Protein AF-A0A538PQH8-F1 (afdb_monomer_lite)

Radius of gyration: 30.49 Å; chains: 1; bounding box: 83×91×81 Å

Structure (mmCIF, N/CA/C/O backbone):
data_AF-A0A538PQH8-F1
#
_entry.id   AF-A0A538PQH8-F1
#
loop_
_atom_site.group_PDB
_atom_site.id
_atom_site.type_symbol
_atom_site.label_atom_id
_atom_site.label_alt_id
_atom_site.label_comp_id
_atom_site.label_asym_id
_atom_site.label_entity_id
_atom_site.label_seq_id
_atom_site.pdbx_PDB_ins_code
_atom_site.Cartn_x
_atom_site.Cartn_y
_atom_site.Cartn_z
_atom_site.occupancy
_atom_site.B_iso_or_equiv
_atom_site.auth_seq_id
_atom_site.auth_comp_id
_atom_site.auth_asym_id
_atom_site.auth_atom_id
_atom_site.pdbx_PDB_model_num
ATOM 1 N N . MET A 1 1 ? -16.228 -16.189 18.249 1.00 48.28 1 MET A N 1
ATOM 2 C CA . MET A 1 1 ? -16.963 -15.076 18.901 1.00 48.28 1 MET A CA 1
ATOM 3 C C . MET A 1 1 ? -16.960 -13.867 17.975 1.00 48.28 1 MET A C 1
ATOM 5 O O . MET A 1 1 ? -15.898 -13.532 17.469 1.00 48.28 1 MET A O 1
ATOM 9 N N . LYS A 1 2 ? -18.110 -13.221 17.728 1.00 71.19 2 LYS A N 1
ATOM 10 C CA . LYS A 1 2 ? -18.143 -11.939 16.998 1.00 71.19 2 LYS A CA 1
ATOM 11 C C . LYS A 1 2 ? -17.457 -10.875 17.861 1.00 71.19 2 LYS A C 1
ATOM 13 O O . LYS A 1 2 ? -17.883 -10.653 18.994 1.00 71.19 2 LYS A O 1
ATOM 18 N N . PHE A 1 3 ? -16.389 -10.264 17.352 1.00 84.50 3 PHE A N 1
ATOM 19 C CA . PHE A 1 3 ? -15.707 -9.162 18.029 1.00 84.50 3 PHE A CA 1
ATOM 20 C C . PHE A 1 3 ? -16.696 -8.011 18.253 1.00 84.50 3 PHE A C 1
ATOM 22 O O . PHE A 1 3 ? -17.433 -7.630 17.345 1.00 84.50 3 PHE A O 1
ATOM 29 N N . ARG A 1 4 ? -16.747 -7.476 19.475 1.00 84.31 4 ARG A N 1
ATOM 30 C CA . ARG A 1 4 ? -17.539 -6.284 19.793 1.00 84.31 4 ARG A CA 1
ATOM 31 C C . ARG A 1 4 ? -16.582 -5.120 19.970 1.00 84.31 4 ARG A C 1
ATOM 33 O O . ARG A 1 4 ? -15.728 -5.162 20.847 1.00 84.31 4 ARG A O 1
ATOM 40 N N . THR A 1 5 ? -16.754 -4.081 19.158 1.00 85.69 5 THR A N 1
ATOM 41 C CA . THR A 1 5 ? -15.957 -2.856 19.252 1.00 85.69 5 THR A CA 1
ATOM 42 C C . THR A 1 5 ? -16.050 -2.269 20.667 1.00 85.69 5 THR A C 1
ATOM 44 O O . THR A 1 5 ? -17.163 -1.944 21.100 1.00 85.69 5 THR A O 1
ATOM 47 N N . PRO A 1 6 ? -14.927 -2.095 21.387 1.00 87.56 6 PRO A N 1
ATOM 48 C CA . PRO A 1 6 ? -14.943 -1.461 22.698 1.00 87.56 6 PRO A CA 1
ATOM 49 C C . PRO A 1 6 ? -15.352 0.011 22.555 1.00 87.56 6 PRO A C 1
ATOM 51 O O . PRO A 1 6 ? -14.796 0.752 21.740 1.00 87.56 6 PRO A O 1
ATOM 54 N N . ARG A 1 7 ? -16.362 0.419 23.333 1.00 85.06 7 ARG A N 1
ATOM 55 C CA . ARG A 1 7 ? -16.927 1.782 23.322 1.00 85.06 7 ARG A CA 1
ATOM 56 C C . ARG A 1 7 ? -16.433 2.656 24.470 1.00 85.06 7 ARG A C 1
ATOM 58 O O . ARG A 1 7 ? -16.467 3.872 24.349 1.00 85.06 7 ARG A O 1
ATOM 65 N N . THR A 1 8 ? -15.987 2.048 25.565 1.00 89.25 8 THR A N 1
ATOM 66 C CA . THR A 1 8 ? -15.481 2.758 26.743 1.00 89.25 8 THR A CA 1
ATOM 67 C C . THR A 1 8 ? -13.954 2.737 26.768 1.00 89.25 8 THR A C 1
ATOM 69 O O . THR A 1 8 ? -13.319 1.853 26.177 1.00 89.25 8 THR A O 1
ATOM 72 N N . LEU A 1 9 ? -13.355 3.704 27.469 1.00 87.69 9 LEU A N 1
ATOM 73 C CA . LEU A 1 9 ? -11.907 3.749 27.680 1.00 87.69 9 LEU A CA 1
ATOM 74 C C . LEU A 1 9 ? -11.427 2.481 28.392 1.00 87.69 9 LEU A C 1
ATOM 76 O O . LEU A 1 9 ? -10.510 1.823 27.915 1.00 87.69 9 LEU A O 1
ATOM 80 N N . ARG A 1 10 ? -12.124 2.074 29.459 1.00 91.06 10 ARG A N 1
ATOM 81 C CA . ARG A 1 10 ? -11.834 0.838 30.195 1.00 91.06 10 ARG A CA 1
ATOM 82 C C . ARG A 1 10 ? -11.839 -0.394 29.287 1.00 91.06 10 ARG A C 1
ATOM 84 O O . ARG A 1 10 ? -10.864 -1.133 29.276 1.00 91.06 10 ARG A O 1
ATOM 91 N N . ALA A 1 11 ? -12.872 -0.571 28.460 1.00 90.81 11 ALA A N 1
ATOM 92 C CA . ALA A 1 11 ? -12.924 -1.693 27.520 1.00 90.81 11 ALA A CA 1
ATOM 93 C C . ALA A 1 11 ? -11.804 -1.626 26.467 1.00 90.81 11 ALA A C 1
ATOM 95 O O . ALA A 1 11 ? -11.310 -2.656 26.020 1.00 90.81 11 ALA A O 1
ATOM 96 N N . THR A 1 12 ? -11.387 -0.419 26.071 1.00 89.50 12 THR A N 1
ATOM 97 C CA . THR A 1 12 ? -10.248 -0.232 25.161 1.00 89.50 12 THR A CA 1
ATOM 98 C C . THR A 1 12 ? -8.932 -0.635 25.830 1.00 89.50 12 THR A C 1
ATOM 100 O O . THR A 1 12 ? -8.135 -1.327 25.204 1.00 89.50 12 THR A O 1
ATOM 103 N N . LEU A 1 13 ? -8.713 -0.248 27.090 1.00 91.31 13 LEU A N 1
ATOM 104 C CA . LEU A 1 13 ? -7.524 -0.616 27.864 1.00 91.31 13 LEU A CA 1
ATOM 105 C C . LEU A 1 13 ? -7.467 -2.124 28.134 1.00 91.31 13 LEU A C 1
ATOM 107 O O . LEU A 1 13 ? -6.416 -2.740 27.985 1.00 91.31 13 LEU A O 1
ATOM 111 N N . GLU A 1 14 ? -8.603 -2.737 28.464 1.00 92.75 14 GLU A N 1
ATOM 112 C CA . GLU A 1 14 ? -8.709 -4.188 28.623 1.00 92.75 14 GLU A CA 1
ATOM 113 C C . GLU A 1 14 ? -8.396 -4.923 27.314 1.00 92.75 14 GLU A C 1
ATOM 115 O O . GLU A 1 14 ? -7.678 -5.923 27.325 1.00 92.75 14 GLU A O 1
ATOM 120 N N . GLU A 1 15 ? -8.889 -4.430 26.175 1.00 92.69 15 GLU A N 1
ATOM 121 C CA . GLU A 1 15 ? -8.568 -5.012 24.869 1.00 92.69 15 GLU A CA 1
ATOM 122 C C . GLU A 1 15 ? -7.086 -4.823 24.515 1.00 92.69 15 GLU A C 1
ATOM 124 O O . GLU A 1 15 ? -6.455 -5.758 24.028 1.00 92.69 15 GLU A O 1
ATOM 129 N N . ALA A 1 16 ? -6.493 -3.667 24.829 1.00 91.19 16 ALA A N 1
ATOM 130 C CA . ALA A 1 16 ? -5.061 -3.426 24.655 1.00 91.19 16 ALA A CA 1
ATOM 131 C C . ALA A 1 16 ? -4.212 -4.386 25.508 1.00 91.19 16 ALA A C 1
ATOM 133 O O . ALA A 1 16 ? -3.233 -4.952 25.020 1.00 91.19 16 ALA A O 1
ATOM 134 N N . ALA A 1 17 ? -4.619 -4.649 26.753 1.00 92.38 17 ALA A N 1
ATOM 135 C CA . ALA A 1 17 ? -3.963 -5.633 27.610 1.00 92.38 17 ALA A CA 1
ATOM 136 C C . ALA A 1 17 ? -4.064 -7.060 27.039 1.00 92.38 17 ALA A C 1
ATOM 138 O O . ALA A 1 17 ? -3.103 -7.824 27.131 1.00 92.38 17 ALA A O 1
ATOM 139 N N . ARG A 1 18 ? -5.194 -7.422 26.411 1.00 92.94 18 ARG A N 1
ATOM 140 C CA . ARG A 1 18 ? -5.339 -8.706 25.699 1.00 92.94 18 ARG A CA 1
ATOM 141 C C . ARG A 1 18 ? -4.442 -8.775 24.467 1.00 92.94 18 ARG A C 1
ATOM 143 O O . ARG A 1 18 ? -3.783 -9.789 24.279 1.00 92.94 18 ARG A O 1
ATOM 150 N N . ILE A 1 19 ? -4.384 -7.707 23.670 1.00 93.50 19 ILE A N 1
ATOM 151 C CA . ILE A 1 19 ? -3.510 -7.607 22.491 1.00 93.50 19 ILE A CA 1
ATOM 152 C C . ILE A 1 19 ? -2.048 -7.783 22.889 1.00 93.50 19 ILE A C 1
ATOM 154 O O . ILE A 1 19 ? -1.343 -8.552 22.251 1.00 93.50 19 ILE A O 1
ATOM 158 N N . ARG A 1 20 ? -1.606 -7.151 23.983 1.00 93.00 20 ARG A N 1
ATOM 159 C CA . ARG A 1 20 ? -0.231 -7.287 24.484 1.00 93.00 20 ARG A CA 1
ATOM 160 C C . ARG A 1 20 ? 0.132 -8.730 24.853 1.00 93.00 20 ARG A C 1
ATOM 162 O O . ARG A 1 20 ? 1.295 -9.103 24.766 1.00 93.00 20 ARG A O 1
ATOM 169 N N . ARG A 1 21 ? -0.842 -9.529 25.299 1.00 95.25 21 ARG A N 1
ATOM 170 C CA . ARG A 1 21 ? -0.638 -10.944 25.656 1.00 95.25 21 ARG A CA 1
ATOM 171 C C . ARG A 1 21 ? -0.633 -11.872 24.442 1.00 95.25 21 ARG A C 1
ATOM 173 O O . ARG A 1 21 ? -0.178 -13.003 24.567 1.00 95.25 21 ARG A O 1
ATOM 180 N N . ASP A 1 22 ? -1.142 -11.421 23.298 1.00 95.56 22 ASP A N 1
ATOM 181 C CA . ASP A 1 22 ? -1.115 -12.184 22.057 1.00 95.56 22 ASP A CA 1
ATOM 182 C C . ASP A 1 22 ? 0.101 -11.761 21.215 1.00 95.56 22 ASP A C 1
ATOM 184 O O . ASP A 1 22 ? 0.114 -10.652 20.671 1.00 95.56 22 ASP A O 1
ATOM 188 N N . PRO A 1 23 ? 1.124 -12.622 21.067 1.00 95.44 23 PRO A N 1
ATOM 189 C CA . PRO A 1 23 ? 2.367 -12.239 20.409 1.00 95.44 23 PRO A CA 1
ATOM 190 C C . PRO A 1 23 ? 2.169 -11.863 18.933 1.00 95.44 23 PRO A C 1
ATOM 192 O O . PRO A 1 23 ? 2.902 -11.022 18.423 1.00 95.44 23 PRO A O 1
ATOM 195 N N . GLN A 1 24 ? 1.165 -12.421 18.247 1.00 96.19 24 GLN A N 1
ATOM 196 C CA . GLN A 1 24 ? 0.916 -12.130 16.831 1.00 96.19 24 GLN A CA 1
ATOM 197 C C . GLN A 1 24 ? 0.284 -10.747 16.654 1.00 96.19 24 GLN A C 1
ATOM 199 O O . GLN A 1 24 ? 0.689 -9.984 15.778 1.00 96.19 24 GLN A O 1
ATOM 204 N N . LEU A 1 25 ? -0.682 -10.390 17.509 1.00 96.75 25 LEU A N 1
ATOM 205 C CA . LEU A 1 25 ? -1.290 -9.055 17.495 1.00 96.75 25 LEU A CA 1
ATOM 206 C C . LEU A 1 25 ? -0.325 -7.980 18.005 1.00 96.75 25 LEU A C 1
ATOM 208 O O . LEU A 1 25 ? -0.330 -6.867 17.479 1.00 96.75 25 LEU A O 1
ATOM 212 N N . ALA A 1 26 ? 0.507 -8.300 18.998 1.00 96.12 26 ALA A N 1
ATOM 213 C CA . ALA A 1 26 ? 1.556 -7.406 19.474 1.00 96.12 26 ALA A CA 1
ATOM 214 C C . ALA A 1 26 ? 2.585 -7.124 18.367 1.00 96.12 26 ALA A C 1
ATOM 216 O O . ALA A 1 26 ? 2.872 -5.961 18.087 1.00 96.12 26 ALA A O 1
ATOM 217 N N . LEU A 1 27 ? 3.064 -8.164 17.676 1.00 96.50 27 LEU A N 1
ATOM 218 C CA . LEU A 1 27 ? 4.003 -8.015 16.565 1.00 96.50 27 LEU A CA 1
ATOM 219 C C . LEU A 1 27 ? 3.381 -7.244 15.393 1.00 96.50 27 LEU A C 1
ATOM 221 O O . LEU A 1 27 ? 3.994 -6.307 14.894 1.00 96.50 27 LEU A O 1
ATOM 225 N N . TRP A 1 28 ? 2.133 -7.544 15.015 1.00 97.56 28 TRP A N 1
ATOM 226 C CA . TRP A 1 28 ? 1.400 -6.748 14.021 1.00 97.56 28 TRP A CA 1
ATOM 227 C C . TRP A 1 28 ? 1.272 -5.276 14.428 1.00 97.56 28 TRP A C 1
ATOM 229 O O . TRP A 1 28 ? 1.368 -4.384 13.587 1.00 97.56 28 TRP A O 1
ATOM 239 N N . SER A 1 29 ? 1.087 -5.008 15.723 1.00 97.50 29 SER A N 1
ATOM 240 C CA . SER A 1 29 ? 1.011 -3.633 16.213 1.00 97.50 29 SER A CA 1
ATOM 241 C C . SER A 1 29 ? 2.322 -2.885 15.994 1.00 97.50 29 SER A C 1
ATOM 243 O O . SER A 1 29 ? 2.301 -1.742 15.542 1.00 97.50 29 SER A O 1
ATOM 245 N N . LEU A 1 30 ? 3.452 -3.546 16.261 1.00 96.81 30 LEU A N 1
ATOM 246 C CA . LEU A 1 30 ? 4.779 -3.002 15.983 1.00 96.81 30 LEU A CA 1
ATOM 247 C C . LEU A 1 30 ? 4.991 -2.781 14.487 1.00 96.81 30 LEU A C 1
ATOM 249 O O . LEU A 1 30 ? 5.448 -1.708 14.120 1.00 96.81 30 LEU A O 1
ATOM 253 N N . VAL A 1 31 ? 4.599 -3.735 13.633 1.00 96.62 31 VAL A N 1
ATOM 254 C CA . VAL A 1 31 ? 4.674 -3.585 12.170 1.00 96.62 31 VAL A CA 1
ATOM 255 C C . VAL A 1 31 ? 3.988 -2.291 11.740 1.00 96.62 31 VAL A C 1
ATOM 257 O O . VAL A 1 31 ? 4.642 -1.430 11.166 1.00 96.62 31 VAL A O 1
ATOM 260 N N . VAL A 1 32 ? 2.706 -2.105 12.081 1.00 96.81 32 VAL A N 1
ATOM 261 C CA . VAL A 1 32 ? 1.924 -0.926 11.659 1.00 96.81 32 VAL A CA 1
ATOM 262 C C . VAL A 1 32 ? 2.511 0.383 12.195 1.00 96.81 32 VAL A C 1
ATOM 264 O O . VAL A 1 32 ? 2.537 1.381 11.476 1.00 96.81 32 VAL A O 1
ATOM 267 N N . LEU A 1 33 ? 2.981 0.397 13.446 1.00 95.88 33 LEU A N 1
ATOM 268 C CA . LEU A 1 33 ? 3.579 1.591 14.047 1.00 95.88 33 LEU A CA 1
ATOM 269 C C . LEU A 1 33 ? 4.954 1.922 13.464 1.00 95.88 33 LEU A C 1
ATOM 271 O O . LEU A 1 33 ? 5.296 3.097 13.407 1.00 95.88 33 LEU A O 1
ATOM 275 N N . LEU A 1 34 ? 5.716 0.917 13.025 1.00 95.38 34 LEU A N 1
ATOM 276 C CA . LEU A 1 34 ? 7.062 1.085 12.482 1.00 95.38 34 LEU A CA 1
ATOM 277 C C . LEU A 1 34 ? 7.093 1.331 10.969 1.00 95.38 34 LEU A C 1
ATOM 279 O O . LEU A 1 34 ? 8.130 1.762 10.480 1.00 95.38 34 LEU A O 1
ATOM 283 N N . VAL A 1 35 ? 5.992 1.117 10.231 1.00 94.38 35 VAL A N 1
ATOM 284 C CA . VAL A 1 35 ? 5.911 1.414 8.778 1.00 94.38 35 VAL A CA 1
ATOM 285 C C . VAL A 1 35 ? 6.498 2.786 8.402 1.00 94.38 35 VAL A C 1
ATOM 287 O O . VAL A 1 35 ? 7.192 2.864 7.390 1.00 94.38 35 VAL A O 1
ATOM 290 N N . PRO A 1 36 ? 6.254 3.872 9.159 1.00 92.25 36 PRO A N 1
ATOM 291 C CA . PRO A 1 36 ? 6.769 5.189 8.796 1.00 92.25 36 PRO A CA 1
ATOM 292 C C . PRO A 1 36 ? 8.255 5.397 9.076 1.00 92.25 36 PRO A C 1
ATOM 294 O O . PRO A 1 36 ? 8.798 6.395 8.623 1.00 92.25 36 PRO A O 1
ATOM 297 N N . PHE A 1 37 ? 8.894 4.522 9.853 1.00 90.69 37 PHE A N 1
ATOM 298 C CA . PHE A 1 37 ? 10.256 4.711 10.343 1.00 90.69 37 PHE A CA 1
ATOM 299 C C . PHE A 1 37 ? 11.246 4.038 9.400 1.00 90.69 37 PHE A C 1
ATOM 301 O O . PHE A 1 37 ? 11.550 2.850 9.534 1.00 90.69 37 PHE A O 1
ATOM 308 N N . TYR A 1 38 ? 11.742 4.812 8.438 1.00 90.25 38 TYR A N 1
ATOM 309 C CA . TYR A 1 38 ? 12.761 4.340 7.513 1.00 90.25 38 TYR A CA 1
ATOM 310 C C . TYR A 1 38 ? 14.131 4.460 8.168 1.00 90.25 38 TYR A C 1
ATOM 312 O O . TYR A 1 38 ? 14.533 5.526 8.630 1.00 90.25 38 TYR A O 1
ATOM 320 N N . VAL A 1 39 ? 14.836 3.335 8.216 1.00 91.62 39 VAL A N 1
ATOM 321 C CA 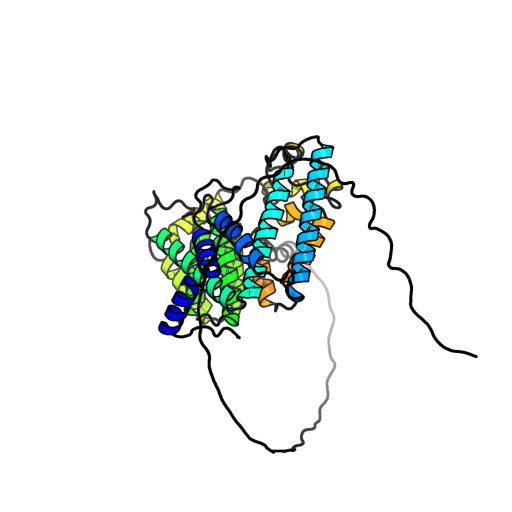. VAL A 1 39 ? 16.198 3.242 8.763 1.00 91.62 39 VAL A CA 1
ATOM 322 C C . VAL A 1 39 ? 17.188 2.938 7.647 1.00 91.62 39 VAL A C 1
ATOM 324 O O . VAL A 1 39 ? 18.309 3.439 7.653 1.00 91.62 39 VAL A O 1
ATOM 327 N N . PHE A 1 40 ? 16.765 2.144 6.664 1.00 92.56 40 PHE A N 1
ATOM 328 C CA . PHE A 1 40 ? 17.577 1.775 5.512 1.00 92.56 40 PHE A CA 1
ATOM 329 C C . PHE A 1 40 ? 17.185 2.597 4.282 1.00 92.56 40 PHE A C 1
ATOM 331 O O . PHE A 1 40 ? 16.083 3.154 4.255 1.00 92.56 40 PHE A O 1
ATOM 338 N N . PRO A 1 41 ? 18.030 2.653 3.235 1.00 90.19 41 PRO A N 1
ATOM 339 C CA . PRO A 1 41 ? 17.689 3.297 1.970 1.00 90.19 41 PRO A CA 1
ATOM 340 C C . PRO A 1 41 ? 16.365 2.804 1.369 1.00 90.19 41 PRO A C 1
ATOM 342 O O . PRO A 1 41 ? 15.858 1.728 1.679 1.00 90.19 41 PRO A O 1
ATOM 345 N N . SER A 1 42 ? 15.776 3.609 0.489 1.00 86.38 42 SER A N 1
ATOM 346 C CA . SER A 1 42 ? 14.558 3.214 -0.223 1.00 86.38 42 SER A CA 1
ATOM 347 C C . SER A 1 42 ? 14.831 2.026 -1.149 1.00 86.38 42 SER A C 1
ATOM 349 O O . SER A 1 42 ? 15.878 1.981 -1.785 1.00 86.38 42 SER A O 1
ATOM 351 N N . GLY A 1 43 ? 13.874 1.102 -1.257 1.00 82.69 43 GLY A N 1
ATOM 352 C CA . GLY A 1 43 ? 13.986 -0.083 -2.119 1.00 82.69 43 GLY A CA 1
ATOM 353 C C . GLY A 1 43 ? 14.489 -1.342 -1.407 1.00 82.69 43 GLY A C 1
ATOM 354 O O . GLY A 1 43 ? 14.399 -2.426 -1.964 1.00 82.69 43 GLY A O 1
ATOM 355 N N . VAL A 1 44 ? 14.940 -1.245 -0.154 1.00 88.81 44 VAL A N 1
ATOM 356 C CA . VAL A 1 44 ? 15.276 -2.424 0.662 1.00 88.81 44 VAL A CA 1
ATOM 357 C C . VAL A 1 44 ? 14.278 -2.622 1.810 1.00 88.81 44 VAL A C 1
ATOM 359 O O . VAL A 1 44 ? 13.622 -1.650 2.209 1.00 88.81 44 VAL A O 1
ATOM 362 N N . PRO A 1 45 ? 14.149 -3.853 2.350 1.00 91.56 45 PRO A N 1
ATOM 363 C CA . PRO A 1 45 ? 13.257 -4.133 3.474 1.00 91.56 45 PRO A CA 1
ATOM 364 C C . PRO A 1 45 ? 13.547 -3.240 4.684 1.00 91.56 45 PRO A C 1
ATOM 366 O O . PRO A 1 45 ? 14.678 -3.181 5.162 1.00 91.56 45 PRO A O 1
ATOM 369 N N . GLN A 1 46 ? 12.519 -2.567 5.196 1.00 94.12 46 GLN A N 1
ATOM 370 C CA . GLN A 1 46 ? 12.579 -1.727 6.393 1.00 94.12 46 GLN A CA 1
ATOM 371 C C . GLN A 1 46 ? 12.318 -2.551 7.667 1.00 94.12 46 GLN A C 1
ATOM 373 O O . GLN A 1 46 ? 11.835 -3.684 7.589 1.00 94.12 46 GLN A O 1
ATOM 378 N N . PRO A 1 47 ? 12.571 -2.014 8.878 1.00 95.38 47 PRO A N 1
ATOM 379 C CA . PRO A 1 47 ? 12.317 -2.750 10.121 1.00 95.38 47 PRO A CA 1
ATOM 380 C C . PRO A 1 47 ? 10.888 -3.307 10.237 1.00 95.38 47 PRO A C 1
ATOM 382 O O . PRO A 1 47 ? 10.701 -4.445 10.668 1.00 95.38 47 PRO A O 1
ATOM 385 N N . ALA A 1 48 ? 9.877 -2.548 9.800 1.00 95.50 48 ALA A N 1
ATOM 386 C CA . ALA A 1 48 ? 8.489 -3.011 9.773 1.00 95.50 48 ALA A CA 1
ATOM 387 C C . ALA A 1 48 ? 8.284 -4.227 8.852 1.00 95.50 48 ALA A C 1
ATOM 389 O O . ALA A 1 48 ? 7.557 -5.154 9.213 1.00 95.50 48 ALA A O 1
ATOM 390 N N . ASP A 1 49 ? 8.957 -4.246 7.702 1.00 94.56 49 ASP A N 1
ATOM 391 C CA . ASP A 1 49 ? 8.888 -5.328 6.718 1.00 94.56 49 ASP A CA 1
ATOM 392 C C . ASP A 1 49 ? 9.493 -6.617 7.273 1.00 94.56 49 ASP A C 1
ATOM 394 O O . ASP A 1 49 ? 8.893 -7.688 7.166 1.00 94.56 49 ASP A O 1
ATOM 398 N N . LEU A 1 50 ? 10.645 -6.509 7.941 1.00 94.56 50 LEU A N 1
ATOM 399 C CA . LEU A 1 50 ? 11.320 -7.640 8.580 1.00 94.56 50 LEU A CA 1
ATOM 400 C C . LEU A 1 50 ? 10.456 -8.261 9.686 1.00 94.56 50 LEU A C 1
ATOM 402 O O . LEU A 1 50 ? 10.326 -9.484 9.764 1.00 94.56 50 LEU A O 1
ATOM 406 N N . LEU A 1 51 ? 9.807 -7.432 10.510 1.00 95.50 51 LEU A N 1
ATOM 407 C CA . LEU A 1 51 ? 8.863 -7.904 11.529 1.00 95.50 51 LEU A CA 1
ATOM 408 C C . LEU A 1 51 ? 7.610 -8.533 10.904 1.00 95.50 51 LEU A C 1
ATOM 410 O O . LEU A 1 51 ? 7.119 -9.553 11.392 1.00 95.50 51 LEU A O 1
ATOM 414 N N . GLY A 1 52 ? 7.107 -7.960 9.807 1.00 93.94 52 GLY A N 1
ATOM 415 C CA . GLY A 1 52 ? 5.997 -8.523 9.039 1.00 93.94 52 GLY A CA 1
ATOM 416 C C . GLY A 1 52 ? 6.341 -9.893 8.454 1.00 93.94 52 GLY A C 1
ATOM 417 O O . GLY A 1 52 ? 5.514 -10.804 8.480 1.00 93.94 52 GLY A O 1
ATOM 418 N N . PHE A 1 53 ? 7.581 -10.074 8.002 1.00 92.25 53 PHE A N 1
ATOM 419 C CA . PHE A 1 53 ? 8.075 -11.355 7.515 1.00 92.25 53 PHE A CA 1
ATOM 420 C C . PHE A 1 53 ? 8.247 -12.376 8.646 1.00 92.25 53 PHE A C 1
ATOM 422 O O . PHE A 1 53 ? 7.840 -13.527 8.500 1.00 92.25 53 PHE A O 1
ATOM 429 N N . ALA A 1 54 ? 8.748 -11.955 9.812 1.00 93.25 54 ALA A N 1
ATOM 430 C CA . ALA A 1 54 ? 8.850 -12.805 11.002 1.00 93.25 54 ALA A CA 1
ATOM 431 C C . ALA A 1 54 ? 7.480 -13.294 11.516 1.00 93.25 54 ALA A C 1
ATOM 433 O O . ALA A 1 54 ? 7.382 -14.362 12.125 1.00 93.25 54 ALA A O 1
ATOM 434 N N . LEU A 1 55 ? 6.402 -12.556 11.232 1.00 94.88 55 LEU A N 1
ATOM 435 C CA . LEU A 1 55 ? 5.036 -12.947 11.581 1.00 94.88 55 LEU A CA 1
ATOM 436 C C . LEU A 1 55 ? 4.543 -14.163 10.771 1.00 94.88 55 LEU A C 1
ATOM 438 O O . LEU A 1 55 ? 3.749 -14.960 11.276 1.00 94.88 55 LEU A O 1
ATOM 442 N N . LEU A 1 56 ? 5.027 -14.348 9.539 1.00 94.06 56 LEU A N 1
ATOM 443 C CA . LEU A 1 56 ? 4.601 -15.432 8.650 1.00 94.06 56 LEU A CA 1
ATOM 444 C C . LEU A 1 56 ? 4.846 -16.843 9.231 1.00 94.06 56 LEU A C 1
ATOM 446 O O . LEU A 1 56 ? 3.875 -17.600 9.327 1.00 94.06 56 LEU A O 1
ATOM 450 N N . PRO A 1 57 ? 6.059 -17.234 9.683 1.00 93.81 57 PRO A N 1
ATOM 451 C CA . PRO A 1 57 ? 6.280 -18.558 10.274 1.00 93.81 57 PRO A CA 1
ATOM 452 C C . PRO A 1 57 ? 5.478 -18.775 11.569 1.00 93.81 57 PRO A C 1
ATOM 454 O O . PRO A 1 57 ? 5.017 -19.888 11.834 1.00 93.81 57 PRO A O 1
ATOM 457 N N . MET A 1 58 ? 5.240 -17.715 12.354 1.00 93.81 58 MET A N 1
ATOM 458 C CA . MET A 1 58 ? 4.405 -17.793 13.561 1.00 93.81 58 MET A CA 1
ATOM 459 C C . MET A 1 58 ? 2.947 -18.131 13.234 1.00 93.81 58 MET A C 1
ATOM 461 O O . MET A 1 58 ? 2.289 -18.848 13.992 1.00 93.81 58 MET A O 1
ATOM 465 N N . LEU A 1 59 ? 2.433 -17.609 12.120 1.00 93.56 59 LEU A N 1
ATOM 466 C CA . LEU A 1 59 ? 1.088 -17.910 11.633 1.00 93.56 59 LEU A CA 1
ATOM 467 C C . LEU A 1 59 ? 1.024 -19.290 10.985 1.00 93.56 59 LEU A C 1
ATOM 469 O O . LEU A 1 59 ? 0.062 -20.023 11.217 1.00 93.56 59 LEU A O 1
ATOM 473 N N . TRP A 1 60 ? 2.068 -19.667 10.245 1.00 91.19 60 TRP A N 1
ATOM 474 C CA . TRP A 1 60 ? 2.155 -20.954 9.561 1.00 91.19 60 TRP A CA 1
ATOM 475 C C . TRP A 1 60 ? 2.050 -22.134 10.529 1.00 91.19 60 TRP A C 1
ATOM 477 O O . TRP A 1 60 ? 1.306 -23.076 10.268 1.00 91.19 60 TRP A O 1
ATOM 487 N N . ARG A 1 61 ? 2.725 -22.070 11.688 1.00 89.81 61 ARG A N 1
ATOM 488 C CA . ARG A 1 61 ? 2.761 -23.166 12.680 1.00 89.81 61 ARG A CA 1
ATOM 489 C C . ARG A 1 61 ? 1.375 -23.620 13.169 1.00 89.81 61 ARG A C 1
ATOM 491 O O . ARG A 1 61 ? 1.240 -24.748 13.629 1.00 89.81 61 ARG A O 1
ATOM 498 N N . GLY A 1 62 ? 0.359 -22.760 13.094 1.00 82.56 62 GLY A N 1
ATOM 499 C CA . GLY A 1 62 ? -1.014 -23.072 13.509 1.00 82.56 62 GLY A CA 1
ATOM 500 C C . GLY A 1 62 ? -2.037 -23.047 12.375 1.00 82.56 62 GLY A C 1
ATOM 501 O O . GLY A 1 62 ? -3.237 -23.085 12.649 1.00 82.56 62 GLY A O 1
ATOM 502 N N . TRP A 1 63 ? -1.600 -22.918 11.122 1.00 91.75 63 TRP A N 1
ATOM 503 C CA . TRP A 1 63 ? -2.501 -22.803 9.984 1.00 91.75 63 TRP A CA 1
ATOM 504 C C . TRP A 1 63 ? -2.877 -24.180 9.430 1.00 91.75 63 TRP A C 1
ATOM 506 O O . TRP A 1 63 ? -2.035 -25.045 9.225 1.00 91.75 63 TRP A O 1
ATOM 516 N N . ASN A 1 64 ? -4.163 -24.378 9.146 1.00 89.62 64 ASN A N 1
ATOM 517 C CA . ASN A 1 64 ? -4.713 -25.641 8.644 1.00 89.62 64 ASN A CA 1
ATOM 518 C C . ASN A 1 64 ? -4.652 -25.780 7.109 1.00 89.62 64 ASN A C 1
ATOM 520 O O . ASN A 1 64 ? -5.347 -26.624 6.541 1.00 89.62 64 ASN A O 1
ATOM 524 N N . GLY A 1 65 ? -3.906 -24.908 6.426 1.00 89.50 65 GLY A N 1
ATOM 525 C CA . GLY A 1 65 ? -3.780 -24.902 4.966 1.00 89.50 65 GLY A CA 1
ATOM 526 C C . GLY A 1 65 ? -5.026 -24.430 4.208 1.00 89.50 65 GLY A C 1
ATOM 527 O O . GLY A 1 65 ? -5.063 -24.516 2.983 1.00 89.50 65 GLY A O 1
ATOM 528 N N . ARG A 1 66 ? -6.074 -23.952 4.894 1.00 90.69 66 ARG A N 1
ATOM 529 C CA . ARG A 1 66 ? -7.337 -23.551 4.259 1.00 90.69 66 ARG A CA 1
ATOM 530 C C . ARG A 1 66 ? -7.650 -22.092 4.546 1.00 90.69 66 ARG A C 1
ATOM 532 O O . ARG A 1 66 ? -7.700 -21.679 5.701 1.00 90.69 66 ARG A O 1
ATOM 539 N N . LEU A 1 67 ? -7.930 -21.333 3.489 1.00 91.38 67 LEU A N 1
ATOM 540 C CA . LEU A 1 67 ? -8.510 -19.993 3.561 1.00 91.38 67 LEU A CA 1
ATOM 541 C C . LEU A 1 67 ? -10.012 -20.051 3.225 1.00 91.38 67 LEU A C 1
ATOM 543 O O . LEU A 1 67 ? -10.428 -20.886 2.417 1.00 91.38 67 LEU A O 1
ATOM 547 N N . PRO A 1 68 ? -10.843 -19.162 3.799 1.00 86.69 68 PRO A N 1
ATOM 548 C CA . PRO A 1 68 ? -12.238 -19.016 3.397 1.00 86.69 68 PRO A CA 1
ATOM 549 C C . PRO A 1 68 ? -12.372 -18.739 1.887 1.00 86.69 68 PRO A C 1
ATOM 551 O O . PRO A 1 68 ? -11.601 -17.929 1.362 1.00 86.69 68 PRO A O 1
ATOM 554 N N . PRO A 1 69 ? -13.375 -19.307 1.186 1.00 86.25 69 PRO A N 1
ATOM 555 C CA . PRO A 1 69 ? -13.532 -19.142 -0.264 1.00 86.25 69 PRO A CA 1
ATOM 556 C C . PRO A 1 69 ? -13.490 -17.689 -0.781 1.00 86.25 69 PRO A C 1
ATOM 558 O O . PRO A 1 69 ? -12.878 -17.468 -1.830 1.00 86.25 69 PRO A O 1
ATOM 561 N N . PRO A 1 70 ? -14.053 -16.681 -0.073 1.00 86.75 70 PRO A N 1
ATOM 562 C CA . PRO A 1 70 ? -13.945 -15.283 -0.495 1.00 86.75 70 PRO A CA 1
ATOM 563 C C . PRO A 1 70 ? -12.507 -14.744 -0.543 1.00 86.75 70 PRO A C 1
ATOM 565 O O . PRO A 1 70 ? -12.227 -13.851 -1.332 1.00 86.75 70 PRO A O 1
ATOM 568 N N . LEU A 1 71 ? -11.593 -15.285 0.272 1.00 89.44 71 LEU A N 1
ATOM 569 C CA . LEU A 1 71 ? -10.187 -14.862 0.331 1.00 89.44 71 LEU A CA 1
ATOM 570 C C . LEU A 1 71 ? -9.295 -15.652 -0.639 1.00 89.44 71 LEU A C 1
ATOM 572 O O . LEU A 1 71 ? -8.251 -15.159 -1.058 1.00 89.44 71 LEU A O 1
ATOM 576 N N . VAL A 1 72 ? -9.713 -16.862 -1.025 1.00 92.19 72 VAL A N 1
ATOM 577 C CA . VAL A 1 72 ? -8.951 -17.735 -1.934 1.00 92.19 72 VAL A CA 1
ATOM 578 C C . VAL A 1 72 ? -8.919 -17.177 -3.354 1.00 92.19 72 VAL A C 1
ATOM 580 O O . VAL A 1 72 ? -7.870 -17.205 -3.990 1.00 92.19 72 VAL A O 1
ATOM 583 N N . LYS A 1 73 ? -10.049 -16.671 -3.871 1.00 91.50 73 LYS A N 1
ATOM 584 C CA . LYS A 1 73 ? -10.118 -16.195 -5.265 1.00 91.50 73 LYS A CA 1
ATOM 585 C C . LYS A 1 73 ? -9.136 -15.045 -5.548 1.00 91.50 73 LYS A C 1
ATOM 587 O O . LYS A 1 73 ? -8.371 -15.185 -6.500 1.00 91.50 73 LYS A O 1
ATOM 592 N N . PRO A 1 74 ? -9.088 -13.958 -4.749 1.00 93.25 74 PRO A N 1
ATOM 593 C CA . PRO A 1 74 ? -8.118 -12.886 -4.972 1.00 93.25 74 PRO A CA 1
ATOM 594 C C . PRO A 1 74 ? -6.678 -13.382 -4.839 1.00 93.25 74 PRO A C 1
ATOM 596 O O . PRO A 1 74 ? -5.853 -13.088 -5.697 1.00 93.25 74 PRO A O 1
ATOM 599 N N . LEU A 1 75 ? -6.389 -14.203 -3.822 1.00 95.25 75 LEU A N 1
ATOM 600 C CA . LEU A 1 75 ? -5.057 -14.774 -3.629 1.00 95.25 75 LEU A CA 1
ATOM 601 C C . LEU A 1 75 ? -4.613 -15.618 -4.832 1.00 95.25 75 LEU A C 1
ATOM 603 O O . LEU A 1 75 ? -3.470 -15.509 -5.260 1.00 95.25 75 LEU A O 1
ATOM 607 N N . LYS A 1 76 ? -5.513 -16.415 -5.421 1.00 95.50 76 LYS A N 1
ATOM 608 C CA . LYS A 1 76 ? -5.220 -17.199 -6.628 1.00 95.50 76 LYS A CA 1
ATOM 609 C C . LYS A 1 76 ? -4.817 -16.299 -7.797 1.00 95.50 76 LYS A C 1
ATOM 611 O O . LYS A 1 76 ? -3.811 -16.579 -8.437 1.00 95.50 76 LYS A O 1
ATOM 616 N N . TYR A 1 77 ? -5.577 -15.237 -8.075 1.00 95.75 77 TYR A N 1
ATOM 617 C CA . TYR A 1 77 ? -5.232 -14.307 -9.156 1.00 95.75 77 TYR A CA 1
ATOM 618 C C . TYR A 1 77 ? -3.902 -13.600 -8.898 1.00 95.75 77 TYR A C 1
ATOM 620 O O . TYR A 1 77 ? -3.106 -13.472 -9.822 1.00 95.75 77 TYR A O 1
ATOM 628 N N . LEU A 1 78 ? -3.628 -13.223 -7.646 1.00 97.06 78 LEU A N 1
ATOM 629 C CA . LEU A 1 78 ? -2.345 -12.640 -7.265 1.00 97.06 78 LEU A CA 1
ATOM 630 C C . LEU A 1 78 ? -1.184 -13.620 -7.485 1.00 97.06 78 LEU A C 1
ATOM 632 O O . LEU A 1 78 ? -0.172 -13.231 -8.050 1.00 97.06 78 LEU A O 1
ATOM 636 N N . ILE A 1 79 ? -1.332 -14.890 -7.097 1.00 97.94 79 ILE A N 1
ATOM 637 C CA . ILE A 1 79 ? -0.302 -15.920 -7.309 1.00 97.94 79 ILE A CA 1
ATOM 638 C C . ILE A 1 79 ? -0.049 -16.139 -8.802 1.00 97.94 79 ILE A C 1
ATOM 640 O O . ILE A 1 79 ? 1.102 -16.164 -9.222 1.00 97.94 79 ILE A O 1
ATOM 644 N N . VAL A 1 80 ? -1.105 -16.268 -9.613 1.00 98.25 80 VAL A N 1
ATOM 645 C CA . VAL A 1 80 ? -0.963 -16.438 -11.070 1.00 98.25 80 VAL A CA 1
ATOM 646 C C . VAL A 1 80 ? -0.283 -15.218 -11.696 1.00 98.25 80 VAL A C 1
ATOM 648 O O . VAL A 1 80 ? 0.591 -15.379 -12.541 1.00 98.25 80 VAL A O 1
ATOM 651 N N . PHE A 1 81 ? -0.630 -14.010 -11.248 1.00 98.06 81 PHE A N 1
ATOM 652 C CA . PHE A 1 81 ? 0.039 -12.781 -11.666 1.00 98.06 81 PHE A CA 1
ATOM 653 C C . PHE A 1 81 ? 1.526 -12.767 -11.283 1.00 98.06 81 PHE A C 1
ATOM 655 O O . PHE A 1 81 ? 2.358 -12.479 -12.133 1.00 98.06 81 PHE A O 1
ATOM 662 N N . ILE A 1 82 ? 1.880 -13.130 -10.046 1.00 98.44 82 ILE A N 1
ATOM 663 C CA . ILE A 1 82 ? 3.281 -13.197 -9.601 1.00 98.44 82 ILE A CA 1
ATOM 664 C C . ILE A 1 82 ? 4.063 -14.213 -10.439 1.00 98.44 82 ILE A C 1
ATOM 666 O O . ILE A 1 82 ? 5.147 -13.893 -10.910 1.00 98.44 82 ILE A O 1
ATOM 670 N N . ILE A 1 83 ? 3.500 -15.402 -10.684 1.00 98.50 83 ILE A N 1
ATOM 671 C CA . ILE A 1 83 ? 4.120 -16.417 -11.549 1.00 98.50 83 ILE A CA 1
ATOM 672 C C . ILE A 1 83 ? 4.358 -15.850 -12.950 1.00 98.50 83 ILE A C 1
ATOM 674 O O . ILE A 1 83 ? 5.448 -16.007 -13.491 1.00 98.50 83 ILE A O 1
ATOM 678 N N . TYR A 1 84 ? 3.369 -15.161 -13.522 1.00 98.38 84 TYR A N 1
ATOM 679 C CA . TYR A 1 84 ? 3.501 -14.520 -14.828 1.00 98.38 84 TYR A CA 1
ATOM 680 C C . TYR A 1 84 ? 4.625 -13.475 -14.844 1.00 98.38 84 TYR A C 1
ATOM 682 O O . TYR A 1 84 ? 5.500 -13.534 -15.703 1.00 98.38 84 TYR A O 1
ATOM 690 N N . VAL A 1 85 ? 4.655 -12.572 -13.860 1.00 97.94 85 VAL A N 1
ATOM 691 C CA . VAL A 1 85 ? 5.716 -11.567 -13.692 1.00 97.94 85 VAL A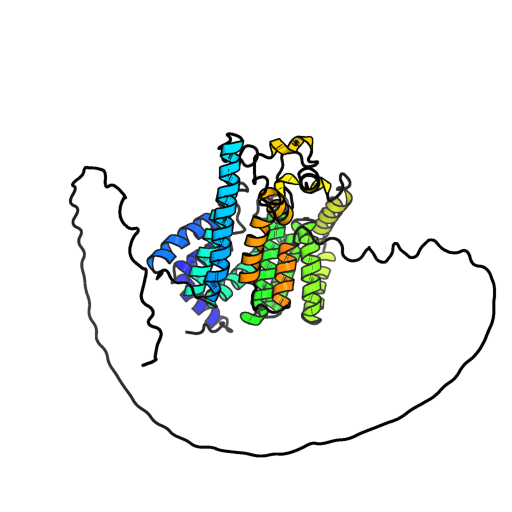 CA 1
ATOM 692 C C . VAL A 1 85 ? 7.094 -12.221 -13.594 1.00 97.94 85 VAL A C 1
ATOM 694 O O . VAL A 1 85 ? 8.047 -11.753 -14.217 1.00 97.94 85 VAL A O 1
ATOM 697 N N . THR A 1 86 ? 7.214 -13.307 -12.827 1.00 98.12 86 THR A N 1
ATOM 698 C CA . THR A 1 86 ? 8.463 -14.063 -12.713 1.00 98.12 86 THR A CA 1
ATOM 699 C C . THR A 1 86 ? 8.862 -14.668 -14.053 1.00 98.12 86 THR A C 1
ATOM 701 O O . THR A 1 86 ? 10.009 -14.513 -14.450 1.00 98.12 86 THR A O 1
ATOM 704 N N . ILE A 1 87 ? 7.934 -15.303 -14.775 1.00 98.19 87 ILE A N 1
ATOM 705 C CA . ILE A 1 87 ? 8.213 -15.902 -16.086 1.00 98.19 87 ILE A CA 1
ATOM 706 C C . ILE A 1 87 ? 8.681 -14.835 -17.076 1.00 98.19 87 ILE A C 1
ATOM 708 O O . ILE A 1 87 ? 9.726 -15.021 -17.687 1.00 98.19 87 ILE A O 1
ATOM 712 N N . VAL A 1 88 ? 7.960 -13.717 -17.208 1.00 97.88 88 VAL A N 1
ATOM 713 C CA . VAL A 1 88 ? 8.315 -12.642 -18.149 1.00 97.88 88 VAL A CA 1
ATOM 714 C C . VAL A 1 88 ? 9.721 -12.112 -17.864 1.00 97.88 88 VAL A C 1
ATOM 716 O O . VAL A 1 88 ? 10.545 -12.055 -18.771 1.00 97.88 88 VAL A O 1
ATOM 719 N N . ASN A 1 89 ? 10.029 -11.786 -16.607 1.00 97.31 89 ASN A N 1
ATOM 720 C CA . ASN A 1 89 ? 11.348 -11.261 -16.242 1.00 97.31 89 ASN A CA 1
ATOM 721 C C . ASN A 1 89 ? 12.466 -12.298 -16.398 1.00 97.31 89 ASN A C 1
ATOM 723 O O . ASN A 1 89 ? 13.549 -11.953 -16.854 1.00 97.31 89 ASN A O 1
ATOM 727 N N . VAL A 1 90 ? 12.217 -13.569 -16.068 1.00 96.81 90 VAL A N 1
ATOM 728 C CA . VAL A 1 90 ? 13.204 -14.641 -16.267 1.00 96.81 90 VAL A CA 1
ATOM 729 C C . VAL A 1 90 ? 13.467 -14.862 -17.756 1.00 96.81 90 VAL A C 1
ATOM 731 O O . VAL A 1 90 ? 14.624 -14.940 -18.156 1.00 96.81 90 VAL A O 1
ATOM 734 N N . VAL A 1 91 ? 12.422 -14.914 -18.587 1.00 97.25 91 VAL A N 1
ATOM 735 C CA . VAL A 1 91 ? 12.559 -15.046 -20.045 1.00 97.25 91 VAL A CA 1
ATOM 736 C C . VAL A 1 91 ? 13.375 -13.888 -20.616 1.00 97.25 91 VAL A C 1
ATOM 738 O O . VAL A 1 91 ? 14.297 -14.136 -21.385 1.00 97.25 91 VAL A O 1
ATOM 741 N N . TRP A 1 92 ? 13.108 -12.649 -20.197 1.00 96.12 92 TRP A N 1
ATOM 742 C CA . TRP A 1 92 ? 13.889 -11.485 -20.627 1.00 96.12 92 TRP A CA 1
ATOM 743 C C . TRP A 1 92 ? 15.336 -11.505 -20.126 1.00 96.12 92 TRP A C 1
ATOM 745 O O . TRP A 1 92 ? 16.247 -11.210 -20.900 1.00 96.12 92 TRP A O 1
ATOM 755 N N . SER A 1 93 ? 15.570 -11.943 -18.886 1.00 95.81 93 SER A N 1
ATOM 756 C CA . SER A 1 93 ? 16.920 -12.189 -18.369 1.00 95.81 93 SER A CA 1
ATOM 757 C C . SER A 1 93 ? 17.702 -13.175 -19.236 1.00 95.81 93 SER A C 1
ATOM 759 O O . SER A 1 93 ? 18.874 -12.936 -19.510 1.00 95.81 93 SER A O 1
ATOM 761 N N . PHE A 1 94 ? 17.071 -14.253 -19.709 1.00 96.81 94 PHE A N 1
ATOM 762 C CA . PHE A 1 94 ? 17.710 -15.192 -20.635 1.00 96.81 94 PHE A CA 1
ATOM 763 C C . PHE A 1 94 ? 17.878 -14.613 -22.042 1.00 96.81 94 PHE A C 1
ATOM 765 O O . PHE A 1 94 ? 18.927 -14.812 -22.646 1.00 96.81 94 PHE A O 1
ATOM 772 N N . ALA A 1 95 ? 16.880 -13.891 -22.555 1.00 95.00 95 ALA A N 1
ATOM 773 C CA . ALA A 1 95 ? 16.904 -13.332 -23.905 1.00 95.00 95 ALA A CA 1
ATOM 774 C C . ALA A 1 95 ? 18.027 -12.300 -24.103 1.00 95.00 95 ALA A C 1
ATOM 776 O O . ALA A 1 95 ? 18.595 -12.222 -25.187 1.00 95.00 95 ALA A O 1
ATOM 777 N N . ILE A 1 96 ? 18.351 -11.531 -23.059 1.00 92.62 96 ILE A N 1
ATOM 778 C CA . ILE A 1 96 ? 19.379 -10.474 -23.096 1.00 92.62 96 ILE A CA 1
ATOM 779 C C . ILE A 1 96 ? 20.674 -10.912 -22.388 1.00 92.62 96 ILE A C 1
ATOM 781 O O . ILE A 1 96 ? 21.687 -10.228 -22.460 1.00 92.62 96 ILE A O 1
ATOM 785 N N . VAL A 1 97 ? 20.678 -12.097 -21.767 1.00 93.19 97 VAL A N 1
ATOM 786 C CA . VAL A 1 97 ? 21.825 -12.653 -21.024 1.00 93.19 97 VAL A CA 1
ATOM 787 C C . VAL A 1 97 ? 22.222 -11.755 -19.843 1.00 93.19 97 VAL A C 1
ATOM 789 O O . VAL A 1 97 ? 23.392 -11.520 -19.548 1.00 93.19 97 VAL A O 1
ATOM 792 N N . THR A 1 98 ? 21.208 -11.285 -19.118 1.00 89.88 98 THR A N 1
ATOM 793 C CA . THR A 1 98 ? 21.354 -10.333 -18.020 1.00 89.88 98 THR A CA 1
ATOM 794 C C . THR A 1 98 ? 20.654 -10.847 -16.764 1.00 89.88 98 THR A C 1
ATOM 796 O O . THR A 1 98 ? 19.426 -10.839 -16.649 1.00 89.88 98 THR A O 1
ATOM 799 N N . PHE A 1 99 ? 21.453 -11.269 -15.782 1.00 90.00 99 PHE A N 1
ATOM 800 C CA . PHE A 1 99 ? 20.986 -11.877 -14.526 1.00 90.00 99 PHE A CA 1
ATOM 801 C C . PHE A 1 99 ? 21.224 -10.988 -13.298 1.00 90.00 99 PHE A C 1
ATOM 803 O O . PHE A 1 99 ? 21.289 -11.477 -12.171 1.00 90.00 99 PHE A O 1
ATOM 810 N N . SER A 1 100 ? 21.368 -9.677 -13.503 1.00 88.50 100 SER A N 1
ATOM 811 C CA . SER A 1 100 ? 21.573 -8.733 -12.406 1.00 88.50 100 SER A CA 1
ATOM 812 C C . SER A 1 100 ? 20.305 -8.547 -11.565 1.00 88.50 100 SER A C 1
ATOM 814 O O . SER A 1 100 ? 19.175 -8.603 -12.063 1.00 88.50 100 SER A O 1
ATOM 816 N N . THR A 1 101 ? 20.508 -8.289 -10.274 1.00 85.19 101 THR A N 1
ATOM 817 C CA . THR A 1 101 ? 19.475 -7.827 -9.337 1.00 85.19 101 THR A CA 1
ATOM 818 C C . THR A 1 101 ? 19.436 -6.302 -9.220 1.00 85.19 101 THR A C 1
ATOM 820 O O . THR A 1 101 ? 18.700 -5.775 -8.391 1.00 85.19 101 THR A O 1
ATOM 823 N N . ASP A 1 102 ? 20.215 -5.578 -10.024 1.00 85.69 102 ASP A N 1
ATOM 824 C CA . ASP A 1 102 ? 20.062 -4.134 -10.193 1.00 85.69 102 ASP A CA 1
ATOM 825 C C . ASP A 1 102 ? 18.905 -3.853 -11.164 1.00 85.69 102 ASP A C 1
ATOM 827 O O . ASP A 1 102 ? 18.897 -4.369 -12.278 1.00 85.69 102 ASP A O 1
ATOM 831 N N . ALA A 1 103 ? 17.940 -3.021 -10.761 1.00 80.25 103 ALA A N 1
ATOM 832 C CA . ALA A 1 103 ? 16.797 -2.644 -11.597 1.00 80.25 103 ALA A CA 1
ATOM 833 C C . ALA A 1 103 ? 17.207 -1.988 -12.924 1.00 80.25 103 ALA A C 1
ATOM 835 O O . ALA A 1 103 ? 16.517 -2.144 -13.929 1.00 80.25 103 ALA A O 1
ATOM 836 N N . LYS A 1 104 ? 18.315 -1.236 -12.944 1.00 83.31 104 LYS A N 1
ATOM 837 C CA . LYS A 1 104 ? 18.772 -0.545 -14.159 1.00 83.31 104 LYS A CA 1
ATOM 838 C C . LYS A 1 104 ? 19.373 -1.491 -15.179 1.00 83.31 104 LYS A C 1
ATOM 840 O O . LYS A 1 104 ? 19.232 -1.236 -16.365 1.00 83.31 104 LYS A O 1
ATOM 845 N N . GLN A 1 105 ? 20.005 -2.556 -14.696 1.00 84.62 105 GLN A N 1
ATOM 846 C CA . GLN A 1 105 ? 20.822 -3.471 -15.486 1.00 84.62 105 GLN A CA 1
ATOM 847 C C . GLN A 1 105 ? 20.294 -4.902 -15.431 1.00 84.62 105 GLN A C 1
ATOM 849 O O . GLN A 1 105 ? 21.061 -5.828 -15.639 1.00 84.62 105 GLN A O 1
ATOM 854 N N . GLY A 1 106 ? 19.047 -5.140 -15.032 1.00 90.00 106 GLY A N 1
ATOM 855 C CA . GLY A 1 106 ? 18.541 -6.495 -14.868 1.00 90.00 106 GLY A CA 1
ATOM 856 C C . GLY A 1 106 ? 17.078 -6.562 -14.475 1.00 90.00 106 GLY A C 1
ATOM 857 O O . GLY A 1 106 ? 16.467 -5.569 -14.088 1.00 90.00 106 GLY A O 1
ATOM 858 N N . PHE A 1 107 ? 16.521 -7.766 -14.592 1.00 93.44 107 PHE A N 1
ATOM 859 C CA . PHE A 1 107 ? 15.084 -8.033 -14.475 1.00 93.44 107 PHE A CA 1
ATOM 860 C C . PHE A 1 107 ? 14.698 -8.742 -13.182 1.00 93.44 107 PHE A C 1
ATOM 862 O O . PHE A 1 107 ? 13.522 -8.830 -12.833 1.00 93.44 107 PHE A O 1
ATOM 869 N N . LEU A 1 108 ? 15.673 -9.304 -12.462 1.00 93.81 108 LEU A N 1
ATOM 870 C CA . LEU A 1 108 ? 15.384 -10.228 -11.365 1.00 93.81 108 LEU A CA 1
ATOM 871 C C . LEU A 1 108 ? 14.915 -9.519 -10.095 1.00 93.81 108 LEU A C 1
ATOM 873 O O . LEU A 1 108 ? 14.301 -10.156 -9.240 1.00 93.81 108 LEU A O 1
ATOM 877 N N . LEU A 1 109 ? 15.136 -8.207 -9.980 1.00 92.75 109 LEU A N 1
ATOM 878 C CA . LEU A 1 109 ? 14.670 -7.441 -8.830 1.00 92.75 109 LEU A CA 1
ATOM 879 C C . LEU A 1 109 ? 13.143 -7.322 -8.801 1.00 92.75 109 LEU A C 1
ATOM 881 O O . LEU A 1 109 ? 12.535 -7.535 -7.751 1.00 92.75 109 LEU A O 1
ATOM 885 N N . ALA A 1 110 ? 12.502 -7.043 -9.939 1.00 92.75 110 ALA A N 1
ATOM 886 C CA . ALA A 1 110 ? 11.060 -6.814 -9.983 1.00 92.75 110 ALA A CA 1
ATOM 887 C C . ALA A 1 110 ? 10.244 -8.007 -9.435 1.00 92.75 110 ALA A C 1
ATOM 889 O O . ALA A 1 110 ? 9.449 -7.798 -8.510 1.00 92.75 110 ALA A O 1
ATOM 890 N N . PRO A 1 111 ? 10.472 -9.269 -9.861 1.00 95.38 111 PRO A N 1
ATOM 891 C CA . PRO A 1 111 ? 9.809 -10.436 -9.281 1.00 95.38 111 PRO A CA 1
ATOM 892 C C . PRO A 1 111 ? 9.931 -10.529 -7.758 1.00 95.38 111 PRO A C 1
ATOM 894 O O . PRO A 1 111 ? 8.961 -10.909 -7.101 1.00 95.38 111 PRO A O 1
ATOM 897 N N . THR A 1 112 ? 11.075 -10.149 -7.175 1.00 93.88 112 THR A N 1
ATOM 898 C CA . THR A 1 112 ? 11.257 -10.197 -5.714 1.00 93.88 112 THR A CA 1
ATOM 899 C C . THR A 1 112 ? 10.318 -9.235 -4.987 1.00 93.88 112 THR A C 1
ATOM 901 O O . THR A 1 112 ? 9.732 -9.625 -3.976 1.00 93.88 112 THR A O 1
ATOM 904 N N . TYR A 1 113 ? 10.066 -8.039 -5.535 1.00 92.50 113 TYR A N 1
ATOM 905 C CA . TYR A 1 113 ? 9.087 -7.104 -4.975 1.00 92.50 113 TYR A CA 1
ATOM 906 C C . TYR A 1 113 ? 7.660 -7.649 -5.052 1.00 92.50 113 TYR A C 1
ATOM 908 O O . TYR A 1 113 ? 6.905 -7.534 -4.084 1.00 92.50 113 TYR A O 1
ATOM 916 N N . TYR A 1 114 ? 7.264 -8.267 -6.168 1.00 95.44 114 TYR A N 1
ATOM 917 C CA . TYR A 1 114 ? 5.923 -8.849 -6.292 1.00 95.44 114 TYR A CA 1
ATOM 918 C C . TYR A 1 114 ? 5.730 -10.063 -5.377 1.00 95.44 114 TYR A C 1
ATOM 920 O O . TYR A 1 114 ? 4.679 -10.184 -4.746 1.00 95.44 114 TYR A O 1
ATOM 928 N N . ILE A 1 115 ? 6.749 -10.917 -5.233 1.00 96.25 115 ILE A N 1
ATOM 929 C CA . ILE A 1 115 ? 6.742 -12.039 -4.283 1.00 96.25 115 ILE A CA 1
ATOM 930 C C . ILE A 1 115 ? 6.635 -11.516 -2.849 1.00 96.25 115 ILE A C 1
ATOM 932 O O . ILE A 1 115 ? 5.765 -11.963 -2.102 1.00 96.25 115 ILE A O 1
ATOM 936 N N . PHE A 1 116 ? 7.467 -10.542 -2.473 1.00 94.56 116 PHE A N 1
ATOM 937 C CA . PHE A 1 116 ? 7.441 -9.934 -1.144 1.00 94.56 116 PHE A CA 1
ATOM 938 C C . PHE A 1 116 ? 6.058 -9.351 -0.816 1.00 94.56 116 PHE A C 1
ATOM 940 O O . PHE A 1 116 ? 5.472 -9.686 0.215 1.00 94.56 116 PHE A O 1
ATOM 947 N N . ASN A 1 117 ? 5.481 -8.556 -1.722 1.00 94.06 117 ASN A N 1
ATOM 948 C CA . ASN A 1 117 ? 4.141 -7.991 -1.547 1.00 94.06 117 ASN A CA 1
ATOM 949 C C . ASN A 1 117 ? 3.050 -9.075 -1.494 1.00 94.06 117 ASN A C 1
ATOM 951 O O . ASN A 1 117 ? 2.103 -8.966 -0.713 1.00 94.06 117 ASN A O 1
ATOM 955 N N . GLY A 1 118 ? 3.190 -10.143 -2.285 1.00 96.50 118 GLY A N 1
ATOM 956 C CA . GLY A 1 118 ? 2.309 -11.308 -2.238 1.00 96.50 118 GLY A CA 1
ATOM 957 C C . GLY A 1 118 ? 2.336 -12.012 -0.882 1.00 96.50 118 GLY A C 1
ATOM 958 O O . GLY A 1 118 ? 1.281 -12.334 -0.331 1.00 96.50 118 GLY A O 1
ATOM 959 N N . LEU A 1 119 ? 3.527 -12.187 -0.306 1.00 95.88 119 LEU A N 1
ATOM 960 C CA . LEU A 1 119 ? 3.703 -12.747 1.033 1.00 95.88 119 LEU A CA 1
ATOM 961 C C . LEU A 1 119 ? 3.148 -11.817 2.113 1.00 95.88 119 LEU A C 1
ATOM 963 O O . LEU A 1 119 ? 2.452 -12.291 3.006 1.00 95.88 119 LEU A O 1
ATOM 967 N N . ALA A 1 120 ? 3.371 -10.505 2.016 1.00 95.06 120 ALA A N 1
ATOM 968 C CA . ALA A 1 120 ? 2.795 -9.531 2.942 1.00 95.06 120 ALA A CA 1
ATOM 969 C C . ALA A 1 120 ? 1.255 -9.566 2.919 1.00 95.06 120 ALA A C 1
ATOM 971 O O . ALA A 1 120 ? 0.608 -9.617 3.971 1.00 95.06 120 ALA A O 1
ATOM 972 N N . PHE A 1 121 ? 0.655 -9.621 1.725 1.00 95.50 121 PHE A N 1
ATOM 973 C CA . PHE A 1 121 ? -0.789 -9.777 1.564 1.00 95.50 121 PHE A CA 1
ATOM 974 C C . PHE A 1 121 ? -1.286 -11.103 2.152 1.00 95.50 121 PHE A C 1
ATOM 976 O O . PHE A 1 121 ? -2.270 -11.124 2.892 1.00 95.50 121 PHE A O 1
ATOM 983 N N . PHE A 1 122 ? -0.589 -12.209 1.886 1.00 95.56 122 PHE A N 1
ATOM 984 C CA . PHE A 1 122 ? -0.927 -13.516 2.442 1.00 95.56 122 PHE A CA 1
ATOM 985 C C . PHE A 1 122 ? -0.847 -13.539 3.978 1.00 95.56 122 PHE A C 1
ATOM 987 O O . PHE A 1 122 ? -1.790 -13.994 4.629 1.00 95.56 122 PHE A O 1
ATOM 994 N N . THR A 1 123 ? 0.204 -12.966 4.569 1.00 95.69 123 THR A N 1
ATOM 995 C CA . THR A 1 123 ? 0.340 -12.773 6.022 1.00 95.69 123 THR A CA 1
ATOM 996 C C . THR A 1 123 ? -0.857 -12.012 6.588 1.00 95.69 123 THR A C 1
ATOM 998 O O . THR A 1 123 ? -1.447 -12.433 7.587 1.00 95.69 123 THR A O 1
ATOM 1001 N N . PHE A 1 124 ? -1.284 -10.932 5.925 1.00 95.25 124 PHE A N 1
ATOM 1002 C CA . PHE A 1 124 ? -2.474 -10.189 6.333 1.00 95.25 124 PHE A CA 1
ATOM 1003 C C . PHE A 1 124 ? -3.754 -11.035 6.247 1.00 95.25 124 PHE A C 1
ATOM 1005 O O . PHE A 1 124 ? -4.577 -10.988 7.163 1.00 95.25 124 PHE A O 1
ATOM 1012 N N . LEU A 1 125 ? -3.925 -11.853 5.202 1.00 94.50 125 LEU A N 1
ATOM 1013 C CA . LEU A 1 125 ? -5.071 -12.763 5.086 1.00 94.50 125 LEU A CA 1
ATOM 1014 C C . LEU A 1 125 ? -5.099 -13.810 6.205 1.00 94.50 125 LEU A C 1
ATOM 1016 O O . LEU A 1 125 ? -6.171 -14.073 6.752 1.00 94.50 125 LEU A O 1
ATOM 1020 N N . LEU A 1 126 ? -3.947 -14.374 6.580 1.00 95.06 126 LEU A N 1
ATOM 1021 C CA . LEU A 1 126 ? -3.841 -15.316 7.700 1.00 95.06 126 LEU A CA 1
ATOM 1022 C C . LEU A 1 126 ? -4.190 -14.646 9.035 1.00 95.06 126 LEU A C 1
ATOM 1024 O O . LEU A 1 126 ? -4.973 -15.187 9.822 1.00 95.06 126 LEU A O 1
ATOM 1028 N N . MET A 1 127 ? -3.683 -13.432 9.267 1.00 95.56 127 MET A N 1
ATOM 1029 C CA . MET A 1 127 ? -4.069 -12.622 10.425 1.00 95.56 127 MET A CA 1
ATOM 1030 C C . MET A 1 127 ? -5.576 -12.356 10.429 1.00 95.56 127 MET A C 1
ATOM 1032 O O . MET A 1 127 ? -6.236 -12.494 11.462 1.00 95.56 127 MET A O 1
ATOM 1036 N N . PHE A 1 128 ? -6.150 -11.997 9.280 1.00 93.81 128 PHE A N 1
ATOM 1037 C CA . PHE A 1 128 ? -7.571 -11.691 9.172 1.00 93.81 128 PHE A CA 1
ATOM 1038 C C . PHE A 1 128 ? -8.440 -12.934 9.376 1.00 93.81 128 PHE A C 1
ATOM 1040 O O . PHE A 1 128 ? -9.460 -12.858 10.056 1.00 93.81 128 PHE A O 1
ATOM 1047 N N . GLN A 1 129 ? -8.025 -14.096 8.873 1.00 91.94 129 GLN A N 1
ATOM 1048 C CA . GLN A 1 129 ? -8.702 -15.363 9.136 1.00 91.94 129 GLN A CA 1
ATOM 1049 C C . GLN A 1 129 ? -8.751 -15.672 10.639 1.00 91.94 129 GLN A C 1
ATOM 1051 O O . GLN A 1 129 ? -9.778 -16.135 11.137 1.00 91.94 129 GLN A O 1
ATOM 1056 N N . ARG A 1 130 ? -7.658 -15.406 11.365 1.00 92.44 130 ARG A N 1
ATOM 1057 C CA . ARG A 1 130 ? -7.537 -15.717 12.795 1.00 92.44 130 ARG A CA 1
ATOM 1058 C C . ARG A 1 130 ? -8.257 -14.715 13.698 1.00 92.44 130 ARG A C 1
ATOM 1060 O O . ARG A 1 130 ? -8.897 -15.113 14.670 1.00 92.44 130 ARG A O 1
ATOM 1067 N N . TYR A 1 131 ? -8.164 -13.424 13.387 1.00 93.56 131 TYR A N 1
ATOM 1068 C CA . TYR A 1 131 ? -8.610 -12.343 14.274 1.00 93.56 131 TYR A CA 1
ATOM 1069 C C . TYR A 1 131 ? -9.827 -11.562 13.756 1.00 93.56 131 TYR A C 1
ATOM 1071 O O . TYR A 1 131 ? -10.491 -10.869 14.532 1.00 93.56 131 TYR A O 1
ATOM 1079 N N . GLY A 1 132 ? -10.155 -11.671 12.469 1.00 92.06 132 GLY A N 1
ATOM 1080 C CA . GLY A 1 132 ? -11.319 -11.043 11.844 1.00 92.06 132 GLY A CA 1
ATOM 1081 C C . GLY A 1 132 ? -11.390 -9.534 12.079 1.00 92.06 132 GLY A C 1
ATOM 1082 O O . GLY A 1 132 ? -10.420 -8.799 11.901 1.00 92.06 132 GLY A O 1
ATOM 1083 N N . GLU A 1 133 ? -12.555 -9.055 12.521 1.00 91.94 133 GLU A N 1
ATOM 1084 C CA . GLU A 1 133 ? -12.794 -7.623 12.751 1.00 91.94 133 GLU A CA 1
ATOM 1085 C C . GLU A 1 133 ? -11.909 -7.015 13.851 1.00 91.94 133 GLU A C 1
ATOM 1087 O O . GLU A 1 133 ? -11.678 -5.807 13.827 1.00 91.94 133 GLU A O 1
ATOM 1092 N N . ARG A 1 134 ? -11.362 -7.824 14.774 1.00 94.56 134 ARG A N 1
ATOM 1093 C CA . ARG A 1 134 ? -10.404 -7.340 15.783 1.00 94.56 134 ARG A CA 1
ATOM 1094 C C . ARG A 1 134 ? -9.127 -6.818 15.125 1.00 94.56 134 ARG A C 1
ATOM 1096 O O . ARG A 1 134 ? -8.643 -5.761 15.519 1.00 94.56 134 ARG A O 1
ATOM 1103 N N . LEU A 1 135 ? -8.610 -7.521 14.113 1.00 96.19 135 LEU A N 1
ATOM 1104 C CA . LEU A 1 135 ? -7.431 -7.082 13.359 1.00 96.19 135 LEU A CA 1
ATOM 1105 C C . LEU A 1 135 ? -7.699 -5.760 12.646 1.00 96.19 135 LEU A C 1
ATOM 1107 O O . LEU A 1 135 ? -6.875 -4.851 12.707 1.00 96.19 135 LEU A O 1
ATOM 1111 N N . LEU A 1 136 ? -8.854 -5.644 11.985 1.00 95.12 136 LEU A N 1
ATOM 1112 C CA . LEU A 1 136 ? -9.235 -4.421 11.276 1.00 95.12 136 LEU A CA 1
ATOM 1113 C C . LEU A 1 136 ? -9.364 -3.244 12.245 1.00 95.12 136 LEU A C 1
ATOM 1115 O O . LEU A 1 136 ? -8.832 -2.168 11.984 1.00 95.12 136 LEU A O 1
ATOM 1119 N N . TRP A 1 137 ? -10.026 -3.463 13.384 1.00 95.06 137 TRP A N 1
ATOM 1120 C CA . TRP A 1 137 ? -10.141 -2.476 14.454 1.00 95.06 137 TRP A CA 1
ATOM 1121 C C . TRP A 1 137 ? -8.777 -2.008 14.961 1.00 95.06 137 TRP A C 1
ATOM 1123 O O . TRP A 1 137 ? -8.550 -0.803 15.066 1.00 95.06 137 TRP A O 1
ATOM 1133 N N . LEU A 1 138 ? -7.873 -2.951 15.233 1.00 96.44 138 LEU A N 1
ATOM 1134 C CA . LEU A 1 138 ? -6.524 -2.664 15.705 1.00 96.44 138 LEU A CA 1
ATOM 1135 C C . LEU A 1 138 ? -5.738 -1.866 14.661 1.00 96.44 138 LEU A C 1
ATOM 1137 O O . LEU A 1 138 ? -5.233 -0.792 14.966 1.00 96.44 138 LEU A O 1
ATOM 1141 N N . THR A 1 139 ? -5.715 -2.346 13.418 1.00 97.12 139 THR A N 1
ATOM 1142 C CA . THR A 1 139 ? -4.990 -1.721 12.302 1.00 97.12 139 THR A CA 1
ATOM 1143 C C . THR A 1 139 ? -5.439 -0.280 12.092 1.00 97.12 139 THR A C 1
ATOM 1145 O O . THR A 1 139 ? -4.612 0.622 12.065 1.00 97.12 139 THR A O 1
ATOM 1148 N N . VAL A 1 140 ? -6.750 -0.033 12.028 1.00 96.00 140 VAL A N 1
ATOM 1149 C CA . VAL A 1 140 ? -7.291 1.318 11.820 1.00 96.00 140 VAL A CA 1
ATOM 1150 C C . VAL A 1 140 ? -6.940 2.258 12.976 1.00 96.00 140 VAL A C 1
ATOM 1152 O O . VAL A 1 140 ? -6.616 3.419 12.736 1.00 96.00 140 VAL A O 1
ATOM 1155 N N . ARG A 1 141 ? -6.966 1.781 14.229 1.00 95.19 141 ARG A N 1
ATOM 1156 C CA . ARG A 1 141 ? -6.577 2.606 15.384 1.00 95.19 141 ARG A CA 1
ATOM 1157 C C . ARG A 1 141 ? -5.084 2.906 15.423 1.00 95.19 141 ARG A C 1
ATOM 1159 O O . ARG A 1 141 ? -4.721 4.019 15.784 1.00 95.19 141 ARG A O 1
ATOM 1166 N N . LEU A 1 142 ? -4.240 1.950 15.050 1.00 96.88 142 LEU A N 1
ATOM 1167 C CA . LEU A 1 142 ? -2.793 2.150 14.990 1.00 96.88 142 LEU A CA 1
ATOM 1168 C C . LEU A 1 142 ? -2.389 3.062 13.835 1.00 96.88 142 LEU A C 1
ATOM 1170 O O . LEU A 1 142 ? -1.541 3.921 14.029 1.00 96.88 142 LEU A O 1
ATOM 1174 N N . VAL A 1 143 ? -3.038 2.941 12.674 1.00 97.06 143 VAL A N 1
ATOM 1175 C CA . VAL A 1 143 ? -2.862 3.882 11.558 1.00 97.06 143 VAL A CA 1
ATOM 1176 C C . VAL A 1 143 ? -3.268 5.289 11.988 1.00 97.06 143 VAL A C 1
ATOM 1178 O O . VAL A 1 143 ? -2.496 6.221 11.793 1.00 97.06 143 VAL A O 1
ATOM 1181 N N . LEU A 1 144 ? -4.429 5.443 12.640 1.00 95.31 144 LEU A N 1
ATOM 1182 C CA . LEU A 1 144 ? -4.880 6.734 13.165 1.00 95.31 144 LEU A CA 1
ATOM 1183 C C . LEU A 1 144 ? -3.882 7.323 14.174 1.00 95.31 144 LEU A C 1
ATOM 1185 O O . LEU A 1 144 ? -3.536 8.497 14.081 1.00 95.31 144 LEU A O 1
ATOM 1189 N N . LEU A 1 145 ? -3.409 6.509 15.120 1.00 95.88 145 LEU A N 1
ATOM 1190 C CA . LEU A 1 145 ? -2.386 6.915 16.082 1.00 95.88 145 LEU A CA 1
ATOM 1191 C C . LEU A 1 145 ? -1.101 7.344 15.365 1.00 95.88 145 LEU A C 1
ATOM 1193 O O . LEU A 1 145 ? -0.568 8.407 15.660 1.00 95.88 145 LEU A O 1
ATOM 1197 N N . SER A 1 146 ? -0.642 6.553 14.397 1.00 95.81 146 SER A N 1
ATOM 1198 C CA . SER A 1 146 ? 0.583 6.803 13.642 1.00 95.81 146 SER A CA 1
ATOM 1199 C C . SER A 1 146 ? 0.525 8.117 12.859 1.00 95.81 146 SER A C 1
ATOM 1201 O O . SER A 1 146 ? 1.450 8.919 12.965 1.00 95.81 146 SER A O 1
ATOM 1203 N N . VAL A 1 147 ? -0.566 8.401 12.134 1.00 93.75 147 VAL A N 1
ATOM 1204 C CA . VAL A 1 147 ? -0.689 9.673 11.392 1.00 93.75 147 VAL A CA 1
ATOM 1205 C C . VAL A 1 147 ? -0.795 10.883 12.318 1.00 93.75 147 VAL A C 1
ATOM 1207 O O . VAL A 1 147 ? -0.230 11.927 12.006 1.00 93.75 147 VAL A O 1
ATOM 1210 N N . ILE A 1 148 ? -1.469 10.757 13.467 1.00 92.75 148 ILE A N 1
ATOM 1211 C CA . ILE A 1 148 ? -1.562 11.845 14.453 1.00 92.75 148 ILE A CA 1
ATOM 1212 C C . ILE A 1 148 ? -0.190 12.120 15.069 1.00 92.75 148 ILE A C 1
ATOM 1214 O O . ILE A 1 148 ? 0.217 13.275 15.153 1.00 92.75 148 ILE A O 1
ATOM 1218 N N . VAL A 1 149 ? 0.535 11.071 15.469 1.00 92.44 149 VAL A N 1
ATOM 1219 C CA . VAL A 1 149 ? 1.886 11.197 16.029 1.00 92.44 149 VAL A CA 1
ATOM 1220 C C . VAL A 1 149 ? 2.834 11.808 15.001 1.00 92.44 149 VAL A C 1
ATOM 1222 O O . VAL A 1 149 ? 3.548 12.743 15.335 1.00 92.44 149 VAL A O 1
ATOM 1225 N N . GLN A 1 150 ? 2.804 11.361 13.745 1.00 91.12 150 GLN A N 1
ATOM 1226 C CA . GLN A 1 150 ? 3.625 11.956 12.686 1.00 91.12 150 GLN A CA 1
ATOM 1227 C C . GLN A 1 150 ? 3.288 13.424 12.429 1.00 91.12 150 GLN A C 1
ATOM 1229 O O . GLN A 1 150 ? 4.199 14.236 12.292 1.00 91.12 150 GLN A O 1
ATOM 1234 N N . ALA A 1 151 ? 2.002 13.783 12.391 1.00 88.12 151 ALA A N 1
ATOM 1235 C CA . ALA A 1 151 ? 1.589 15.173 12.233 1.00 88.12 151 ALA A CA 1
ATOM 1236 C C . ALA A 1 151 ? 2.064 16.034 13.414 1.00 88.12 151 ALA A C 1
ATOM 1238 O O . ALA A 1 151 ? 2.592 17.120 13.199 1.00 88.12 151 ALA A O 1
ATOM 1239 N N . ALA A 1 152 ? 1.952 15.531 14.648 1.00 87.81 152 ALA A N 1
ATOM 1240 C CA . ALA A 1 152 ? 2.449 16.214 15.840 1.00 87.81 152 ALA A CA 1
ATOM 1241 C C . ALA A 1 152 ? 3.977 16.378 15.819 1.00 87.81 152 ALA A C 1
ATOM 1243 O O . ALA A 1 152 ? 4.481 17.470 16.062 1.00 87.81 152 ALA A O 1
ATOM 1244 N N . ILE A 1 153 ? 4.718 15.325 15.466 1.00 86.44 153 ILE A N 1
ATOM 1245 C CA . ILE A 1 153 ? 6.178 15.369 15.309 1.00 86.44 153 ILE A CA 1
ATOM 1246 C C . ILE A 1 153 ? 6.573 16.428 14.276 1.00 86.44 153 ILE A C 1
ATOM 1248 O O . ILE A 1 153 ? 7.454 17.238 14.542 1.00 86.44 153 ILE A O 1
ATOM 1252 N N . ALA A 1 154 ? 5.895 16.461 13.129 1.00 83.50 154 ALA A N 1
ATOM 1253 C CA . ALA A 1 154 ? 6.158 17.431 12.073 1.00 83.50 154 ALA A CA 1
ATOM 1254 C C . ALA A 1 154 ? 5.797 18.880 12.457 1.00 83.50 154 ALA A C 1
ATOM 1256 O O . ALA A 1 154 ? 6.281 19.807 11.817 1.00 83.50 154 ALA A O 1
ATOM 1257 N N . LEU A 1 155 ? 4.954 19.090 13.474 1.00 80.69 155 LEU A N 1
ATOM 1258 C CA . LEU A 1 155 ? 4.667 20.418 14.030 1.00 80.69 155 LEU A CA 1
ATOM 1259 C C . LEU A 1 155 ? 5.703 20.855 15.075 1.00 80.69 155 LEU A C 1
ATOM 1261 O O . LEU A 1 155 ? 5.981 22.045 15.186 1.00 80.69 155 LEU A O 1
ATOM 1265 N N . ILE A 1 156 ? 6.242 19.910 15.853 1.00 80.94 156 ILE A N 1
ATOM 1266 C CA . ILE A 1 156 ? 7.125 20.192 16.996 1.00 80.94 156 ILE A CA 1
ATOM 1267 C C . ILE A 1 156 ? 8.599 20.251 16.582 1.00 80.94 156 ILE A C 1
ATOM 1269 O O . ILE A 1 156 ? 9.356 21.058 17.122 1.00 80.94 156 ILE A O 1
ATOM 1273 N N . LEU A 1 157 ? 9.041 19.378 15.671 1.00 75.31 157 LEU A N 1
ATOM 1274 C CA . LEU A 1 157 ? 10.462 19.257 15.358 1.00 75.31 157 LEU A CA 1
ATOM 1275 C C . LEU A 1 157 ? 10.987 20.488 14.588 1.00 75.31 157 LEU A C 1
ATOM 1277 O O . LEU A 1 157 ? 10.378 20.901 13.598 1.00 75.31 157 LEU A O 1
ATOM 1281 N N . PRO A 1 158 ? 12.146 21.051 14.989 1.00 63.47 158 PRO A N 1
ATOM 1282 C CA . PRO A 1 158 ? 12.776 22.166 14.286 1.00 63.47 158 PRO A CA 1
ATOM 1283 C C . PRO A 1 158 ? 13.122 21.808 12.838 1.00 63.47 158 PRO A C 1
ATOM 1285 O O . PRO A 1 158 ? 13.486 20.669 12.549 1.00 63.47 158 PRO A O 1
ATOM 1288 N N . LYS A 1 159 ? 13.110 22.804 11.942 1.00 58.56 159 LYS A N 1
ATOM 1289 C CA . LYS A 1 159 ? 13.379 22.666 10.493 1.00 58.56 159 LYS A CA 1
ATOM 1290 C C . LYS A 1 159 ? 14.655 21.886 10.136 1.00 58.56 159 LYS A C 1
ATOM 1292 O O . LYS A 1 159 ? 14.706 21.258 9.087 1.00 58.56 159 LYS A O 1
ATOM 1297 N N . SER A 1 160 ? 15.687 21.941 10.979 1.00 54.91 160 SER A N 1
ATOM 1298 C CA . SER A 1 160 ? 16.952 21.226 10.757 1.00 54.91 160 SER A CA 1
ATOM 1299 C C . SER A 1 160 ? 16.838 19.710 10.959 1.00 54.91 160 SER A C 1
ATOM 1301 O O . SER A 1 160 ? 17.630 18.961 10.394 1.00 54.91 160 SER A O 1
ATOM 1303 N N . LEU A 1 161 ? 15.851 19.261 11.742 1.00 48.88 161 LEU A N 1
ATOM 1304 C CA . LEU A 1 161 ? 15.612 17.859 12.097 1.00 48.88 161 LEU A CA 1
ATOM 1305 C C . LEU A 1 161 ? 14.338 17.306 11.439 1.00 48.88 161 LEU A C 1
ATOM 1307 O O . LEU A 1 161 ? 14.310 16.150 11.024 1.00 48.88 161 LEU A O 1
ATOM 1311 N N . ALA A 1 162 ? 13.303 18.135 11.281 1.00 52.28 162 ALA A N 1
ATOM 1312 C CA . ALA A 1 162 ? 12.115 17.834 10.493 1.00 52.28 162 ALA A CA 1
ATOM 1313 C C . ALA A 1 162 ? 12.409 18.036 9.001 1.00 52.28 162 ALA A C 1
ATOM 1315 O O . ALA A 1 162 ? 12.046 19.052 8.409 1.00 52.28 162 ALA A O 1
ATOM 1316 N N . ARG A 1 163 ? 13.075 17.066 8.367 1.00 54.59 163 ARG A N 1
ATOM 1317 C CA . ARG A 1 163 ? 13.106 17.004 6.897 1.00 54.59 163 ARG A CA 1
ATOM 1318 C C . ARG A 1 163 ? 11.667 17.006 6.361 1.00 54.59 163 ARG A C 1
ATOM 1320 O O . ARG A 1 163 ? 10.766 16.480 7.013 1.00 54.59 163 ARG A O 1
ATOM 1327 N N . ALA A 1 164 ? 11.461 17.484 5.129 1.00 59.50 164 ALA A N 1
ATOM 1328 C CA . ALA A 1 164 ? 10.179 17.414 4.397 1.00 59.50 164 ALA A CA 1
ATOM 1329 C C . ALA A 1 164 ? 9.603 15.982 4.254 1.00 59.50 164 ALA A C 1
ATOM 1331 O O . ALA A 1 164 ? 8.514 15.771 3.727 1.00 59.50 164 ALA A O 1
ATOM 1332 N N . THR A 1 165 ? 10.346 14.977 4.712 1.00 67.19 165 THR A N 1
ATOM 1333 C CA . THR A 1 165 ? 10.008 13.560 4.685 1.00 67.19 165 THR A CA 1
ATOM 1334 C C . THR A 1 165 ? 9.604 13.006 6.058 1.00 67.19 165 THR A C 1
ATOM 1336 O O . THR A 1 165 ? 9.155 11.864 6.133 1.00 67.19 165 THR A O 1
ATOM 1339 N N . VAL A 1 166 ? 9.695 13.807 7.130 1.00 80.50 166 VAL A N 1
ATOM 1340 C CA . VAL A 1 166 ? 9.424 13.442 8.533 1.00 80.50 166 VAL A CA 1
ATOM 1341 C C . VAL A 1 166 ? 10.245 12.218 8.962 1.00 80.50 166 VAL A C 1
ATOM 1343 O O . VAL A 1 166 ? 11.384 12.386 9.382 1.00 80.50 166 VAL A O 1
ATOM 1346 N N . MET A 1 167 ? 9.702 11.003 8.824 1.00 84.88 167 MET A N 1
ATOM 1347 C CA . MET A 1 167 ? 10.372 9.730 9.149 1.00 84.88 167 MET A CA 1
ATOM 1348 C C . MET A 1 167 ? 10.671 8.855 7.915 1.00 84.88 167 MET A C 1
ATOM 1350 O O . MET A 1 167 ? 11.283 7.797 8.040 1.00 84.88 167 MET A O 1
ATOM 1354 N N . PHE A 1 168 ? 10.256 9.290 6.722 1.00 87.62 168 PHE A N 1
ATOM 1355 C CA . PHE A 1 168 ? 10.510 8.604 5.454 1.00 87.62 168 PHE A CA 1
ATOM 1356 C C . PHE A 1 168 ? 11.808 9.087 4.796 1.00 87.62 168 PHE A C 1
ATOM 1358 O O . PHE A 1 168 ? 12.311 10.174 5.085 1.00 87.62 168 PHE A O 1
ATOM 1365 N N . ASN A 1 169 ? 12.308 8.320 3.825 1.00 85.38 169 ASN A N 1
ATOM 1366 C CA . ASN A 1 169 ? 13.462 8.723 3.015 1.00 85.38 169 ASN A CA 1
ATOM 1367 C C . ASN A 1 169 ? 13.094 9.710 1.901 1.00 85.38 169 ASN A C 1
ATOM 1369 O O . ASN A 1 169 ? 13.938 10.483 1.454 1.00 85.38 169 ASN A O 1
ATOM 1373 N N . ASN A 1 170 ? 11.851 9.667 1.412 1.00 82.81 170 ASN A N 1
ATOM 1374 C CA . ASN A 1 170 ? 11.392 10.489 0.294 1.00 82.81 170 ASN A CA 1
ATOM 1375 C C . ASN A 1 170 ? 10.000 11.070 0.571 1.00 82.81 170 ASN A C 1
ATOM 1377 O O . ASN A 1 170 ? 9.115 10.392 1.093 1.00 82.81 170 ASN A O 1
ATOM 1381 N N . ALA A 1 171 ? 9.779 12.314 0.153 1.00 78.38 171 ALA A N 1
ATOM 1382 C CA . ALA A 1 171 ? 8.507 13.005 0.301 1.00 78.38 171 ALA A CA 1
ATOM 1383 C C . ALA A 1 171 ? 7.353 12.257 -0.394 1.00 78.38 171 ALA A C 1
ATOM 1385 O O . ALA A 1 171 ? 6.250 12.198 0.142 1.00 78.38 171 ALA A O 1
ATOM 1386 N N . ASN A 1 172 ? 7.591 11.596 -1.532 1.00 79.69 172 ASN A N 1
ATOM 1387 C CA . ASN A 1 172 ? 6.575 10.786 -2.214 1.00 79.69 172 ASN A CA 1
ATOM 1388 C C . ASN A 1 172 ? 6.098 9.588 -1.371 1.00 79.69 172 ASN A C 1
ATOM 1390 O O . ASN A 1 172 ? 4.929 9.215 -1.461 1.00 79.69 172 ASN A O 1
ATOM 1394 N N . GLN A 1 173 ? 6.962 9.010 -0.527 1.00 85.81 173 GLN A N 1
ATOM 1395 C CA . GLN A 1 173 ? 6.578 7.921 0.382 1.00 85.81 173 GLN A CA 1
ATOM 1396 C C . GLN A 1 173 ? 5.637 8.430 1.475 1.00 85.81 173 GLN A C 1
ATOM 1398 O O . GLN A 1 173 ? 4.617 7.796 1.735 1.00 85.81 173 GLN A O 1
ATOM 1403 N N . LEU A 1 174 ? 5.923 9.609 2.041 1.00 86.56 174 LEU A N 1
ATOM 1404 C CA . LEU A 1 174 ? 5.050 10.266 3.015 1.00 86.56 174 LEU A CA 1
ATOM 1405 C C . LEU A 1 174 ? 3.670 10.574 2.416 1.00 86.56 174 LEU A C 1
ATOM 1407 O O . LEU A 1 174 ? 2.644 10.247 3.013 1.00 86.56 174 LEU A O 1
ATOM 1411 N N . GLY A 1 175 ? 3.638 11.154 1.212 1.00 83.81 175 GLY A N 1
ATOM 1412 C CA . GLY A 1 175 ? 2.392 11.452 0.503 1.00 83.81 175 GLY A CA 1
ATOM 1413 C C . GLY A 1 175 ? 1.577 10.190 0.210 1.00 83.81 175 GLY A C 1
ATOM 1414 O O . GLY A 1 175 ? 0.373 10.152 0.464 1.00 83.81 175 GLY A O 1
ATOM 1415 N N . TYR A 1 176 ? 2.234 9.121 -0.249 1.00 84.44 176 TYR A N 1
ATOM 1416 C CA . TYR A 1 176 ? 1.589 7.828 -0.481 1.00 84.44 176 TYR A CA 1
ATOM 1417 C C . TYR A 1 176 ? 1.041 7.210 0.814 1.00 84.44 176 TYR A C 1
ATOM 1419 O O . TYR A 1 176 ? -0.113 6.776 0.857 1.00 84.44 176 TYR A O 1
ATOM 1427 N N . TYR A 1 177 ? 1.827 7.230 1.892 1.00 91.12 177 TYR A N 1
ATOM 1428 C CA . TYR A 1 177 ? 1.410 6.745 3.205 1.00 91.12 177 TYR A CA 1
ATOM 1429 C C . TYR A 1 177 ? 0.188 7.503 3.741 1.00 91.12 177 TYR A C 1
ATOM 1431 O O . TYR A 1 177 ? -0.746 6.880 4.254 1.00 91.12 177 TYR A O 1
ATOM 1439 N N . ALA A 1 178 ? 0.149 8.828 3.582 1.00 89.56 178 ALA A N 1
ATOM 1440 C CA . ALA A 1 178 ? -0.984 9.655 3.986 1.00 89.56 178 ALA A CA 1
ATOM 1441 C C . ALA A 1 178 ? -2.270 9.290 3.220 1.00 89.56 178 ALA A C 1
ATOM 1443 O O . ALA A 1 178 ? -3.327 9.124 3.834 1.00 89.56 178 ALA A O 1
ATOM 1444 N N . VAL A 1 179 ? -2.185 9.087 1.900 1.00 86.44 179 VAL A N 1
ATOM 1445 C CA . VAL A 1 179 ? -3.332 8.677 1.068 1.00 86.44 179 VAL A CA 1
ATOM 1446 C C . VAL A 1 179 ? -3.844 7.290 1.469 1.00 86.44 179 VAL A C 1
ATOM 1448 O O . VAL A 1 179 ? -5.051 7.110 1.662 1.00 86.44 179 VAL A O 1
ATOM 1451 N N . LEU A 1 180 ? -2.951 6.311 1.658 1.00 89.62 180 LEU A N 1
ATOM 1452 C CA . LEU A 1 180 ? -3.338 4.971 2.115 1.00 89.62 180 LEU A CA 1
ATOM 1453 C C . LEU A 1 180 ? -3.976 5.005 3.507 1.00 89.62 180 LEU A C 1
ATOM 1455 O O . LEU A 1 180 ? -5.008 4.369 3.732 1.00 89.62 180 LEU A O 1
ATOM 1459 N N . SER A 1 181 ? -3.402 5.782 4.425 1.00 92.44 181 SER A N 1
ATOM 1460 C CA . SER A 1 181 ? -3.920 5.940 5.784 1.00 92.44 181 SER A CA 1
ATOM 1461 C C . SER A 1 181 ? -5.321 6.550 5.785 1.00 92.44 181 SER A C 1
ATOM 1463 O O . SER A 1 181 ? -6.219 6.031 6.453 1.00 92.44 181 SER A O 1
ATOM 1465 N N . ALA A 1 182 ? -5.549 7.585 4.971 1.00 88.06 182 ALA A N 1
ATOM 1466 C CA . ALA A 1 182 ? -6.869 8.176 4.781 1.00 88.06 182 ALA A CA 1
ATOM 1467 C C . ALA A 1 182 ? -7.883 7.140 4.264 1.00 88.06 182 ALA A C 1
ATOM 1469 O O . ALA A 1 182 ? -8.991 7.032 4.796 1.00 88.06 182 ALA A O 1
ATOM 1470 N N . CYS A 1 183 ? -7.494 6.317 3.286 1.00 87.31 183 CYS A N 1
ATOM 1471 C CA . CYS A 1 183 ? -8.350 5.258 2.750 1.00 87.31 183 CYS A CA 1
ATOM 1472 C C . CYS A 1 183 ? -8.704 4.202 3.805 1.00 87.31 183 CYS A C 1
ATOM 1474 O O . CYS A 1 183 ? -9.873 3.837 3.942 1.00 87.31 183 CYS A O 1
ATOM 1476 N N . ILE A 1 184 ? -7.724 3.753 4.594 1.00 91.44 184 ILE A N 1
ATOM 1477 C CA . ILE A 1 184 ? -7.926 2.793 5.689 1.00 91.44 184 ILE A CA 1
ATOM 1478 C C . ILE A 1 184 ? -8.912 3.350 6.727 1.00 91.44 184 ILE A C 1
ATOM 1480 O O . ILE A 1 184 ? -9.854 2.655 7.123 1.00 91.44 184 ILE A O 1
ATOM 1484 N N . VAL A 1 185 ? -8.752 4.614 7.134 1.00 90.31 185 VAL A N 1
ATOM 1485 C CA . VAL A 1 185 ? -9.648 5.277 8.097 1.00 90.31 185 VAL A CA 1
ATOM 1486 C C . VAL A 1 185 ? -11.076 5.387 7.547 1.00 90.31 185 VAL A C 1
ATOM 1488 O O . VAL A 1 185 ? -12.037 5.066 8.254 1.00 90.31 185 VAL A O 1
ATOM 1491 N N . LEU A 1 186 ? -11.238 5.776 6.278 1.00 85.56 186 LEU A N 1
ATOM 1492 C CA . LEU A 1 186 ? -12.550 5.918 5.637 1.00 85.56 186 LEU A CA 1
ATOM 1493 C C . LEU A 1 186 ? -13.287 4.590 5.477 1.00 85.56 186 LEU A C 1
ATOM 1495 O O . LEU A 1 186 ? -14.467 4.490 5.826 1.00 85.56 186 LEU A O 1
ATOM 1499 N N . LEU A 1 187 ? -12.598 3.555 4.991 1.00 85.12 187 LEU A N 1
ATOM 1500 C CA . LEU A 1 187 ? -13.168 2.212 4.863 1.00 85.12 187 LEU A CA 1
ATOM 1501 C C . LEU A 1 187 ? -13.526 1.633 6.242 1.00 85.12 187 LEU A C 1
ATOM 1503 O O . LEU A 1 187 ? -14.553 0.965 6.397 1.00 85.12 187 LEU A O 1
ATOM 1507 N N . GLY A 1 188 ? -12.723 1.948 7.263 1.00 87.44 188 GLY A N 1
ATOM 1508 C CA . GLY A 1 188 ? -12.952 1.548 8.647 1.00 87.44 188 GLY A CA 1
ATOM 1509 C C . GLY A 1 188 ? -14.140 2.238 9.325 1.00 87.44 188 GLY A C 1
ATOM 1510 O O . GLY A 1 188 ? -14.774 1.623 10.184 1.00 87.44 188 GLY A O 1
ATOM 1511 N N . GLN A 1 189 ? -14.498 3.470 8.937 1.00 86.06 189 GLN A N 1
ATOM 1512 C CA . GLN A 1 189 ? -15.463 4.316 9.658 1.00 86.06 189 GLN A CA 1
ATOM 1513 C C . GLN A 1 189 ? -16.780 3.603 9.988 1.00 86.06 189 GLN A C 1
ATOM 1515 O O . GLN A 1 189 ? -17.161 3.499 11.157 1.00 86.06 189 GLN A O 1
ATOM 1520 N N . LYS A 1 190 ? -17.496 3.120 8.963 1.00 82.94 190 LYS A N 1
ATOM 1521 C CA . LYS A 1 190 ? -18.824 2.511 9.149 1.00 82.94 190 LYS A CA 1
ATOM 1522 C C . LYS A 1 190 ? -18.736 1.138 9.802 1.00 82.94 190 LYS A C 1
ATOM 1524 O O . LYS A 1 190 ? -19.518 0.840 10.702 1.00 82.94 190 LYS A O 1
ATOM 1529 N N . ARG A 1 191 ? -17.796 0.304 9.345 1.00 85.19 191 ARG A N 1
ATOM 1530 C CA . ARG A 1 191 ? -17.660 -1.091 9.790 1.00 85.19 191 ARG A CA 1
ATOM 1531 C C . ARG A 1 191 ? -17.228 -1.171 11.254 1.00 85.19 191 ARG A C 1
ATOM 1533 O O . ARG A 1 191 ? -17.751 -1.990 11.999 1.00 85.19 191 ARG A O 1
ATOM 1540 N N . LEU A 1 192 ? -16.318 -0.289 11.666 1.00 88.88 192 LEU A N 1
ATOM 1541 C CA . LEU A 1 192 ? -15.684 -0.302 12.986 1.00 88.88 192 LEU A CA 1
ATOM 1542 C C . LEU A 1 192 ? -16.238 0.772 13.929 1.00 88.88 192 LEU A C 1
ATOM 1544 O O . LEU A 1 192 ? -15.735 0.919 15.040 1.00 88.88 192 LEU A O 1
ATOM 1548 N N . LYS A 1 193 ? -17.287 1.492 13.503 1.00 87.12 193 LYS A N 1
ATOM 1549 C CA . LYS A 1 193 ? -18.002 2.511 14.289 1.00 87.12 193 LYS A CA 1
ATOM 1550 C C . LYS A 1 193 ? -17.064 3.584 14.857 1.00 87.12 193 LYS A C 1
ATOM 1552 O O . LYS A 1 193 ? -17.174 3.940 16.030 1.00 87.12 193 LYS A O 1
ATOM 1557 N N . LEU A 1 194 ? -16.138 4.076 14.033 1.00 86.75 194 LEU A N 1
ATOM 1558 C CA . LEU A 1 194 ? -15.267 5.189 14.419 1.00 86.75 194 LEU A CA 1
ATOM 1559 C C . LEU A 1 194 ? -16.107 6.443 14.672 1.00 86.75 194 LEU A C 1
ATOM 1561 O O . LEU A 1 194 ? -17.092 6.688 13.966 1.00 86.75 194 LEU A O 1
ATOM 1565 N N . SER A 1 195 ? -15.715 7.246 15.662 1.00 88.00 195 SER A N 1
ATOM 1566 C CA . SER A 1 195 ? -16.387 8.522 15.904 1.00 88.00 195 SER A CA 1
ATOM 1567 C C . SER A 1 195 ? -16.078 9.511 14.778 1.00 88.00 195 SER A C 1
ATOM 1569 O O . SER A 1 195 ? -15.022 9.449 14.145 1.00 88.00 195 SER A O 1
ATOM 1571 N N . THR A 1 196 ? -16.988 10.457 14.531 1.00 82.81 196 THR A N 1
ATOM 1572 C CA . THR A 1 196 ? -16.753 11.519 13.541 1.00 82.81 196 THR A CA 1
ATOM 1573 C C . THR A 1 196 ? -15.475 12.291 13.859 1.00 82.81 196 THR A C 1
ATOM 1575 O O . THR A 1 196 ? -14.705 12.558 12.949 1.00 82.81 196 THR A O 1
ATOM 1578 N N . LEU A 1 197 ? -15.204 12.562 15.142 1.00 84.69 197 LEU A N 1
ATOM 1579 C CA . LEU A 1 197 ? -13.992 13.255 15.580 1.00 84.69 197 LEU A CA 1
ATOM 1580 C C . LEU A 1 197 ? -12.716 12.498 15.188 1.00 84.69 197 LEU A C 1
ATOM 1582 O O . LEU A 1 197 ? -11.803 13.104 14.644 1.00 84.69 197 LEU A O 1
ATOM 1586 N N . GLN A 1 198 ? -12.666 11.181 15.417 1.00 89.94 198 GLN A N 1
ATOM 1587 C CA . GLN A 1 198 ? -11.512 10.352 15.045 1.00 89.94 198 GLN A CA 1
ATOM 1588 C C . GLN A 1 198 ? -11.248 10.391 13.540 1.00 89.94 198 GLN A C 1
ATOM 1590 O O . GLN A 1 198 ? -10.105 10.522 13.114 1.00 89.94 198 GLN A O 1
ATOM 1595 N N . VAL A 1 199 ? -12.310 10.300 12.739 1.00 86.12 199 VAL A N 1
ATOM 1596 C CA . VAL A 1 199 ? -12.205 10.341 11.278 1.00 86.12 199 VAL A CA 1
ATOM 1597 C C . VAL A 1 199 ? -11.755 11.722 10.809 1.00 86.12 199 VAL A C 1
ATOM 1599 O O . VAL A 1 199 ? -10.798 11.811 10.049 1.00 86.12 199 VAL A O 1
ATOM 1602 N N . THR A 1 200 ? -12.379 12.796 11.302 1.00 81.69 200 THR A N 1
ATOM 1603 C CA . THR A 1 200 ? -11.999 14.176 10.968 1.00 81.69 200 THR A CA 1
ATOM 1604 C C . THR A 1 200 ? -10.547 14.465 11.345 1.00 81.69 200 THR A C 1
ATOM 1606 O O . THR A 1 200 ? -9.810 14.985 10.514 1.00 81.69 200 THR A O 1
ATOM 1609 N N . ALA A 1 201 ? -10.118 14.095 12.556 1.00 85.62 201 ALA A N 1
ATOM 1610 C CA . ALA A 1 201 ? -8.747 14.302 13.020 1.00 85.62 201 ALA A CA 1
ATOM 1611 C C . ALA A 1 201 ? -7.734 13.506 12.185 1.00 85.62 201 ALA A C 1
ATOM 1613 O O . ALA A 1 201 ? -6.727 14.059 11.752 1.00 85.62 201 ALA A O 1
ATOM 1614 N N . GLY A 1 202 ? -8.023 12.232 11.896 1.00 89.56 202 GLY A N 1
ATOM 1615 C CA . GLY A 1 202 ? -7.158 11.398 11.061 1.00 89.56 202 GLY A CA 1
ATOM 1616 C C . GLY A 1 202 ? -7.007 11.935 9.641 1.00 89.56 202 GLY A C 1
ATOM 1617 O O . GLY A 1 202 ? -5.902 11.968 9.111 1.00 89.56 202 GLY A O 1
ATOM 1618 N N . LEU A 1 203 ? -8.099 12.404 9.036 1.00 84.75 203 LEU A N 1
ATOM 1619 C CA . LEU A 1 203 ? -8.078 12.978 7.690 1.00 84.75 203 LEU A CA 1
ATOM 1620 C C . LEU A 1 203 ? -7.380 14.334 7.647 1.00 84.75 203 LEU A C 1
ATOM 1622 O O . LEU A 1 203 ? -6.620 14.583 6.719 1.00 84.75 203 LEU A O 1
ATOM 1626 N N . ALA A 1 204 ? -7.593 15.186 8.651 1.00 81.25 204 ALA A N 1
ATOM 1627 C CA . ALA A 1 204 ? -6.859 16.441 8.777 1.00 81.25 204 ALA A CA 1
ATOM 1628 C C . ALA A 1 204 ? -5.347 16.183 8.895 1.00 81.25 204 ALA A C 1
ATOM 1630 O O . ALA A 1 204 ? -4.571 16.804 8.175 1.00 81.25 204 ALA A O 1
ATOM 1631 N N . ALA A 1 205 ? -4.939 15.205 9.713 1.00 87.06 205 ALA A N 1
ATOM 1632 C CA . ALA A 1 205 ? -3.542 14.787 9.822 1.00 87.06 205 ALA A CA 1
ATOM 1633 C C . ALA A 1 205 ? -2.989 14.243 8.491 1.00 87.06 205 ALA A C 1
ATOM 1635 O O . ALA A 1 205 ? -1.896 14.623 8.084 1.00 87.06 205 ALA A O 1
ATOM 1636 N N . CYS A 1 206 ? -3.746 13.411 7.766 1.00 87.19 206 CYS A N 1
ATOM 1637 C CA . CYS A 1 206 ? -3.323 12.915 6.450 1.00 87.19 206 CYS A CA 1
ATOM 1638 C C . CYS A 1 206 ? -3.174 14.052 5.426 1.00 87.19 206 CYS A C 1
ATOM 1640 O O . CYS A 1 206 ? -2.190 14.086 4.690 1.00 87.19 206 CYS A O 1
ATOM 1642 N N . ASN A 1 207 ? -4.113 15.003 5.403 1.00 80.06 207 ASN A N 1
ATOM 1643 C CA . ASN A 1 207 ? -4.046 16.167 4.519 1.00 80.06 207 ASN A CA 1
ATOM 1644 C C . ASN A 1 207 ? -2.812 17.020 4.817 1.00 80.06 207 ASN A C 1
ATOM 1646 O O . ASN A 1 207 ? -2.090 17.394 3.898 1.00 80.06 207 ASN A O 1
ATOM 1650 N N . TYR A 1 208 ? -2.545 17.267 6.100 1.00 80.56 208 TYR A N 1
ATOM 1651 C CA . TYR A 1 208 ? -1.355 17.973 6.558 1.00 80.56 208 TYR A CA 1
ATOM 1652 C C . TYR A 1 208 ? -0.060 17.291 6.086 1.00 80.56 208 TYR A C 1
ATOM 1654 O O . TYR A 1 208 ? 0.773 17.920 5.436 1.00 80.56 208 TYR A O 1
ATOM 1662 N N . LEU A 1 209 ? 0.085 15.987 6.342 1.00 84.25 209 LEU A N 1
ATOM 1663 C CA . LEU A 1 209 ? 1.289 15.226 5.985 1.00 84.25 209 LEU A CA 1
ATOM 1664 C C . LEU A 1 209 ? 1.546 15.173 4.475 1.00 84.25 209 LEU A C 1
ATOM 1666 O O . LEU A 1 209 ? 2.689 15.196 4.026 1.00 84.25 209 LEU A O 1
ATOM 1670 N N . ALA A 1 210 ? 0.499 15.115 3.666 1.00 80.94 210 ALA A N 1
ATOM 1671 C CA . ALA A 1 210 ? 0.662 15.110 2.222 1.00 80.94 210 ALA A CA 1
ATOM 1672 C C . ALA A 1 210 ? 0.887 16.499 1.611 1.00 80.94 210 ALA A C 1
ATOM 1674 O O . ALA A 1 210 ? 1.513 16.594 0.558 1.00 80.94 210 ALA A O 1
ATOM 1675 N N . LEU A 1 211 ? 0.411 17.564 2.261 1.00 76.12 211 LEU A N 1
ATOM 1676 C CA . LEU A 1 211 ? 0.810 18.927 1.911 1.00 76.12 211 LEU A CA 1
ATOM 1677 C C . LEU A 1 211 ? 2.305 19.119 2.175 1.00 76.12 211 LEU A C 1
ATOM 1679 O O . LEU A 1 211 ? 3.015 19.581 1.288 1.00 76.12 211 LEU A O 1
ATOM 1683 N N . LEU A 1 212 ? 2.806 18.638 3.320 1.00 76.19 212 LEU A N 1
ATOM 1684 C CA . LEU A 1 212 ? 4.245 18.618 3.618 1.00 76.19 212 LEU A CA 1
ATOM 1685 C C . LEU A 1 212 ? 5.066 17.825 2.593 1.00 76.19 212 LEU A C 1
ATOM 1687 O O . LEU A 1 212 ? 6.183 18.208 2.262 1.00 76.19 212 LEU A O 1
ATOM 1691 N N . SER A 1 213 ? 4.508 16.736 2.063 1.00 77.38 213 SER A N 1
ATOM 1692 C CA . SER A 1 213 ? 5.135 15.938 1.003 1.00 77.38 213 SER A CA 1
ATOM 1693 C C . SER A 1 213 ? 5.340 16.722 -0.309 1.00 77.38 213 SER A C 1
ATOM 1695 O O . SER A 1 213 ? 6.167 16.324 -1.136 1.00 77.38 213 SER A O 1
ATOM 1697 N N . ALA A 1 214 ? 4.595 17.815 -0.532 1.00 66.31 214 ALA A N 1
ATOM 1698 C CA . ALA A 1 214 ? 4.621 18.610 -1.764 1.00 66.31 214 ALA A CA 1
ATOM 1699 C C . ALA A 1 214 ? 4.546 17.745 -3.043 1.00 66.31 214 ALA A C 1
ATOM 1701 O O . ALA A 1 214 ? 5.141 18.062 -4.077 1.00 66.31 214 ALA A O 1
ATOM 1702 N N . SER A 1 215 ? 3.871 16.595 -2.970 1.00 66.19 215 SER A N 1
ATOM 1703 C CA . SER A 1 215 ? 3.730 15.666 -4.087 1.00 66.19 215 SER A CA 1
ATOM 1704 C C . SER A 1 215 ? 2.461 16.016 -4.857 1.00 66.19 215 SER A C 1
ATOM 1706 O O . SER A 1 215 ? 1.359 15.872 -4.326 1.00 66.19 215 SER A O 1
ATOM 1708 N N . LYS A 1 216 ? 2.599 16.452 -6.120 1.00 64.44 216 LYS A N 1
ATOM 1709 C CA . LYS A 1 216 ? 1.475 16.806 -7.020 1.00 64.44 216 LYS A CA 1
ATOM 1710 C C . LYS A 1 216 ? 0.381 15.724 -7.025 1.00 64.44 216 LYS A C 1
ATOM 1712 O O . LYS A 1 216 ? -0.811 16.011 -6.953 1.00 64.44 216 LYS A O 1
ATOM 1717 N N . ALA A 1 217 ? 0.823 14.470 -7.038 1.00 60.50 217 ALA A N 1
ATOM 1718 C CA . ALA A 1 217 ? 0.025 13.254 -6.930 1.00 60.50 217 ALA A CA 1
ATOM 1719 C C . ALA A 1 217 ? -0.763 13.164 -5.605 1.00 60.50 217 ALA A C 1
ATOM 1721 O O . ALA A 1 217 ? -1.982 12.965 -5.600 1.00 60.50 217 ALA A O 1
ATOM 1722 N N . ALA A 1 218 ? -0.090 13.372 -4.471 1.00 60.91 218 ALA A N 1
ATOM 1723 C CA . ALA A 1 218 ? -0.725 13.332 -3.156 1.00 60.91 218 ALA A CA 1
ATOM 1724 C C . ALA A 1 218 ? -1.740 14.474 -2.969 1.00 60.91 218 ALA A C 1
ATOM 1726 O O . ALA A 1 218 ? -2.825 14.235 -2.443 1.00 60.91 218 ALA A O 1
ATOM 1727 N N . LEU A 1 219 ? -1.444 15.677 -3.476 1.00 62.12 219 LEU A N 1
ATOM 1728 C CA . LEU A 1 219 ? -2.361 16.824 -3.449 1.00 62.12 219 LEU A CA 1
ATOM 1729 C C . LEU A 1 219 ? -3.638 16.561 -4.253 1.00 62.12 219 LEU A C 1
ATOM 1731 O O . LEU A 1 219 ? -4.737 16.764 -3.738 1.00 62.12 219 LEU A O 1
ATOM 1735 N N . ALA A 1 220 ? -3.512 16.040 -5.478 1.00 62.12 220 ALA A N 1
ATOM 1736 C CA . ALA A 1 220 ? -4.661 15.655 -6.300 1.00 62.12 220 ALA A CA 1
ATOM 1737 C C . ALA A 1 220 ? -5.502 14.557 -5.628 1.00 62.12 220 ALA A C 1
ATOM 1739 O O . ALA A 1 220 ? -6.732 14.629 -5.592 1.00 62.12 220 ALA A O 1
ATOM 1740 N N . SER A 1 221 ? -4.837 13.574 -5.020 1.00 63.09 221 SER A N 1
ATOM 1741 C CA . SER A 1 221 ? -5.488 12.478 -4.295 1.00 63.09 221 SER A CA 1
ATOM 1742 C C . SER A 1 221 ? -6.244 12.969 -3.071 1.00 63.09 221 SER A C 1
ATOM 1744 O O . SER A 1 221 ? -7.336 12.491 -2.786 1.00 63.09 221 SER A O 1
ATOM 1746 N N . ILE A 1 222 ? -5.700 13.955 -2.363 1.00 59.88 222 ILE A N 1
ATOM 1747 C CA . ILE A 1 222 ? -6.340 14.563 -1.198 1.00 59.88 222 ILE A CA 1
ATOM 1748 C C . ILE A 1 222 ? -7.470 15.494 -1.571 1.00 59.88 222 ILE A C 1
ATOM 1750 O O . ILE A 1 222 ? -8.495 15.474 -0.898 1.00 59.88 222 ILE A O 1
ATOM 1754 N N . ALA A 1 223 ? -7.352 16.237 -2.666 1.00 61.69 223 ALA A N 1
ATOM 1755 C CA . ALA A 1 223 ? -8.481 16.965 -3.223 1.00 61.69 223 ALA A CA 1
ATOM 1756 C C . ALA A 1 223 ? -9.614 15.996 -3.609 1.00 61.69 223 ALA A C 1
ATOM 1758 O O . ALA A 1 223 ? -10.776 16.246 -3.294 1.00 61.69 223 ALA A O 1
ATOM 1759 N N . ALA A 1 224 ? -9.287 14.843 -4.203 1.00 61.97 224 ALA A N 1
ATOM 1760 C CA . ALA A 1 224 ? -10.255 13.805 -4.556 1.00 61.97 224 ALA A CA 1
ATOM 1761 C C . ALA A 1 224 ? -10.842 13.077 -3.329 1.00 61.97 224 ALA A C 1
ATOM 1763 O O . ALA A 1 224 ? -12.040 12.798 -3.295 1.00 61.97 224 ALA A O 1
ATOM 1764 N N . LEU A 1 225 ? -10.046 12.817 -2.288 1.00 63.38 225 LEU A N 1
ATOM 1765 C CA . LEU A 1 225 ? -10.505 12.290 -0.996 1.00 63.38 225 LEU A CA 1
ATOM 1766 C C . LEU A 1 225 ? -11.375 13.316 -0.257 1.00 63.38 225 LEU A C 1
ATOM 1768 O O . LEU A 1 225 ? -12.418 12.956 0.282 1.00 63.38 225 LEU A O 1
ATOM 1772 N N . GLY A 1 226 ? -11.007 14.596 -0.306 1.00 59.62 226 GLY A N 1
ATOM 1773 C CA . GLY A 1 226 ? -11.810 15.738 0.125 1.00 59.62 226 GLY A CA 1
ATOM 1774 C C . GLY A 1 226 ? -13.144 15.801 -0.613 1.00 59.62 226 GLY A C 1
ATOM 1775 O O . GLY A 1 226 ? -14.190 15.935 0.015 1.00 59.62 226 GLY A O 1
ATOM 1776 N N . ALA A 1 227 ? -13.142 15.584 -1.929 1.00 57.62 227 ALA A N 1
ATOM 1777 C CA . ALA A 1 227 ? -14.355 15.488 -2.734 1.00 57.62 227 ALA A CA 1
ATOM 1778 C C . ALA A 1 227 ? -15.202 14.251 -2.381 1.00 57.62 227 ALA A C 1
ATOM 1780 O O . ALA A 1 227 ? -16.423 14.346 -2.262 1.00 57.62 227 ALA A O 1
ATOM 1781 N N . ALA A 1 228 ? -14.580 13.098 -2.125 1.00 55.22 228 ALA A N 1
ATOM 1782 C CA . ALA A 1 228 ? -15.270 11.908 -1.627 1.00 55.22 228 ALA A CA 1
ATOM 1783 C C . ALA A 1 228 ? -15.876 12.141 -0.226 1.00 55.22 228 ALA A C 1
ATOM 1785 O O . ALA A 1 228 ? -16.931 11.589 0.104 1.00 55.22 228 ALA A O 1
ATOM 1786 N N . LEU A 1 229 ? -15.260 13.014 0.577 1.00 58.22 229 LEU A N 1
ATOM 1787 C CA . LEU A 1 229 ? -15.785 13.500 1.851 1.00 58.22 229 LEU A CA 1
ATOM 1788 C C . LEU A 1 229 ? -16.920 14.519 1.698 1.00 58.22 229 LEU A C 1
ATOM 1790 O O . LEU A 1 229 ? -17.770 14.571 2.591 1.00 58.22 229 LEU A O 1
ATOM 1794 N N . LEU A 1 230 ? -17.027 15.251 0.579 1.00 52.06 230 LEU A N 1
ATOM 1795 C CA . LEU A 1 230 ? -18.182 16.123 0.294 1.00 52.06 230 LEU A CA 1
ATOM 1796 C C . LEU A 1 230 ? -19.508 15.336 0.298 1.00 52.06 230 LEU A C 1
ATOM 1798 O O . LEU A 1 230 ? -20.572 15.882 0.576 1.00 52.06 230 LEU A O 1
ATOM 1802 N N . ILE A 1 231 ? -19.438 14.018 0.099 1.00 55.56 231 ILE A N 1
ATOM 1803 C CA . ILE A 1 231 ? -20.576 13.088 0.127 1.00 55.56 231 ILE A CA 1
ATOM 1804 C C . ILE A 1 231 ? -20.900 12.612 1.568 1.00 55.56 231 ILE A C 1
ATOM 1806 O O . ILE A 1 231 ? -21.889 11.914 1.811 1.00 55.56 231 ILE A O 1
ATOM 1810 N N . SER A 1 232 ? -20.081 12.959 2.569 1.00 55.94 232 SER A N 1
ATOM 1811 C CA . SER A 1 232 ? -20.046 12.277 3.876 1.00 55.94 232 SER A CA 1
ATOM 1812 C C . SER A 1 232 ? -20.650 13.026 5.077 1.00 55.94 232 SER A C 1
ATOM 1814 O O . SER A 1 232 ? -20.627 12.469 6.173 1.00 55.94 232 SER A O 1
ATOM 1816 N N . LYS A 1 233 ? -21.333 14.162 4.842 1.00 66.19 233 LYS A N 1
ATOM 1817 C CA . LYS A 1 233 ? -22.101 15.050 5.761 1.00 66.19 233 LYS A CA 1
ATOM 1818 C C . LYS A 1 233 ? -21.428 16.420 5.909 1.00 66.19 233 LYS A C 1
ATOM 1820 O O . LYS A 1 233 ? -20.272 16.508 6.310 1.00 66.19 233 LYS A O 1
ATOM 1825 N N . LEU A 1 234 ? -22.207 17.486 5.695 1.00 64.44 234 LEU A N 1
ATOM 1826 C CA . LEU A 1 234 ? -21.774 18.893 5.728 1.00 64.44 234 LEU A CA 1
ATOM 1827 C C . LEU A 1 234 ? -20.987 19.284 6.993 1.00 64.44 234 LEU A C 1
ATOM 1829 O O . LEU A 1 234 ? -20.044 20.062 6.922 1.00 64.44 234 LEU A O 1
ATOM 1833 N N . ARG A 1 235 ? -21.311 18.681 8.144 1.00 64.31 235 ARG A N 1
ATOM 1834 C CA . ARG A 1 235 ? -20.591 18.910 9.410 1.00 64.31 235 ARG A CA 1
ATOM 1835 C C . ARG A 1 235 ? -19.129 18.454 9.374 1.00 64.31 235 ARG A C 1
ATOM 1837 O O . ARG A 1 235 ? -18.279 19.121 9.947 1.00 64.31 235 ARG A O 1
ATOM 1844 N N . THR A 1 236 ? -18.826 17.338 8.712 1.00 62.53 236 THR A N 1
ATOM 1845 C CA . THR A 1 236 ? -17.444 16.849 8.582 1.00 62.53 236 THR A CA 1
ATOM 1846 C C . THR A 1 236 ? -16.640 17.773 7.670 1.00 62.53 236 THR A C 1
ATOM 1848 O O . THR A 1 236 ? -15.497 18.079 7.983 1.00 62.53 236 THR A O 1
ATOM 1851 N N . ILE A 1 237 ? -17.277 18.287 6.613 1.00 64.50 237 ILE A N 1
ATOM 1852 C CA . ILE A 1 237 ? -16.699 19.263 5.679 1.00 64.50 237 ILE A CA 1
ATOM 1853 C C . ILE A 1 237 ? -16.340 20.552 6.419 1.00 64.50 237 ILE A C 1
ATOM 1855 O O . ILE A 1 237 ? -15.188 20.970 6.389 1.00 64.50 237 ILE A O 1
ATOM 1859 N N . ALA A 1 238 ? -17.307 21.141 7.128 1.00 65.44 238 ALA A N 1
ATOM 1860 C CA . ALA A 1 238 ? -17.108 22.389 7.857 1.00 65.44 238 ALA A CA 1
ATOM 1861 C C . ALA A 1 238 ? -15.997 22.262 8.908 1.00 65.44 238 ALA A C 1
ATOM 1863 O O . ALA A 1 238 ? -15.150 23.138 8.996 1.00 65.44 238 ALA A O 1
ATOM 1864 N N . MET A 1 239 ? -15.943 21.149 9.649 1.00 65.44 239 MET A N 1
ATOM 1865 C CA . MET A 1 239 ? -14.895 20.933 10.651 1.00 65.44 239 MET A CA 1
ATOM 1866 C C . MET A 1 239 ? -13.513 20.717 10.030 1.00 65.44 239 MET A C 1
ATOM 1868 O O . MET A 1 239 ? -12.543 21.283 10.520 1.00 65.44 239 MET A O 1
ATOM 1872 N N . THR A 1 240 ? -13.396 19.926 8.958 1.00 65.25 240 THR A N 1
ATOM 1873 C CA . THR A 1 240 ? -12.104 19.739 8.280 1.00 65.25 240 THR A CA 1
ATOM 1874 C C . THR A 1 240 ? -11.619 21.047 7.661 1.00 65.25 240 THR A C 1
ATOM 1876 O O . THR A 1 240 ? -10.452 21.379 7.829 1.00 65.25 240 THR A O 1
ATOM 1879 N N . LEU A 1 241 ? -12.499 21.809 7.003 1.00 68.38 241 LEU A N 1
ATOM 1880 C CA . LEU A 1 241 ? -12.158 23.114 6.431 1.00 68.38 241 LEU A CA 1
ATOM 1881 C C . LEU A 1 241 ? -11.855 24.161 7.502 1.00 68.38 241 LEU A C 1
ATOM 1883 O O . LEU A 1 241 ? -10.960 24.962 7.293 1.00 68.38 241 LEU A O 1
ATOM 1887 N N . ALA A 1 242 ? -12.539 24.144 8.648 1.00 69.19 242 ALA A N 1
ATOM 1888 C CA . ALA A 1 242 ? -12.243 25.046 9.759 1.00 69.19 242 ALA A CA 1
ATOM 1889 C C . ALA A 1 242 ? -10.877 24.740 10.385 1.00 69.19 242 ALA A C 1
ATOM 1891 O O . ALA A 1 242 ? -10.107 25.658 10.637 1.00 69.19 242 ALA A O 1
ATOM 1892 N N . VAL A 1 243 ? -10.544 23.458 10.584 1.00 67.88 243 VAL A N 1
ATOM 1893 C CA . VAL A 1 243 ? -9.212 23.053 11.062 1.00 67.88 243 VAL A CA 1
ATOM 1894 C C . VAL A 1 243 ? -8.143 23.429 10.039 1.00 67.88 243 VAL A C 1
ATOM 1896 O O . VAL A 1 243 ? -7.118 23.981 10.416 1.00 67.88 243 VAL A O 1
ATOM 1899 N N . LEU A 1 244 ? -8.389 23.191 8.747 1.00 65.94 244 LEU A N 1
ATOM 1900 C CA . LEU A 1 244 ? -7.457 23.576 7.688 1.00 65.94 244 LEU A CA 1
ATOM 1901 C C . LEU A 1 244 ? -7.300 25.101 7.608 1.00 65.94 244 LEU A C 1
ATOM 1903 O O . LEU A 1 244 ? -6.185 25.588 7.543 1.00 65.94 244 LEU A O 1
ATOM 1907 N N . GLY A 1 245 ? -8.400 25.851 7.677 1.00 65.81 245 GLY A N 1
ATOM 1908 C CA . GLY A 1 245 ? -8.416 27.312 7.669 1.00 65.81 245 GLY A CA 1
ATOM 1909 C C . GLY A 1 245 ? -7.669 27.904 8.858 1.00 65.81 245 GLY A C 1
ATOM 1910 O O . GLY A 1 245 ? -6.839 28.782 8.667 1.00 65.81 245 GLY A O 1
ATOM 1911 N N . LEU A 1 246 ? -7.867 27.355 10.060 1.00 67.44 246 LEU A N 1
ATOM 1912 C CA . LEU A 1 246 ? -7.116 27.746 11.256 1.00 67.44 246 LEU A CA 1
ATOM 1913 C C . LEU A 1 246 ? -5.609 27.484 11.101 1.00 67.44 246 LEU A C 1
ATOM 1915 O O . LEU A 1 246 ? -4.782 28.279 11.555 1.00 67.44 246 LEU A O 1
ATOM 1919 N N . LEU A 1 247 ? -5.248 26.384 10.435 1.00 64.44 247 LEU A N 1
ATOM 1920 C CA . LEU A 1 247 ? -3.861 26.080 10.092 1.00 64.44 247 LEU A CA 1
ATOM 1921 C C . LEU A 1 247 ? -3.309 27.010 8.996 1.00 64.44 247 LEU A C 1
ATOM 1923 O O . LEU A 1 247 ? -2.104 27.188 8.945 1.00 64.44 247 LEU A O 1
ATOM 1927 N N . ILE A 1 248 ? -4.133 27.624 8.143 1.00 62.56 248 ILE A N 1
ATOM 1928 C CA . ILE A 1 248 ? -3.673 28.599 7.131 1.00 62.56 248 ILE A CA 1
ATOM 1929 C C . ILE A 1 248 ? -3.445 29.975 7.757 1.00 62.56 248 ILE A C 1
ATOM 1931 O O . ILE A 1 248 ? -2.479 30.649 7.423 1.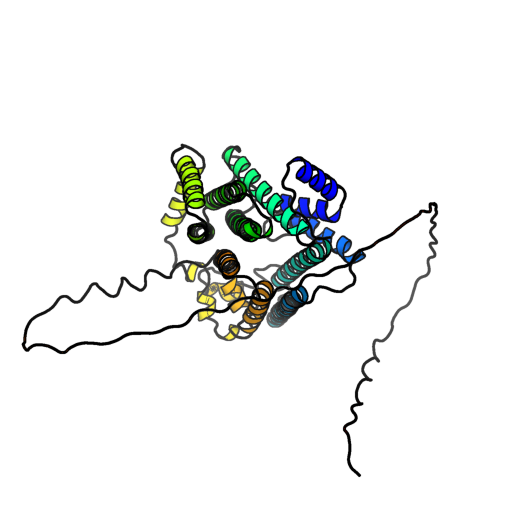00 62.56 248 ILE A O 1
ATOM 1935 N N . THR A 1 249 ? -4.332 30.403 8.657 1.00 61.72 249 THR A N 1
ATOM 1936 C CA . THR A 1 249 ? -4.314 31.762 9.225 1.00 61.72 249 THR A CA 1
ATOM 1937 C C . THR A 1 249 ? -3.261 31.967 10.310 1.00 61.72 249 THR A C 1
ATOM 1939 O O . THR A 1 249 ? -3.087 33.084 10.786 1.00 61.72 249 THR A O 1
ATOM 1942 N N . THR A 1 250 ? -2.597 30.901 10.754 1.00 61.38 250 THR A N 1
ATOM 1943 C CA . THR A 1 250 ? -1.522 30.977 11.745 1.00 61.38 250 THR A CA 1
ATOM 1944 C C . THR A 1 250 ? -0.173 30.856 11.047 1.00 61.38 250 THR A C 1
ATOM 1946 O O . THR A 1 250 ? -0.016 30.036 10.148 1.00 61.38 250 THR A O 1
ATOM 1949 N N . ASP A 1 251 ? 0.801 31.666 11.469 1.00 63.78 251 ASP A N 1
ATOM 1950 C CA . ASP A 1 251 ? 2.163 31.713 10.920 1.00 63.78 251 ASP A CA 1
ATOM 1951 C C . ASP A 1 251 ? 2.955 30.449 11.312 1.00 63.78 251 ASP A C 1
ATOM 1953 O O . ASP A 1 251 ? 3.822 30.433 12.187 1.00 63.78 251 ASP A O 1
ATOM 1957 N N . ASN A 1 252 ? 2.562 29.321 10.732 1.00 66.44 252 ASN A N 1
ATOM 1958 C CA . ASN A 1 252 ? 2.921 27.987 11.182 1.00 66.44 252 ASN A CA 1
ATOM 1959 C C . ASN A 1 252 ? 3.604 27.192 10.039 1.00 66.44 252 ASN A C 1
ATOM 1961 O O . ASN A 1 252 ? 3.754 27.682 8.918 1.00 66.44 252 ASN A O 1
ATOM 1965 N N . PRO A 1 253 ? 4.062 25.952 10.283 1.00 64.38 253 PRO A N 1
ATOM 1966 C CA . PRO A 1 253 ? 4.692 25.124 9.249 1.00 64.38 253 PRO A CA 1
ATOM 1967 C C . PRO A 1 253 ? 3.794 24.826 8.033 1.00 64.38 253 PRO A C 1
ATOM 1969 O O . PRO A 1 253 ? 4.303 24.440 6.983 1.00 64.38 253 PRO A O 1
ATOM 1972 N N . PHE A 1 254 ? 2.476 25.000 8.157 1.00 63.44 254 PHE A N 1
ATOM 1973 C CA . PHE A 1 254 ? 1.490 24.699 7.125 1.00 63.44 254 PHE A CA 1
ATOM 1974 C C . PHE A 1 254 ? 1.441 25.744 6.010 1.00 63.44 254 PHE A C 1
ATOM 1976 O O . PHE A 1 254 ? 1.460 25.363 4.841 1.00 63.44 254 PHE A O 1
ATOM 1983 N N . SER A 1 255 ? 1.424 27.039 6.343 1.00 63.56 255 SER A N 1
ATOM 1984 C CA . SER A 1 255 ? 1.446 28.113 5.335 1.00 63.56 255 SER A CA 1
ATOM 1985 C C . SER A 1 255 ? 2.682 28.001 4.434 1.00 63.56 255 SER A C 1
ATOM 1987 O O . SER A 1 255 ? 2.590 28.101 3.214 1.00 63.56 255 SER A O 1
ATOM 1989 N N . ARG A 1 256 ? 3.824 27.635 5.022 1.00 67.25 256 ARG A N 1
ATOM 1990 C CA . ARG A 1 256 ? 5.084 27.387 4.302 1.00 67.25 256 ARG A CA 1
ATOM 1991 C C . ARG A 1 256 ? 5.071 26.102 3.476 1.00 67.25 256 ARG A C 1
ATOM 1993 O O . ARG A 1 256 ? 5.681 26.047 2.415 1.00 67.25 256 ARG A O 1
ATOM 2000 N N . ALA A 1 257 ? 4.387 25.054 3.939 1.00 64.19 257 ALA A N 1
ATOM 2001 C CA . ALA A 1 257 ? 4.206 23.833 3.153 1.00 64.19 257 ALA A CA 1
ATOM 2002 C C . ALA A 1 257 ? 3.392 24.104 1.879 1.00 64.19 257 ALA A C 1
ATOM 2004 O O . ALA A 1 257 ? 3.702 23.551 0.825 1.00 64.19 257 ALA A O 1
ATOM 2005 N N . ILE A 1 258 ? 2.386 24.982 1.972 1.00 67.25 258 ILE A N 1
ATOM 2006 C CA . ILE A 1 258 ? 1.625 25.462 0.815 1.00 67.25 258 ILE A CA 1
ATOM 2007 C C . ILE A 1 258 ? 2.540 26.234 -0.135 1.00 67.25 258 ILE A C 1
ATOM 2009 O O . ILE A 1 258 ? 2.552 25.921 -1.319 1.00 67.25 258 ILE A O 1
ATOM 2013 N N . GLU A 1 259 ? 3.351 27.160 0.375 1.00 68.88 259 GLU A N 1
ATOM 2014 C CA . GLU A 1 259 ? 4.289 27.935 -0.444 1.00 68.88 259 GLU A CA 1
ATOM 2015 C C . GLU A 1 259 ? 5.307 27.034 -1.169 1.00 68.88 259 GLU A C 1
ATOM 2017 O O . GLU A 1 259 ? 5.530 27.179 -2.367 1.00 68.88 259 GLU A O 1
ATOM 2022 N N . HIS A 1 260 ? 5.867 26.024 -0.495 1.00 68.38 260 HIS A N 1
ATOM 2023 C CA . HIS A 1 260 ? 6.749 25.043 -1.136 1.00 68.38 260 HIS A CA 1
ATOM 2024 C C . HIS A 1 260 ? 6.030 24.177 -2.177 1.00 68.38 260 HIS A C 1
ATOM 2026 O O . HIS A 1 260 ? 6.604 23.853 -3.220 1.00 68.38 260 HIS A O 1
ATOM 2032 N N . ALA A 1 261 ? 4.783 23.782 -1.910 1.00 65.19 261 ALA A N 1
ATOM 2033 C CA . ALA A 1 261 ? 3.970 23.063 -2.881 1.00 65.19 261 ALA A CA 1
ATOM 2034 C C . ALA A 1 261 ? 3.676 23.934 -4.112 1.00 65.19 261 ALA A C 1
ATOM 2036 O O . ALA A 1 261 ? 3.763 23.441 -5.235 1.00 65.19 261 ALA A O 1
ATOM 2037 N N . GLU A 1 262 ? 3.389 25.219 -3.911 1.00 67.38 262 GLU A N 1
ATOM 2038 C CA . GLU A 1 262 ? 3.163 26.204 -4.967 1.00 67.38 262 GLU A CA 1
ATOM 2039 C C . GLU A 1 262 ? 4.429 26.437 -5.794 1.00 67.38 262 GLU A C 1
ATOM 2041 O O . GLU A 1 262 ? 4.399 26.263 -7.010 1.00 67.38 262 GLU A O 1
ATOM 2046 N N . GLN A 1 263 ? 5.569 26.698 -5.152 1.00 67.38 263 GLN A N 1
ATOM 2047 C CA . GLN A 1 263 ? 6.864 26.857 -5.822 1.00 67.38 263 GLN A CA 1
ATOM 2048 C C . GLN A 1 263 ? 7.222 25.630 -6.669 1.00 67.38 263 GLN A C 1
ATOM 2050 O O . GLN A 1 263 ? 7.725 25.767 -7.781 1.00 67.38 263 GLN A O 1
ATOM 2055 N N . ARG A 1 264 ? 6.915 24.415 -6.197 1.00 65.81 264 ARG A N 1
ATOM 2056 C CA . ARG A 1 264 ? 7.141 23.178 -6.961 1.00 65.81 264 ARG A CA 1
ATOM 2057 C C . ARG A 1 264 ? 6.141 22.978 -8.104 1.00 65.81 264 ARG A C 1
ATOM 2059 O O . ARG A 1 264 ? 6.434 22.249 -9.042 1.00 65.81 264 ARG A O 1
ATOM 2066 N N . ILE A 1 265 ? 4.951 23.568 -8.034 1.00 64.88 265 ILE A N 1
ATOM 2067 C CA . ILE A 1 265 ? 3.993 23.564 -9.149 1.00 64.88 265 ILE A CA 1
ATOM 2068 C C . ILE A 1 265 ? 4.424 24.576 -10.213 1.00 64.88 265 ILE A C 1
ATOM 2070 O O . ILE A 1 265 ? 4.359 24.257 -11.396 1.00 64.88 265 ILE A O 1
ATOM 2074 N N . VAL A 1 266 ? 4.880 25.756 -9.789 1.00 66.19 266 VAL A N 1
ATOM 2075 C CA . VAL A 1 266 ? 5.273 26.863 -10.669 1.00 66.19 266 VAL A CA 1
ATOM 2076 C C . VAL A 1 266 ? 6.607 26.596 -11.369 1.00 66.19 266 VAL A C 1
ATOM 2078 O O . VAL A 1 266 ? 6.711 26.852 -12.563 1.00 66.19 266 VAL A O 1
ATOM 2081 N N . ASN A 1 267 ? 7.605 26.042 -10.673 1.00 62.66 267 ASN A N 1
ATOM 2082 C CA . ASN A 1 267 ? 8.949 25.832 -11.233 1.00 62.66 267 ASN A CA 1
ATOM 2083 C C . ASN A 1 267 ? 9.063 24.623 -12.176 1.00 62.66 267 ASN A C 1
ATOM 2085 O O . ASN A 1 267 ? 10.063 24.480 -12.872 1.00 62.66 267 ASN A O 1
ATOM 2089 N N . ASP A 1 268 ? 8.068 23.742 -12.206 1.00 59.06 268 ASP A N 1
ATOM 2090 C CA . ASP A 1 268 ? 8.116 22.478 -12.949 1.00 59.06 268 ASP A CA 1
ATOM 2091 C C . ASP A 1 268 ? 7.514 22.664 -14.355 1.00 59.06 268 ASP A C 1
ATOM 2093 O O . ASP A 1 268 ? 6.496 22.065 -14.706 1.00 59.06 268 ASP A O 1
ATOM 2097 N N . GLN A 1 269 ? 8.108 23.590 -15.120 1.00 52.69 269 GLN A N 1
ATOM 2098 C CA . GLN A 1 269 ? 7.718 23.954 -16.491 1.00 52.69 269 GLN A CA 1
ATOM 2099 C C . GLN A 1 269 ? 8.470 23.174 -17.588 1.00 52.69 269 GLN A C 1
ATOM 2101 O O . GLN A 1 269 ? 8.342 23.524 -18.759 1.00 52.69 269 GLN A O 1
ATOM 2106 N N . SER A 1 270 ? 9.274 22.154 -17.270 1.00 49.22 270 SER A N 1
ATOM 2107 C CA . SER A 1 270 ? 10.300 21.712 -18.227 1.00 49.22 270 SER A CA 1
ATOM 2108 C C . SER A 1 270 ? 9.947 20.586 -19.204 1.00 49.22 270 SER A C 1
ATOM 2110 O O . SER A 1 270 ? 10.625 20.521 -20.222 1.00 49.22 270 SER A O 1
ATOM 2112 N N . LEU A 1 271 ? 8.922 19.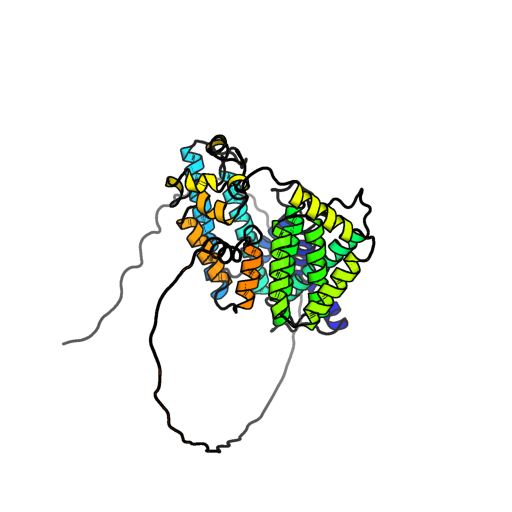748 -19.023 1.00 50.50 271 LEU A N 1
ATOM 2113 C CA . LEU A 1 271 ? 8.536 18.745 -20.032 1.00 50.50 271 LEU A CA 1
ATOM 2114 C C . LEU A 1 271 ? 7.022 18.449 -19.973 1.00 50.50 271 LEU A C 1
ATOM 2116 O O . LEU A 1 271 ? 6.337 18.729 -18.989 1.00 50.50 271 LEU A O 1
ATOM 2120 N N . GLY A 1 272 ? 6.449 17.915 -21.055 1.00 58.53 272 GLY A N 1
ATOM 2121 C CA . GLY A 1 272 ? 5.049 17.491 -21.049 1.00 58.53 272 GLY A CA 1
ATOM 2122 C C . GLY A 1 272 ? 4.813 16.375 -20.019 1.00 58.53 272 GLY A C 1
ATOM 2123 O O . GLY A 1 272 ? 5.643 15.491 -19.821 1.00 58.53 272 GLY A O 1
ATOM 2124 N N . PHE A 1 273 ? 3.654 16.395 -19.346 1.00 60.41 273 PHE A N 1
ATOM 2125 C CA . PHE A 1 273 ? 3.281 15.414 -18.306 1.00 60.41 273 PHE A CA 1
ATOM 2126 C C . PHE A 1 273 ? 3.385 13.946 -18.772 1.00 60.41 273 PHE A C 1
ATOM 2128 O O . PHE A 1 273 ? 3.488 13.029 -17.951 1.00 60.41 273 PHE A O 1
ATOM 2135 N N . ILE A 1 274 ? 3.287 13.722 -20.084 1.00 60.31 274 ILE A N 1
ATOM 2136 C CA . ILE A 1 274 ? 3.337 12.411 -20.733 1.00 60.31 274 ILE A CA 1
ATOM 2137 C C . ILE A 1 274 ? 4.794 11.931 -20.812 1.00 60.31 274 ILE A C 1
ATOM 2139 O O . ILE A 1 274 ? 5.105 10.810 -20.403 1.00 60.31 274 ILE A O 1
ATOM 2143 N N . GLU A 1 275 ? 5.681 12.809 -21.264 1.00 61.69 275 GLU A N 1
ATOM 2144 C CA . GLU A 1 275 ? 7.109 12.582 -21.458 1.00 61.69 275 GLU A CA 1
ATOM 2145 C C . GLU A 1 275 ? 7.831 12.416 -20.112 1.00 61.69 275 GLU A C 1
ATOM 2147 O O . GLU A 1 275 ? 8.565 11.451 -19.933 1.00 61.69 275 GLU A O 1
ATOM 2152 N N . GLU A 1 276 ? 7.518 13.236 -19.101 1.00 64.94 276 GLU A N 1
ATOM 2153 C CA . GLU A 1 276 ? 8.098 13.145 -17.740 1.00 64.94 276 GLU A CA 1
ATOM 2154 C C . GLU A 1 276 ? 7.782 11.837 -16.996 1.00 64.94 276 GLU A C 1
ATOM 2156 O O . GLU A 1 276 ? 8.323 11.547 -15.920 1.00 64.94 276 GLU A O 1
ATOM 2161 N N . ARG A 1 277 ? 6.851 11.046 -17.530 1.00 70.12 277 ARG A N 1
ATOM 2162 C CA . ARG A 1 277 ? 6.394 9.791 -16.925 1.00 70.12 277 ARG A CA 1
ATOM 2163 C C . ARG A 1 277 ? 6.740 8.558 -17.746 1.00 70.12 277 ARG A C 1
ATOM 2165 O O . ARG A 1 277 ? 6.438 7.454 -17.287 1.00 70.12 277 ARG A O 1
ATOM 2172 N N . GLY A 1 278 ? 7.380 8.745 -18.900 1.00 73.75 278 GLY A N 1
ATOM 2173 C CA . GLY A 1 278 ? 7.820 7.678 -19.793 1.00 73.75 278 GLY A CA 1
ATOM 2174 C C . GLY A 1 278 ? 6.688 6.993 -20.566 1.00 73.75 278 GLY A C 1
ATOM 2175 O O . GLY A 1 278 ? 6.820 5.841 -20.976 1.00 73.75 278 GLY A O 1
ATOM 2176 N N . TYR A 1 279 ? 5.539 7.658 -20.746 1.00 82.31 279 TYR A N 1
ATOM 2177 C CA . TYR A 1 279 ? 4.446 7.093 -21.553 1.00 82.31 279 TYR A CA 1
ATOM 2178 C C . TYR A 1 279 ? 4.814 6.965 -23.040 1.00 82.31 279 TYR A C 1
ATOM 2180 O O . TYR A 1 279 ? 4.199 6.171 -23.752 1.00 82.31 279 TYR A O 1
ATOM 2188 N N . ASP A 1 280 ? 5.832 7.700 -23.486 1.00 84.00 280 ASP A N 1
ATOM 2189 C CA . ASP A 1 280 ? 6.447 7.602 -24.811 1.00 84.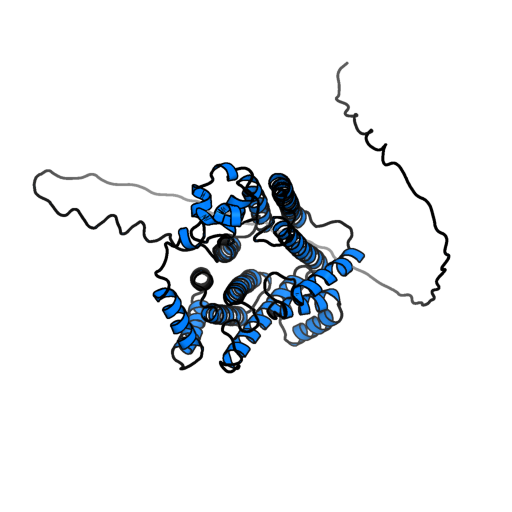00 280 ASP A CA 1
ATOM 2190 C C . ASP A 1 280 ? 6.857 6.167 -25.177 1.00 84.00 280 ASP A C 1
ATOM 2192 O O . ASP A 1 280 ? 6.585 5.717 -26.290 1.00 84.00 280 ASP A O 1
ATOM 2196 N N . ARG A 1 281 ? 7.385 5.395 -24.217 1.00 85.81 281 ARG A N 1
ATOM 2197 C CA . ARG A 1 281 ? 7.762 3.984 -24.420 1.00 85.81 281 ARG A CA 1
ATOM 2198 C C . ARG A 1 281 ? 6.595 3.117 -24.878 1.00 85.81 281 ARG A C 1
ATOM 2200 O O . ARG A 1 281 ? 6.781 2.207 -25.678 1.00 85.81 281 ARG A O 1
ATOM 2207 N N . ILE A 1 282 ? 5.385 3.395 -24.392 1.00 89.12 282 ILE A N 1
ATOM 2208 C CA . ILE A 1 282 ? 4.201 2.608 -24.754 1.00 89.12 282 ILE A CA 1
ATOM 2209 C C . ILE A 1 282 ? 3.871 2.797 -26.234 1.00 89.12 282 ILE A C 1
ATOM 2211 O O . ILE A 1 282 ? 3.527 1.828 -26.903 1.00 89.12 282 ILE A O 1
ATOM 2215 N N . GLY A 1 283 ? 3.970 4.028 -26.738 1.00 87.50 283 GLY A N 1
ATOM 2216 C CA . GLY A 1 283 ? 3.732 4.319 -28.151 1.00 87.50 283 GLY A CA 1
ATOM 2217 C C . GLY A 1 283 ? 4.867 3.837 -29.052 1.00 87.50 283 GLY A C 1
ATOM 2218 O O . GLY A 1 283 ? 4.602 3.362 -30.151 1.00 87.50 283 GLY A O 1
ATOM 2219 N N . ALA A 1 284 ? 6.111 3.935 -28.578 1.00 89.69 284 ALA A N 1
ATOM 2220 C CA . ALA A 1 284 ? 7.297 3.598 -29.358 1.00 89.69 284 ALA A CA 1
ATOM 2221 C C . ALA A 1 284 ? 7.505 2.088 -29.559 1.00 89.69 284 ALA A C 1
ATOM 2223 O O . ALA A 1 284 ? 8.066 1.703 -30.579 1.00 89.69 284 ALA A O 1
ATOM 2224 N N . PHE A 1 285 ? 7.043 1.247 -28.625 1.00 92.44 285 PHE A N 1
ATOM 2225 C CA . PHE A 1 285 ? 7.263 -0.204 -28.666 1.00 92.44 285 PHE A CA 1
ATOM 2226 C C . PHE A 1 285 ? 5.953 -1.008 -28.553 1.00 92.44 285 PHE A C 1
ATOM 2228 O O . PHE A 1 285 ? 5.664 -1.613 -27.506 1.00 92.44 285 PHE A O 1
ATOM 2235 N N . PRO A 1 286 ? 5.114 -1.013 -29.606 1.00 94.50 286 PRO A N 1
ATOM 2236 C CA . PRO A 1 286 ? 3.856 -1.756 -29.619 1.00 94.50 286 PRO A CA 1
ATOM 2237 C C . PRO A 1 286 ? 4.031 -3.278 -29.499 1.00 94.50 286 PRO A C 1
ATOM 2239 O O . PRO A 1 286 ? 3.119 -3.968 -29.038 1.00 94.50 286 PRO A O 1
ATOM 2242 N N . GLU A 1 287 ? 5.199 -3.822 -29.847 1.00 94.50 287 GLU A N 1
ATOM 2243 C CA . GLU A 1 287 ? 5.525 -5.246 -29.733 1.00 94.50 287 GLU A CA 1
ATOM 2244 C C . GLU A 1 287 ? 5.417 -5.780 -28.294 1.00 94.50 287 GLU A C 1
ATOM 2246 O O . GLU A 1 287 ? 5.113 -6.958 -28.087 1.00 94.50 287 GLU A O 1
ATOM 2251 N N . TYR A 1 288 ? 5.577 -4.919 -27.284 1.00 95.25 288 TYR A N 1
ATOM 2252 C CA . TYR A 1 288 ? 5.476 -5.308 -25.876 1.00 95.25 288 TYR A CA 1
ATOM 2253 C C . TYR A 1 288 ? 4.052 -5.269 -25.319 1.00 95.25 288 TYR A C 1
ATOM 2255 O O . TYR A 1 288 ? 3.828 -5.703 -24.190 1.00 95.25 288 TYR A O 1
ATOM 2263 N N . TRP A 1 289 ? 3.052 -4.815 -26.078 1.00 95.38 289 TRP A N 1
ATOM 2264 C CA . TRP A 1 289 ? 1.695 -4.637 -25.548 1.00 95.38 289 TRP A CA 1
ATOM 2265 C C . TRP A 1 289 ? 1.030 -5.934 -25.097 1.00 95.38 289 TRP A C 1
ATOM 2267 O O . TRP A 1 289 ? 0.202 -5.914 -24.191 1.00 95.38 289 TRP A O 1
ATOM 2277 N N . ILE A 1 290 ? 1.355 -7.068 -25.716 1.00 96.50 290 ILE A N 1
ATOM 2278 C CA . ILE A 1 290 ? 0.681 -8.333 -25.411 1.00 96.50 290 ILE A CA 1
ATOM 2279 C C . ILE A 1 290 ? 1.349 -9.028 -24.222 1.00 96.50 290 ILE A C 1
ATOM 2281 O O . ILE A 1 290 ? 0.684 -9.282 -23.216 1.00 96.50 290 ILE A O 1
ATOM 2285 N N . MET A 1 291 ? 2.652 -9.309 -24.333 1.00 95.44 291 MET A N 1
ATOM 2286 C CA . MET A 1 291 ? 3.402 -10.136 -23.373 1.00 95.44 291 MET A CA 1
ATOM 2287 C C . MET A 1 291 ? 4.253 -9.319 -22.388 1.00 95.44 291 MET A C 1
ATOM 2289 O O . MET A 1 291 ? 4.591 -9.812 -21.314 1.00 95.44 291 MET A O 1
ATOM 2293 N N . GLY A 1 292 ? 4.546 -8.059 -22.709 1.00 96.62 292 GLY A N 1
ATOM 2294 C CA . GLY A 1 292 ? 5.339 -7.167 -21.871 1.00 96.62 292 GLY A CA 1
ATOM 2295 C C . GLY A 1 292 ? 6.841 -7.172 -22.160 1.00 96.62 292 GLY A C 1
ATOM 2296 O O . GLY A 1 292 ? 7.413 -8.154 -22.638 1.00 96.62 292 GLY A O 1
ATOM 2297 N N . ALA A 1 293 ? 7.480 -6.051 -21.832 1.00 95.44 293 ALA A N 1
ATOM 2298 C CA . ALA A 1 293 ? 8.905 -5.791 -22.048 1.00 95.44 293 ALA A CA 1
ATOM 2299 C C . ALA A 1 293 ? 9.843 -6.338 -20.948 1.00 95.44 293 ALA A C 1
ATOM 2301 O O . ALA A 1 293 ? 11.066 -6.174 -21.041 1.00 95.44 293 ALA A O 1
ATOM 2302 N N . GLY A 1 294 ? 9.280 -6.927 -19.884 1.00 94.50 294 GLY A N 1
ATOM 2303 C CA . GLY A 1 294 ? 9.993 -7.147 -18.625 1.00 94.50 294 GLY A CA 1
ATOM 2304 C C . GLY A 1 294 ? 10.164 -5.845 -17.839 1.00 94.50 294 GLY A C 1
ATOM 2305 O O . GLY A 1 294 ? 10.158 -4.752 -18.402 1.00 94.50 294 GLY A O 1
ATOM 2306 N N . GLU A 1 295 ? 10.270 -5.947 -16.516 1.00 93.88 295 GLU A N 1
ATOM 2307 C CA . GLU A 1 295 ? 10.481 -4.801 -15.630 1.00 93.88 295 GLU A CA 1
ATOM 2308 C C . GLU A 1 295 ? 11.935 -4.793 -15.161 1.00 93.88 295 GLU A C 1
ATOM 2310 O O . GLU A 1 295 ? 12.336 -5.592 -14.315 1.00 93.88 295 GLU A O 1
ATOM 2315 N N . GLY A 1 296 ? 12.718 -3.891 -15.746 1.00 91.00 296 GLY A N 1
ATOM 2316 C CA . GLY A 1 296 ? 14.150 -3.790 -15.519 1.00 91.00 296 GLY A CA 1
ATOM 2317 C C . GLY A 1 296 ? 14.917 -3.561 -16.815 1.00 91.00 296 GLY A C 1
ATOM 2318 O O . GLY A 1 296 ? 14.316 -3.384 -17.882 1.00 91.00 296 GLY A O 1
ATOM 2319 N N . ASP A 1 297 ? 16.244 -3.558 -16.699 1.00 89.31 297 ASP A N 1
ATOM 2320 C CA . ASP A 1 297 ? 17.177 -3.290 -17.802 1.00 89.31 297 ASP A CA 1
ATOM 2321 C C . ASP A 1 297 ? 16.742 -2.070 -18.635 1.00 89.31 297 ASP A C 1
ATOM 2323 O O . ASP A 1 297 ? 16.446 -2.142 -19.835 1.00 89.31 297 ASP A O 1
ATOM 2327 N N . TYR A 1 298 ? 16.562 -0.947 -17.936 1.00 86.81 298 TYR A N 1
ATOM 2328 C CA . TYR A 1 298 ? 15.964 0.263 -18.499 1.00 86.81 298 TYR A CA 1
ATOM 2329 C C . TYR A 1 298 ? 16.886 0.990 -19.475 1.00 86.81 298 TYR A C 1
ATOM 2331 O O . TYR A 1 298 ? 16.410 1.841 -20.230 1.00 86.81 298 TYR A O 1
ATOM 2339 N N . ASP A 1 299 ? 18.175 0.648 -19.495 1.00 85.69 299 ASP A N 1
ATOM 2340 C CA . ASP A 1 299 ? 19.134 1.198 -20.452 1.00 85.69 299 ASP A CA 1
ATOM 2341 C C . ASP A 1 299 ? 18.717 0.915 -21.907 1.00 85.69 299 ASP A C 1
ATOM 2343 O O . ASP A 1 299 ? 18.931 1.763 -22.774 1.00 85.69 299 ASP A O 1
ATOM 2347 N N . ARG A 1 300 ? 17.978 -0.176 -22.162 1.00 86.50 300 ARG A N 1
ATOM 2348 C CA . ARG A 1 300 ? 17.393 -0.505 -23.480 1.00 86.50 300 ARG A CA 1
ATOM 2349 C C . ARG A 1 300 ? 16.460 0.564 -24.045 1.00 86.50 300 ARG A C 1
ATOM 2351 O O . ARG A 1 300 ? 16.226 0.605 -25.248 1.00 86.50 300 ARG A O 1
ATOM 2358 N N . PHE A 1 301 ? 15.897 1.408 -23.183 1.00 86.56 301 PHE A N 1
ATOM 2359 C CA . PHE A 1 301 ? 14.930 2.439 -23.563 1.00 86.56 301 PHE A CA 1
ATOM 2360 C C . PHE A 1 301 ? 15.482 3.856 -23.407 1.00 86.56 301 PHE A C 1
ATOM 2362 O O . PHE A 1 301 ? 14.739 4.822 -23.589 1.00 86.56 301 PHE A O 1
ATOM 2369 N N . ARG A 1 302 ? 16.765 3.999 -23.053 1.00 82.38 302 ARG A N 1
ATOM 2370 C CA . ARG A 1 302 ? 17.364 5.277 -22.657 1.00 82.38 302 ARG A CA 1
ATOM 2371 C C . ARG A 1 302 ? 17.336 6.334 -23.758 1.00 82.38 302 ARG A C 1
ATOM 2373 O O . ARG A 1 302 ? 17.158 7.503 -23.443 1.00 82.38 302 ARG A O 1
ATOM 2380 N N . GLU A 1 303 ? 17.523 5.931 -25.011 1.00 76.88 303 GLU A N 1
ATOM 2381 C CA . GLU A 1 303 ? 17.622 6.857 -26.149 1.00 76.88 303 GLU A CA 1
ATOM 2382 C C . GLU A 1 303 ? 16.261 7.372 -26.627 1.00 76.88 303 GLU A C 1
ATOM 2384 O O . GLU A 1 303 ? 16.170 8.457 -27.191 1.00 76.88 303 GLU A O 1
ATOM 2389 N N . ILE A 1 304 ? 15.200 6.602 -26.385 1.00 75.31 304 ILE A N 1
ATOM 2390 C CA . ILE A 1 304 ? 13.845 6.906 -26.862 1.00 75.31 304 ILE A CA 1
ATOM 2391 C C . ILE A 1 304 ? 13.007 7.551 -25.762 1.00 75.31 304 ILE A C 1
ATOM 2393 O O . ILE A 1 304 ? 12.111 8.340 -26.046 1.00 75.31 304 ILE A O 1
ATOM 2397 N N . SER A 1 305 ? 13.283 7.216 -24.503 1.00 72.19 305 SER A N 1
ATOM 2398 C CA . SER A 1 305 ? 12.490 7.702 -23.390 1.00 72.19 305 SER A CA 1
ATOM 2399 C C . SER A 1 305 ? 12.992 9.042 -22.870 1.00 72.19 305 SER A C 1
ATOM 2401 O O . SER A 1 305 ? 14.144 9.162 -22.458 1.00 72.19 305 SER A O 1
ATOM 2403 N N . ALA A 1 306 ? 12.098 10.021 -22.765 1.00 67.12 306 ALA A N 1
ATOM 2404 C CA . ALA A 1 306 ? 12.383 11.327 -22.180 1.00 67.12 306 ALA A CA 1
ATOM 2405 C C . ALA A 1 306 ? 12.819 11.244 -20.702 1.00 67.12 306 ALA A C 1
ATOM 2407 O O . ALA A 1 306 ? 13.523 12.125 -20.213 1.00 67.12 306 ALA A O 1
ATOM 2408 N N . ILE A 1 307 ? 12.462 10.161 -19.996 1.00 69.25 307 ILE A N 1
ATOM 2409 C CA . ILE A 1 307 ? 12.938 9.867 -18.631 1.00 69.25 307 ILE A CA 1
ATOM 2410 C C . ILE A 1 307 ? 14.264 9.083 -18.595 1.00 69.25 307 ILE A C 1
ATOM 2412 O O . ILE A 1 307 ? 14.702 8.667 -17.524 1.00 69.25 307 ILE A O 1
ATOM 2416 N N . GLY A 1 308 ? 14.911 8.841 -19.738 1.00 76.81 308 GLY A N 1
ATOM 2417 C CA . GLY A 1 308 ? 16.167 8.096 -19.834 1.00 76.81 308 GLY A CA 1
ATOM 2418 C C . GLY A 1 308 ? 16.040 6.649 -19.346 1.00 76.81 308 GLY A C 1
ATOM 2419 O O . GLY A 1 308 ? 15.036 5.989 -19.600 1.00 76.81 308 GLY A O 1
ATOM 2420 N N . ALA A 1 309 ? 17.045 6.151 -18.621 1.00 73.19 309 ALA A N 1
ATOM 2421 C CA . ALA A 1 309 ? 17.108 4.781 -18.089 1.00 73.19 309 ALA A CA 1
ATOM 2422 C C . ALA A 1 309 ? 16.391 4.607 -16.731 1.00 73.19 309 ALA A C 1
ATOM 2424 O O . ALA A 1 309 ? 16.832 3.851 -15.862 1.00 73.19 309 ALA A O 1
ATOM 2425 N N . HIS A 1 310 ? 15.308 5.353 -16.506 1.00 76.75 310 HIS A N 1
ATOM 2426 C CA . HIS A 1 310 ? 14.542 5.295 -15.261 1.00 76.75 310 HIS A CA 1
ATOM 2427 C C . HIS A 1 310 ? 13.264 4.457 -15.380 1.00 76.75 310 HIS A C 1
ATOM 2429 O O . HIS A 1 310 ? 12.771 4.164 -16.473 1.00 76.75 310 HIS A O 1
ATOM 2435 N N . GLU A 1 311 ? 12.737 4.050 -14.227 1.00 73.94 311 GLU A N 1
ATOM 2436 C CA . GLU A 1 311 ? 11.450 3.368 -14.111 1.00 73.94 311 GLU A CA 1
ATOM 2437 C C . GLU A 1 311 ? 10.310 4.278 -14.576 1.00 73.94 311 GLU A C 1
ATOM 2439 O O . GLU A 1 311 ? 10.331 5.490 -14.356 1.00 73.94 311 GLU A O 1
ATOM 2444 N N . LEU A 1 312 ? 9.264 3.687 -15.156 1.00 77.00 312 LEU A N 1
ATOM 2445 C CA . LEU A 1 312 ? 8.044 4.428 -15.457 1.00 77.00 312 LEU A CA 1
ATOM 2446 C C . LEU A 1 312 ? 7.438 4.979 -14.161 1.00 77.00 312 LEU A C 1
ATOM 2448 O O . LEU A 1 312 ? 7.119 4.241 -13.228 1.00 77.00 312 LEU A O 1
ATOM 2452 N N . HIS A 1 313 ? 7.189 6.287 -14.118 1.00 71.94 313 HIS A N 1
ATOM 2453 C CA . HIS A 1 313 ? 6.646 6.961 -12.933 1.00 71.94 313 HIS A CA 1
ATOM 2454 C C . HIS A 1 313 ? 5.140 6.687 -12.695 1.00 71.94 313 HIS A C 1
ATOM 2456 O O . HIS A 1 313 ? 4.495 7.335 -11.861 1.00 71.94 313 HIS A O 1
ATOM 2462 N N . SER A 1 314 ? 4.547 5.721 -13.405 1.00 78.44 314 SER A N 1
ATOM 2463 C CA . SER A 1 314 ? 3.137 5.332 -13.316 1.00 78.44 314 SER A CA 1
ATOM 2464 C C . SER A 1 314 ? 2.995 3.821 -13.179 1.00 78.44 314 SER A C 1
ATOM 2466 O O . SER A 1 314 ? 3.232 3.089 -14.129 1.00 78.44 314 SER A O 1
ATOM 2468 N N . SER A 1 315 ? 2.512 3.345 -12.027 1.00 81.44 315 SER A N 1
ATOM 2469 C CA . SER A 1 315 ? 2.363 1.904 -11.762 1.00 81.44 315 SER A CA 1
ATOM 2470 C C . SER A 1 315 ? 1.454 1.185 -12.764 1.00 81.44 315 SER A C 1
ATOM 2472 O O . SER A 1 315 ? 1.669 0.013 -13.042 1.00 81.44 315 SER A O 1
ATOM 2474 N N . MET A 1 316 ? 0.447 1.871 -13.320 1.00 84.75 316 MET A N 1
ATOM 2475 C CA . MET A 1 316 ? -0.405 1.305 -14.373 1.00 84.75 316 MET A CA 1
ATOM 2476 C C . MET A 1 316 ? 0.307 1.233 -15.720 1.00 84.75 316 MET A C 1
ATOM 2478 O O . MET A 1 316 ? 0.127 0.255 -16.439 1.00 84.75 316 MET A O 1
ATOM 2482 N N . ALA A 1 317 ? 1.116 2.245 -16.039 1.00 87.25 317 ALA A N 1
ATOM 2483 C CA . ALA A 1 317 ? 1.950 2.239 -17.233 1.00 87.25 317 ALA A CA 1
ATOM 2484 C C . ALA A 1 317 ? 3.003 1.133 -17.144 1.00 87.25 317 ALA A C 1
ATOM 2486 O O . ALA A 1 317 ? 3.130 0.362 -18.082 1.00 87.25 317 ALA A O 1
ATOM 2487 N N . THR A 1 318 ? 3.675 0.995 -15.994 1.00 90.75 318 THR A N 1
ATOM 2488 C CA . THR A 1 318 ? 4.608 -0.105 -15.711 1.00 90.75 318 THR A CA 1
ATOM 2489 C C . THR A 1 318 ? 3.927 -1.451 -15.888 1.00 90.75 318 THR A C 1
ATOM 2491 O O . THR A 1 318 ? 4.435 -2.304 -16.602 1.00 90.75 318 THR A O 1
ATOM 2494 N N . LEU A 1 319 ? 2.743 -1.637 -15.301 1.00 93.31 319 LEU A N 1
ATOM 2495 C CA . LEU A 1 319 ? 2.010 -2.893 -15.413 1.00 93.31 319 LEU A CA 1
ATOM 2496 C C . LEU A 1 319 ? 1.695 -3.244 -16.876 1.00 93.31 319 LEU A C 1
ATOM 2498 O O . LEU A 1 319 ? 1.920 -4.374 -17.300 1.00 93.31 319 LEU A O 1
ATOM 2502 N N . PHE A 1 320 ? 1.200 -2.272 -17.643 1.00 95.19 320 PHE A N 1
ATOM 2503 C CA . PHE A 1 320 ? 0.857 -2.473 -19.047 1.00 95.19 320 PHE A CA 1
ATOM 2504 C C . PHE A 1 320 ? 2.087 -2.687 -19.926 1.00 95.19 320 PHE A C 1
ATOM 2506 O O . PHE A 1 320 ? 2.119 -3.621 -20.713 1.00 95.19 320 PHE A O 1
ATOM 2513 N N . PHE A 1 321 ? 3.110 -1.853 -19.786 1.00 94.94 321 PHE A N 1
ATOM 2514 C CA . PHE A 1 321 ? 4.296 -1.906 -20.630 1.00 94.94 321 PHE A CA 1
ATOM 2515 C C . PHE A 1 321 ? 5.188 -3.109 -20.304 1.00 94.94 321 PHE A C 1
ATOM 2517 O O . PHE A 1 321 ? 5.594 -3.852 -21.194 1.00 94.94 321 PHE A O 1
ATOM 2524 N N . CYS A 1 322 ? 5.466 -3.349 -19.021 1.00 95.19 322 CYS A N 1
ATOM 2525 C CA . CYS A 1 322 ? 6.395 -4.394 -18.598 1.00 95.19 322 CYS A CA 1
ATOM 2526 C C . CYS A 1 322 ? 5.775 -5.796 -18.647 1.00 95.19 322 CYS A C 1
ATOM 2528 O O . CYS A 1 322 ? 6.503 -6.767 -18.841 1.00 95.19 322 CYS A O 1
ATOM 2530 N N . TYR A 1 323 ? 4.450 -5.919 -18.500 1.00 97.38 323 TYR A N 1
ATOM 2531 C CA . TYR A 1 323 ? 3.755 -7.215 -18.406 1.00 97.38 323 TYR A CA 1
ATOM 2532 C C . TYR A 1 323 ? 2.633 -7.408 -19.429 1.00 97.38 323 TYR A C 1
ATOM 2534 O O . TYR A 1 323 ? 1.969 -8.449 -19.433 1.00 97.38 323 TYR A O 1
ATOM 2542 N N . GLY A 1 324 ? 2.412 -6.423 -20.293 1.00 96.81 324 GLY A N 1
ATOM 2543 C CA . GLY A 1 324 ? 1.414 -6.480 -21.345 1.00 96.81 324 GLY A CA 1
ATOM 2544 C C . GLY A 1 324 ? -0.027 -6.507 -20.834 1.00 96.81 324 GLY A C 1
ATOM 2545 O O . GLY A 1 324 ? -0.339 -6.384 -19.639 1.00 96.81 324 GLY A O 1
ATOM 2546 N N . ILE A 1 325 ? -0.938 -6.716 -21.779 1.00 97.06 325 ILE A N 1
ATOM 2547 C CA . ILE A 1 325 ? -2.370 -6.894 -21.542 1.00 97.06 325 ILE A CA 1
ATOM 2548 C C . ILE A 1 325 ? -2.606 -8.095 -20.624 1.00 97.06 325 ILE A C 1
ATOM 2550 O O . ILE A 1 325 ? -3.431 -8.005 -19.716 1.00 97.06 325 ILE A O 1
ATOM 2554 N N . PHE A 1 326 ? -1.868 -9.197 -20.797 1.00 97.00 326 PHE A N 1
ATOM 2555 C CA . PHE A 1 326 ? -2.053 -10.396 -19.977 1.00 97.00 326 PHE A CA 1
ATOM 2556 C C . PHE A 1 326 ? -1.755 -10.147 -18.497 1.00 97.00 326 PHE A C 1
ATOM 2558 O O . PHE A 1 326 ? -2.617 -10.403 -17.649 1.00 97.00 326 PHE A O 1
ATOM 2565 N N . GLY A 1 327 ? -0.584 -9.592 -18.172 1.00 96.50 327 GLY A N 1
ATOM 2566 C CA . GLY A 1 327 ? -0.247 -9.243 -16.792 1.00 96.50 327 GLY A CA 1
ATOM 2567 C C . GLY A 1 327 ? -1.213 -8.213 -16.209 1.00 96.50 327 GLY A C 1
ATOM 2568 O O . GLY A 1 327 ? -1.677 -8.356 -15.073 1.00 96.50 327 GLY A O 1
ATOM 2569 N N . THR A 1 328 ? -1.606 -7.228 -17.022 1.00 96.56 328 THR A N 1
ATOM 2570 C CA . THR A 1 328 ? -2.579 -6.201 -16.633 1.00 96.56 328 THR A CA 1
ATOM 2571 C C . THR A 1 328 ? -3.934 -6.797 -16.267 1.00 96.56 328 THR A C 1
ATOM 2573 O O . THR A 1 328 ? -4.487 -6.473 -15.214 1.00 96.56 328 THR A O 1
ATOM 2576 N N . LEU A 1 329 ? -4.469 -7.702 -17.089 1.00 96.81 329 LEU A N 1
ATOM 2577 C CA . LEU A 1 329 ? -5.745 -8.367 -16.833 1.00 96.81 329 LEU A CA 1
ATOM 2578 C C . LEU A 1 329 ? -5.689 -9.236 -15.573 1.00 96.81 329 LEU A C 1
ATOM 2580 O O . LEU A 1 329 ? -6.610 -9.173 -14.760 1.00 96.81 329 LEU A O 1
ATOM 2584 N N . LEU A 1 330 ? -4.612 -9.998 -15.361 1.00 96.75 330 LEU A N 1
ATOM 2585 C CA . LEU A 1 330 ? -4.447 -10.816 -14.153 1.00 96.75 330 LEU A CA 1
ATOM 2586 C C . LEU A 1 330 ? -4.450 -9.961 -12.880 1.00 96.75 330 LEU A C 1
ATOM 2588 O O . LEU A 1 330 ? -5.152 -10.276 -11.914 1.00 96.75 330 LEU A O 1
ATOM 2592 N N . PHE A 1 331 ? -3.724 -8.844 -12.893 1.00 95.75 331 PHE A N 1
ATOM 2593 C CA . PHE A 1 331 ? -3.713 -7.910 -11.773 1.00 95.75 331 PHE A CA 1
ATOM 2594 C C . PHE A 1 331 ? -5.078 -7.234 -11.567 1.00 95.75 331 PHE A C 1
ATOM 2596 O O . PHE A 1 331 ? -5.539 -7.082 -10.434 1.00 95.75 331 PHE A O 1
ATOM 2603 N N . LEU A 1 332 ? -5.779 -6.877 -12.648 1.00 94.62 332 LEU A N 1
ATOM 2604 C CA . LEU A 1 332 ? -7.139 -6.337 -12.576 1.00 94.62 332 LEU A CA 1
ATOM 2605 C C . LEU A 1 332 ? -8.137 -7.350 -12.004 1.00 94.62 332 LEU A C 1
ATOM 2607 O O . LEU A 1 332 ? -8.982 -6.961 -11.202 1.00 94.62 332 LEU A O 1
ATOM 2611 N N . LEU A 1 333 ? -8.025 -8.633 -12.352 1.00 95.06 333 LEU A N 1
ATOM 2612 C CA . LEU A 1 333 ? -8.841 -9.707 -11.777 1.00 95.06 333 LEU A CA 1
ATOM 2613 C C . LEU A 1 333 ? -8.560 -9.903 -10.285 1.00 95.06 333 LEU A C 1
ATOM 2615 O O . LEU A 1 333 ? -9.495 -10.119 -9.511 1.00 95.06 333 LEU A O 1
ATOM 2619 N N . TYR A 1 334 ? -7.299 -9.783 -9.864 1.00 95.00 334 TYR A N 1
ATOM 2620 C CA . TYR A 1 334 ? -6.938 -9.743 -8.447 1.00 95.00 334 TYR A CA 1
ATOM 2621 C C . TYR A 1 334 ? -7.646 -8.584 -7.729 1.00 95.00 334 TYR A C 1
ATOM 2623 O O . TYR A 1 334 ? -8.376 -8.824 -6.761 1.00 95.00 334 TYR A O 1
ATOM 2631 N N . LEU A 1 335 ? -7.508 -7.353 -8.234 1.00 91.81 335 LEU A N 1
ATOM 2632 C CA . LEU A 1 335 ? -8.149 -6.170 -7.649 1.00 91.81 335 LEU A CA 1
ATOM 2633 C C . LEU A 1 335 ? -9.673 -6.313 -7.608 1.00 91.81 335 LEU A C 1
ATOM 2635 O O . LEU A 1 335 ? -10.290 -6.120 -6.561 1.00 91.81 335 LEU A O 1
ATOM 2639 N N . TRP A 1 336 ? -10.276 -6.731 -8.719 1.00 90.12 336 TRP A N 1
ATOM 2640 C CA . TRP A 1 336 ? -11.703 -7.017 -8.815 1.00 90.12 336 TRP A CA 1
ATOM 2641 C C . TRP A 1 336 ? -12.144 -8.037 -7.765 1.00 90.12 336 TRP A C 1
ATOM 2643 O O . TRP A 1 336 ? -13.123 -7.813 -7.057 1.00 90.12 336 TRP A O 1
ATOM 2653 N N . GLY A 1 337 ? -11.383 -9.119 -7.593 1.00 90.25 337 GLY A N 1
ATOM 2654 C CA . GLY A 1 337 ? -11.637 -10.132 -6.576 1.00 90.25 337 GLY A CA 1
ATOM 2655 C C . GLY A 1 337 ? -11.633 -9.562 -5.157 1.00 90.25 337 GLY A C 1
ATOM 2656 O O . GLY A 1 337 ? -12.500 -9.922 -4.364 1.00 90.25 337 GLY A O 1
ATOM 2657 N N . THR A 1 338 ? -10.698 -8.662 -4.830 1.00 87.31 338 THR A N 1
ATOM 2658 C CA . THR A 1 338 ? -10.656 -8.022 -3.498 1.00 87.31 338 THR A CA 1
ATOM 2659 C C . THR A 1 338 ? -11.828 -7.075 -3.240 1.00 87.31 338 THR A C 1
ATOM 2661 O O . THR A 1 338 ? -12.180 -6.826 -2.088 1.00 87.31 338 THR A O 1
ATOM 2664 N N . MET A 1 339 ? -12.447 -6.562 -4.303 1.00 83.38 339 MET A N 1
ATOM 2665 C CA . MET A 1 339 ? -13.502 -5.551 -4.236 1.00 83.38 339 MET A CA 1
ATOM 2666 C C . MET A 1 339 ? -14.894 -6.105 -4.553 1.00 83.38 339 MET A C 1
ATOM 2668 O O . MET A 1 339 ? -15.889 -5.388 -4.417 1.00 83.38 339 MET A O 1
ATOM 2672 N N . TRP A 1 340 ? -14.995 -7.366 -4.975 1.00 77.94 340 TRP A N 1
ATOM 2673 C CA . TRP A 1 340 ? -16.260 -7.984 -5.353 1.00 77.94 340 TRP A CA 1
ATOM 2674 C C . TRP A 1 340 ? -17.236 -7.986 -4.170 1.00 77.94 340 TRP A C 1
ATOM 2676 O O . TRP A 1 340 ? -16.964 -8.553 -3.112 1.00 77.94 340 TRP A O 1
ATOM 2686 N N . GLY A 1 341 ? -18.386 -7.330 -4.347 1.00 69.12 341 GLY A N 1
ATOM 2687 C CA . GLY A 1 341 ? -19.395 -7.147 -3.297 1.00 69.12 341 GLY A CA 1
ATOM 2688 C C . GLY A 1 341 ? -19.170 -5.933 -2.385 1.00 69.12 341 GLY A C 1
ATOM 2689 O O . GLY A 1 341 ? -19.968 -5.696 -1.476 1.00 69.12 341 GLY A O 1
ATOM 2690 N N . ALA A 1 342 ? -18.127 -5.133 -2.616 1.00 73.19 342 ALA A N 1
ATOM 2691 C CA . ALA A 1 342 ? -17.949 -3.856 -1.940 1.00 73.19 342 ALA A CA 1
ATOM 2692 C C . ALA A 1 342 ? -18.892 -2.795 -2.540 1.00 73.19 342 ALA A C 1
ATOM 2694 O O . ALA A 1 342 ? -19.040 -2.689 -3.756 1.00 73.19 342 ALA A O 1
ATOM 2695 N N . GLY A 1 343 ? -19.546 -1.989 -1.696 1.00 70.25 343 GLY A N 1
ATOM 2696 C CA . GLY A 1 343 ? -20.424 -0.911 -2.172 1.00 70.25 343 GLY A CA 1
ATOM 2697 C C . GLY A 1 343 ? -19.656 0.196 -2.909 1.00 70.25 343 GLY A C 1
ATOM 2698 O O . GLY A 1 343 ? -18.458 0.369 -2.689 1.00 70.25 343 GLY A O 1
ATOM 2699 N N . LEU A 1 344 ? -20.353 1.009 -3.715 1.00 67.56 344 LEU A N 1
ATOM 2700 C CA . LEU A 1 344 ? -19.775 2.087 -4.545 1.00 67.56 344 LEU A CA 1
ATOM 2701 C C . LEU A 1 344 ? -18.795 3.011 -3.792 1.00 67.56 344 LEU A C 1
ATOM 2703 O O . LEU A 1 344 ? -17.805 3.467 -4.350 1.00 67.56 344 LEU A O 1
ATOM 2707 N N . ARG A 1 345 ? -19.030 3.254 -2.496 1.00 62.78 345 ARG A N 1
ATOM 2708 C CA . ARG A 1 345 ? -18.120 4.051 -1.655 1.00 62.78 345 ARG A CA 1
ATOM 2709 C C . ARG A 1 345 ? -16.732 3.425 -1.523 1.00 62.78 345 ARG A C 1
ATOM 2711 O O . ARG A 1 345 ? -15.751 4.148 -1.599 1.00 62.78 345 ARG A O 1
ATOM 2718 N N . ALA A 1 346 ? -16.649 2.108 -1.349 1.00 66.81 346 ALA A N 1
ATOM 2719 C CA . ALA A 1 346 ? -15.368 1.413 -1.274 1.00 66.81 346 ALA A CA 1
ATOM 2720 C C . ALA A 1 346 ? -14.642 1.442 -2.624 1.00 66.81 346 ALA A C 1
ATOM 2722 O O . ALA A 1 346 ? -13.433 1.647 -2.661 1.00 66.81 346 ALA A O 1
ATOM 2723 N N . TRP A 1 347 ? -15.398 1.330 -3.721 1.00 66.88 347 TRP A N 1
ATOM 2724 C CA . TRP A 1 347 ? -14.878 1.503 -5.075 1.00 66.88 347 TRP A CA 1
ATOM 2725 C C . TRP A 1 347 ? -14.243 2.873 -5.286 1.00 66.88 347 TRP A C 1
ATOM 2727 O O . TRP A 1 347 ? -13.095 2.947 -5.711 1.00 66.88 347 TRP A O 1
ATOM 2737 N N . LEU A 1 348 ? -14.946 3.945 -4.915 1.00 65.19 348 LEU A N 1
ATOM 2738 C CA . LEU A 1 348 ? -14.431 5.309 -5.030 1.00 65.19 348 LEU A CA 1
ATOM 2739 C C . LEU A 1 348 ? -13.198 5.538 -4.148 1.00 65.19 348 LEU A C 1
ATOM 2741 O O . LEU A 1 348 ? -12.227 6.125 -4.610 1.00 65.19 348 LEU A O 1
ATOM 2745 N N . THR A 1 349 ? -13.191 5.046 -2.905 1.00 63.38 349 THR A N 1
ATOM 2746 C CA . THR A 1 349 ? -12.031 5.205 -2.013 1.00 63.38 349 THR A CA 1
ATOM 2747 C C . THR A 1 349 ? -10.785 4.504 -2.560 1.00 63.38 349 THR A C 1
ATOM 2749 O O . THR A 1 349 ? -9.709 5.095 -2.566 1.00 63.38 349 THR A O 1
ATOM 2752 N N . VAL A 1 350 ? -10.918 3.275 -3.067 1.00 64.69 350 VAL A N 1
ATOM 2753 C CA . VAL A 1 350 ? -9.786 2.534 -3.654 1.00 64.69 350 VAL A CA 1
ATOM 2754 C C . VAL A 1 350 ? -9.359 3.132 -4.996 1.00 64.69 350 VAL A C 1
ATOM 2756 O O . VAL A 1 350 ? -8.164 3.208 -5.270 1.00 64.69 350 VAL A O 1
ATOM 2759 N N . ALA A 1 351 ? -10.304 3.601 -5.815 1.00 59.91 351 ALA A N 1
ATOM 2760 C CA . ALA A 1 351 ? -9.994 4.279 -7.071 1.00 59.91 351 ALA A CA 1
ATOM 2761 C C . ALA A 1 351 ? -9.154 5.542 -6.833 1.00 59.91 351 ALA A C 1
ATOM 2763 O O . ALA A 1 351 ? -8.154 5.731 -7.514 1.00 59.91 351 ALA A O 1
ATOM 2764 N N . VAL A 1 352 ? -9.485 6.345 -5.816 1.00 60.12 352 VAL A N 1
ATOM 2765 C CA . VAL A 1 352 ? -8.681 7.522 -5.446 1.00 60.12 352 VAL A CA 1
ATOM 2766 C C . VAL A 1 352 ? -7.295 7.125 -4.926 1.00 60.12 352 VAL A C 1
ATOM 2768 O O . VAL A 1 352 ? -6.312 7.758 -5.294 1.00 60.12 352 VAL A O 1
ATOM 2771 N N . ALA A 1 353 ? -7.173 6.045 -4.145 1.00 55.44 353 ALA A N 1
ATOM 2772 C CA . ALA A 1 353 ? -5.864 5.531 -3.722 1.00 55.44 353 ALA A CA 1
ATOM 2773 C C . ALA A 1 353 ? -4.989 5.082 -4.906 1.00 55.44 353 ALA A C 1
ATOM 2775 O O . ALA A 1 353 ? -3.771 5.252 -4.887 1.00 55.44 353 ALA A O 1
ATOM 2776 N N . ARG A 1 354 ? -5.618 4.504 -5.937 1.00 52.72 354 ARG A N 1
ATOM 2777 C CA . ARG A 1 354 ? -4.957 4.007 -7.150 1.00 52.72 354 ARG A CA 1
ATOM 2778 C C . ARG A 1 354 ? -4.545 5.142 -8.085 1.00 52.72 354 ARG A C 1
ATOM 2780 O O . ARG A 1 354 ? -3.441 5.120 -8.623 1.00 52.72 354 ARG A O 1
ATOM 2787 N N . ASP A 1 355 ? -5.428 6.119 -8.258 1.00 47.47 355 ASP A N 1
ATOM 2788 C CA . ASP A 1 355 ? -5.247 7.260 -9.159 1.00 47.47 355 ASP A CA 1
ATOM 2789 C C . ASP A 1 355 ? -4.546 8.455 -8.489 1.00 47.47 355 ASP A C 1
ATOM 2791 O O . ASP A 1 355 ? -4.243 9.454 -9.138 1.00 47.47 355 ASP A O 1
ATOM 2795 N N . GLY A 1 356 ? -4.184 8.280 -7.211 1.00 40.09 356 GLY A N 1
ATOM 2796 C CA . GLY A 1 356 ? -2.882 8.565 -6.604 1.00 40.09 356 GLY A CA 1
ATOM 2797 C C . GLY A 1 356 ? -1.875 9.308 -7.469 1.00 40.09 356 GLY A C 1
ATOM 2798 O O . GLY A 1 356 ? -1.362 10.357 -7.104 1.00 40.09 356 GLY A O 1
ATOM 2799 N N . ARG A 1 357 ? -1.561 8.708 -8.621 1.00 42.84 357 ARG A N 1
ATOM 2800 C CA . ARG A 1 357 ? -0.551 9.176 -9.566 1.00 42.84 357 ARG A CA 1
ATOM 2801 C C . ARG A 1 357 ? -1.113 9.672 -10.908 1.00 42.84 357 ARG A C 1
ATOM 2803 O O . ARG A 1 357 ? -0.305 10.171 -11.674 1.00 42.84 357 ARG A O 1
ATOM 2810 N N . GLY A 1 358 ? -2.405 9.587 -11.225 1.00 37.06 358 GLY A N 1
ATOM 2811 C CA . GLY A 1 358 ? -2.927 9.800 -12.590 1.00 37.06 358 GLY A CA 1
ATOM 2812 C C . GLY A 1 358 ? -4.156 10.707 -12.750 1.00 37.06 358 GLY A C 1
ATOM 2813 O O . GLY A 1 358 ? -4.475 11.076 -13.879 1.00 37.06 358 GLY A O 1
ATOM 2814 N N . ALA A 1 359 ? -4.820 11.140 -11.675 1.00 33.19 359 ALA A N 1
ATOM 2815 C CA . ALA A 1 359 ? -6.108 11.831 -11.785 1.00 33.19 359 ALA A CA 1
ATOM 2816 C C . ALA A 1 359 ? -5.998 13.333 -12.129 1.00 33.19 359 ALA A C 1
ATOM 2818 O O . ALA A 1 359 ? -6.340 14.198 -11.322 1.00 33.19 359 ALA A O 1
ATOM 2819 N N . ALA A 1 360 ? -5.570 13.668 -13.345 1.00 36.44 360 ALA A N 1
ATOM 2820 C CA . ALA A 1 360 ? -5.701 15.016 -13.891 1.00 36.44 360 ALA A CA 1
ATOM 2821 C C . ALA A 1 360 ? -6.195 14.977 -15.341 1.00 36.44 360 ALA A C 1
ATOM 2823 O O . ALA A 1 360 ? -5.411 15.135 -16.268 1.00 36.44 360 ALA A O 1
ATOM 2824 N N . ARG A 1 361 ? -7.510 14.790 -15.526 1.00 35.78 361 ARG A N 1
ATOM 2825 C CA . ARG A 1 361 ? -8.378 15.573 -16.440 1.00 35.78 361 ARG A CA 1
ATOM 2826 C C . ARG A 1 361 ? -9.660 14.811 -16.770 1.00 35.78 361 ARG A C 1
ATOM 2828 O O . ARG A 1 361 ? -9.699 13.957 -17.642 1.00 35.78 361 ARG A O 1
ATOM 2835 N N . ALA A 1 362 ? -10.757 15.254 -16.171 1.00 33.50 362 ALA A N 1
ATOM 2836 C CA . ALA A 1 362 ? -12.084 15.107 -16.760 1.00 33.50 362 ALA A CA 1
ATOM 2837 C C . ALA A 1 362 ? -12.916 16.349 -16.429 1.00 33.50 362 ALA A C 1
ATOM 2839 O O . ALA A 1 362 ? -13.932 16.259 -15.744 1.00 33.50 362 ALA A O 1
ATOM 2840 N N . ARG A 1 363 ? -12.441 17.541 -16.829 1.00 35.72 363 ARG A N 1
ATOM 2841 C CA . ARG A 1 363 ? -13.289 18.750 -16.832 1.00 35.72 363 ARG A CA 1
ATOM 2842 C C . ARG A 1 363 ? -12.815 19.933 -17.691 1.00 35.72 363 ARG A C 1
ATOM 2844 O O . ARG A 1 363 ? -13.276 21.044 -17.466 1.00 35.72 363 ARG A O 1
ATOM 2851 N N . HIS A 1 364 ? -11.965 19.717 -18.700 1.00 32.72 364 HIS A N 1
ATOM 2852 C CA . HIS A 1 364 ? -11.553 20.780 -19.643 1.00 32.72 364 HIS A CA 1
ATOM 2853 C C . HIS A 1 364 ? -11.765 20.455 -21.131 1.00 32.72 364 HIS A C 1
ATOM 2855 O O . HIS A 1 364 ? -11.289 21.179 -21.992 1.00 32.72 364 HIS A O 1
ATOM 2861 N N . ALA A 1 365 ? -12.565 19.434 -21.456 1.00 31.53 365 ALA A N 1
ATOM 2862 C CA . ALA A 1 365 ? -12.984 19.164 -22.838 1.00 31.53 365 ALA A CA 1
ATOM 2863 C C . ALA A 1 365 ? -14.360 19.770 -23.206 1.00 31.53 365 ALA A C 1
ATOM 2865 O O . ALA A 1 365 ? -14.924 19.420 -24.234 1.00 31.53 365 ALA A O 1
ATOM 2866 N N . ARG A 1 366 ? -14.938 20.658 -22.378 1.00 35.22 366 ARG A N 1
ATOM 2867 C CA . ARG A 1 366 ? -16.242 21.302 -22.669 1.00 35.22 366 ARG A CA 1
ATOM 2868 C C . ARG A 1 366 ? -16.219 22.828 -22.785 1.00 35.22 366 ARG A C 1
ATOM 2870 O O . ARG A 1 366 ? -17.267 23.412 -23.011 1.00 35.22 366 ARG A O 1
ATOM 2877 N N . THR A 1 367 ? -15.055 23.468 -22.706 1.00 35.88 367 THR A N 1
ATOM 2878 C CA . THR A 1 367 ? -14.925 24.935 -22.846 1.00 35.88 367 THR A CA 1
ATOM 2879 C C . THR A 1 367 ? -13.992 25.376 -23.975 1.00 35.88 367 THR A C 1
ATOM 2881 O O . THR A 1 367 ? -13.735 26.563 -24.111 1.00 35.88 367 THR A O 1
ATOM 2884 N N . ALA A 1 368 ? -13.549 24.455 -24.839 1.00 31.83 368 ALA A N 1
ATOM 2885 C CA . ALA A 1 368 ? -12.800 24.778 -26.062 1.00 31.83 368 ALA A CA 1
ATOM 2886 C C . ALA A 1 368 ? -13.664 24.733 -27.346 1.00 31.83 368 ALA A C 1
ATOM 2888 O O . ALA A 1 368 ? -13.133 24.805 -28.446 1.00 31.83 368 ALA A O 1
ATOM 2889 N N . GLY A 1 369 ? -14.993 24.604 -27.219 1.00 34.75 369 GLY A N 1
ATOM 2890 C CA . GLY A 1 369 ? -15.930 24.520 -28.354 1.00 34.75 369 GLY A CA 1
ATOM 2891 C C . GLY A 1 369 ? -16.848 25.733 -28.545 1.00 34.75 369 GLY A C 1
ATOM 2892 O O . GLY A 1 369 ? -17.747 25.680 -29.375 1.00 34.75 369 GLY A O 1
ATOM 2893 N N . GLN A 1 370 ? -16.679 26.808 -27.770 1.00 37.00 370 GLN A N 1
ATOM 2894 C CA . GLN A 1 370 ? -17.558 27.986 -27.810 1.00 37.00 370 GLN A CA 1
ATOM 2895 C C . GLN A 1 370 ? -16.759 29.290 -27.704 1.00 37.00 370 GLN A C 1
ATOM 2897 O O . GLN A 1 370 ? -16.959 30.069 -26.783 1.00 37.00 370 GLN A O 1
ATOM 2902 N N . ALA A 1 371 ? -15.830 29.527 -28.632 1.00 34.06 371 ALA A N 1
ATOM 2903 C CA . ALA A 1 371 ? -15.238 30.854 -28.830 1.00 34.06 371 ALA A CA 1
ATOM 2904 C C . ALA A 1 371 ? -14.542 30.972 -30.198 1.00 34.06 371 ALA A C 1
ATOM 2906 O O . ALA A 1 371 ? -13.348 31.224 -30.262 1.00 34.06 371 ALA A O 1
ATOM 2907 N N . CYS A 1 372 ? -15.269 30.753 -31.297 1.00 34.16 372 CYS A N 1
ATOM 2908 C CA . CYS A 1 372 ? -14.992 31.398 -32.591 1.00 34.16 372 CYS A CA 1
ATOM 2909 C C . CYS A 1 372 ? -16.119 31.061 -33.570 1.00 34.16 372 CYS A C 1
ATOM 2911 O O . CYS A 1 372 ? -16.189 29.960 -34.104 1.00 34.16 372 CYS A O 1
ATOM 2913 N N . GLY A 1 373 ? -17.039 32.003 -33.758 1.00 31.03 373 GLY A N 1
ATOM 2914 C CA . GLY A 1 373 ? -18.169 31.836 -34.668 1.00 31.03 373 GLY A CA 1
ATOM 2915 C C . GLY A 1 373 ? -19.208 32.938 -34.512 1.00 31.03 373 GLY A C 1
ATOM 2916 O O . GLY A 1 373 ? -20.387 32.647 -34.345 1.00 31.03 373 GLY A O 1
ATOM 2917 N N . ALA A 1 374 ? -18.777 34.201 -34.512 1.00 34.69 374 ALA A N 1
ATOM 2918 C CA . ALA A 1 374 ? -19.673 35.348 -34.603 1.00 34.69 374 ALA A CA 1
ATOM 2919 C C . ALA A 1 374 ? -19.517 35.994 -35.984 1.00 34.69 374 ALA A C 1
ATOM 2921 O O . ALA A 1 374 ? -18.730 36.913 -36.169 1.00 34.69 374 ALA A O 1
ATOM 2922 N N . ALA A 1 375 ? -20.284 35.495 -36.950 1.00 32.16 375 ALA A N 1
ATOM 2923 C CA . ALA A 1 375 ? -20.666 36.242 -38.141 1.00 32.16 375 ALA A CA 1
ATOM 2924 C C . ALA A 1 375 ? -22.049 35.747 -38.587 1.00 32.16 375 ALA A C 1
ATOM 2926 O O . ALA A 1 375 ? -22.197 34.713 -39.231 1.00 32.16 375 ALA A O 1
ATOM 2927 N N . ARG A 1 376 ? -23.084 36.478 -38.171 1.00 35.25 376 ARG A N 1
ATOM 2928 C CA . ARG A 1 376 ? -24.404 36.494 -38.821 1.00 35.25 376 ARG A CA 1
ATOM 2929 C C . ARG A 1 376 ? -24.356 37.608 -39.878 1.00 35.25 376 ARG A C 1
ATOM 2931 O O . ARG A 1 376 ? -23.698 38.614 -39.613 1.00 35.25 376 ARG A O 1
ATOM 2938 N N . PRO A 1 377 ? -25.080 37.495 -41.008 1.00 45.12 377 PRO A N 1
ATOM 2939 C CA . PRO A 1 377 ? -26.474 37.934 -40.945 1.00 45.12 377 PRO A CA 1
ATOM 2940 C C . PRO A 1 377 ? -27.490 37.230 -41.873 1.00 45.12 377 PRO A C 1
ATOM 2942 O O . PRO A 1 377 ? -27.170 36.675 -42.913 1.00 45.12 377 PRO A O 1
ATOM 2945 N N . ALA A 1 378 ? -28.749 37.434 -41.462 1.00 30.95 378 ALA A N 1
ATOM 2946 C CA . ALA A 1 378 ? -29.949 37.706 -42.262 1.00 30.95 378 ALA A CA 1
ATOM 2947 C C . ALA A 1 378 ? -30.807 36.569 -42.867 1.00 30.95 378 ALA A C 1
ATOM 2949 O O . ALA A 1 378 ? -30.357 35.770 -43.676 1.00 30.95 378 ALA A O 1
ATOM 2950 N N . ARG A 1 379 ? -32.121 36.733 -42.588 1.00 31.47 379 ARG A N 1
ATOM 2951 C CA . ARG A 1 379 ? -33.336 36.267 -43.307 1.00 31.47 379 ARG A CA 1
ATOM 2952 C C . ARG A 1 379 ? -33.698 34.777 -43.150 1.00 31.47 379 ARG A C 1
ATOM 2954 O O . ARG A 1 379 ? -32.832 33.930 -43.131 1.00 31.47 379 ARG A O 1
ATOM 2961 N N . ALA A 1 380 ? -34.962 34.361 -43.049 1.00 30.64 380 ALA A N 1
ATOM 2962 C CA . ALA A 1 380 ? -36.254 35.043 -43.015 1.00 30.64 380 ALA A CA 1
ATOM 2963 C C . ALA A 1 380 ? -37.358 34.038 -42.592 1.00 30.64 380 ALA A C 1
ATOM 2965 O O . ALA A 1 380 ? -37.311 32.890 -43.005 1.00 30.64 380 ALA A O 1
ATOM 2966 N N . ARG A 1 381 ? -38.383 34.556 -41.894 1.00 32.19 381 ARG A N 1
ATOM 2967 C CA . ARG A 1 381 ? -39.830 34.235 -41.988 1.00 32.19 381 ARG A CA 1
ATOM 2968 C C . ARG A 1 381 ? -40.419 32.872 -41.561 1.00 32.19 381 ARG A C 1
ATOM 2970 O O . ARG A 1 381 ? -39.929 31.799 -41.875 1.00 32.19 381 ARG A O 1
ATOM 2977 N N . SER A 1 382 ? -41.648 33.046 -41.049 1.00 31.31 382 SER A N 1
ATOM 2978 C CA . SER A 1 382 ? -42.821 32.155 -40.936 1.00 31.31 382 SER A CA 1
ATOM 2979 C C . SER A 1 382 ? -42.832 31.199 -39.735 1.00 31.31 382 SER A C 1
ATOM 2981 O O . SER A 1 382 ? -41.933 30.387 -39.582 1.00 31.31 382 SER A O 1
ATOM 2983 N N . ALA A 1 383 ? -43.661 31.459 -38.715 1.00 33.38 383 ALA A N 1
ATOM 2984 C CA . ALA A 1 383 ? -45.136 31.363 -38.609 1.00 33.38 383 ALA A CA 1
ATOM 2985 C C . ALA A 1 383 ? -45.479 30.026 -37.920 1.00 33.38 383 ALA A C 1
ATOM 2987 O O . ALA A 1 383 ? -45.218 28.973 -38.481 1.00 33.38 383 ALA A O 1
ATOM 2988 N N . ASP A 1 384 ? -45.742 30.036 -36.612 1.00 36.56 384 ASP A N 1
ATOM 2989 C CA . ASP A 1 384 ? -47.076 30.089 -35.966 1.00 36.56 384 ASP A CA 1
ATOM 2990 C C . ASP A 1 384 ? -47.711 28.672 -35.845 1.00 36.56 384 ASP A C 1
ATOM 2992 O O . ASP A 1 384 ? -47.146 27.716 -36.369 1.00 36.56 384 ASP A O 1
ATOM 2996 N N . PRO A 1 385 ? -48.745 28.428 -35.020 1.00 52.25 385 PRO A N 1
ATOM 2997 C CA . PRO A 1 385 ? -48.575 27.714 -33.762 1.00 52.25 385 PRO A CA 1
ATOM 2998 C C . PRO A 1 385 ? -49.613 26.575 -33.621 1.00 52.25 385 PRO A C 1
ATOM 3000 O O . PRO A 1 385 ? -50.318 26.208 -34.555 1.00 52.25 385 PRO A O 1
ATOM 3003 N N . ALA A 1 386 ? -49.786 26.104 -32.385 1.00 30.66 386 ALA A N 1
ATOM 3004 C CA . ALA A 1 386 ? -50.959 25.386 -31.881 1.00 30.66 386 ALA A CA 1
ATOM 3005 C C . ALA A 1 386 ? -51.092 23.890 -32.219 1.00 30.66 386 ALA A C 1
ATOM 3007 O O . ALA A 1 386 ? -51.420 23.492 -33.329 1.00 30.66 386 ALA A O 1
ATOM 3008 N N . ARG A 1 387 ? -51.091 23.064 -31.163 1.00 35.06 387 ARG A N 1
ATOM 3009 C CA . ARG A 1 387 ? -52.315 22.428 -30.621 1.00 35.06 387 ARG A CA 1
ATOM 3010 C C . ARG A 1 387 ? -51.969 21.587 -29.387 1.00 35.06 387 ARG A C 1
ATOM 3012 O O . ARG A 1 387 ? -51.029 20.812 -29.407 1.00 35.06 387 ARG A O 1
ATOM 3019 N N . ARG A 1 388 ? -52.602 21.920 -28.251 1.00 34.84 388 ARG A N 1
ATOM 3020 C CA . ARG A 1 388 ? -53.686 21.168 -27.564 1.00 34.84 388 ARG A CA 1
ATOM 3021 C C . ARG A 1 388 ? -53.179 19.914 -26.834 1.00 34.84 388 ARG A C 1
ATOM 3023 O O . ARG A 1 388 ? -52.598 19.040 -27.448 1.00 34.84 388 ARG A O 1
ATOM 3030 N N . ARG A 1 389 ? -53.272 19.903 -25.491 1.00 34.44 389 ARG A N 1
ATOM 3031 C CA . ARG A 1 389 ? -54.416 19.386 -24.683 1.00 34.44 389 ARG A CA 1
ATOM 3032 C C . ARG A 1 389 ? -54.598 17.883 -24.948 1.00 34.44 389 ARG A C 1
ATOM 3034 O O . ARG A 1 389 ? -54.732 17.506 -26.097 1.00 34.44 389 ARG A O 1
ATOM 3041 N N . SER A 1 390 ? -54.702 16.973 -23.989 1.00 31.95 390 SER A N 1
ATOM 3042 C CA . SER A 1 390 ? -55.144 17.019 -22.588 1.00 31.95 390 SER A CA 1
ATOM 3043 C C . SER A 1 390 ? -55.348 15.556 -22.144 1.00 31.95 390 SER A C 1
ATOM 3045 O O . SER A 1 390 ? -55.407 14.695 -23.018 1.00 31.95 390 SER A O 1
ATOM 3047 N N . ARG A 1 391 ? -55.648 15.358 -20.847 1.00 34.56 391 ARG A N 1
ATOM 3048 C CA . ARG A 1 391 ? -56.335 14.192 -20.237 1.00 34.56 391 ARG A CA 1
ATOM 3049 C C . ARG A 1 391 ? -55.464 12.971 -19.949 1.00 34.56 391 ARG A C 1
ATOM 3051 O O . ARG A 1 391 ? -54.576 12.659 -20.721 1.00 34.56 391 ARG A O 1
ATOM 3058 N N . GLU A 1 392 ? -55.665 12.195 -18.890 1.00 33.81 392 GLU A N 1
ATOM 3059 C CA . GLU A 1 392 ? -56.512 12.171 -17.674 1.00 33.81 392 GLU A CA 1
ATOM 3060 C C . GLU A 1 392 ? -55.912 10.987 -16.860 1.00 33.81 392 GLU A C 1
ATOM 3062 O O . GLU A 1 392 ? -55.350 10.075 -17.458 1.00 33.81 392 GLU A O 1
ATOM 3067 N N . SER A 1 393 ? -55.741 11.058 -15.531 1.00 31.67 393 SER A N 1
ATOM 3068 C CA . SER A 1 393 ? -56.630 10.453 -14.508 1.00 31.67 393 SER A CA 1
ATOM 3069 C C . SER A 1 393 ? -56.903 8.945 -14.738 1.00 31.67 393 SER A C 1
ATOM 3071 O O . SER A 1 393 ? -57.238 8.569 -15.848 1.00 31.67 393 SER A O 1
ATOM 3073 N N . ALA A 1 394 ? -56.890 8.003 -13.795 1.00 32.53 394 ALA A N 1
ATOM 3074 C CA . ALA A 1 394 ? -56.890 7.989 -12.337 1.00 32.53 394 ALA A CA 1
ATOM 3075 C C . ALA A 1 394 ? -56.846 6.506 -11.870 1.00 32.53 394 ALA A C 1
ATOM 3077 O O . ALA A 1 394 ? -56.884 5.597 -12.696 1.00 32.53 394 ALA A O 1
ATOM 3078 N N . THR A 1 395 ? -56.929 6.306 -10.545 1.00 32.94 395 THR A N 1
ATOM 3079 C CA . THR A 1 395 ? -57.324 5.079 -9.803 1.00 32.94 395 THR A CA 1
ATOM 3080 C C . THR A 1 395 ? -56.239 4.007 -9.641 1.00 32.94 395 THR A C 1
ATOM 3082 O O . THR A 1 395 ? -55.486 3.733 -10.560 1.00 32.94 395 THR A O 1
ATOM 3085 N N . GLY A 1 396 ? -56.044 3.354 -8.494 1.00 29.81 396 GLY A N 1
ATOM 3086 C CA . GLY A 1 396 ? -56.764 3.290 -7.220 1.00 29.81 396 GLY A CA 1
ATOM 3087 C C . GLY A 1 396 ? -56.428 1.935 -6.565 1.00 29.81 396 GLY A C 1
ATOM 3088 O O . GLY A 1 396 ? -56.171 0.977 -7.286 1.00 29.81 396 GLY A O 1
ATOM 3089 N N . GLY A 1 397 ? -56.415 1.839 -5.228 1.00 31.02 397 GLY A N 1
ATOM 3090 C CA . GLY A 1 397 ? -56.469 0.540 -4.529 1.00 31.02 397 GLY A CA 1
ATOM 3091 C C . GLY A 1 397 ? -55.403 0.266 -3.455 1.00 31.02 397 GLY A C 1
ATOM 3092 O O . GLY A 1 397 ? -54.350 -0.297 -3.724 1.00 31.02 397 GLY A O 1
ATOM 3093 N N . GLN A 1 398 ? -55.745 0.591 -2.210 1.00 31.33 398 GLN A N 1
ATOM 3094 C CA . GLN A 1 398 ? -55.397 -0.126 -0.966 1.00 31.33 398 GLN A CA 1
ATOM 3095 C C . GLN A 1 398 ? -56.734 -0.662 -0.378 1.00 31.33 398 GLN A C 1
ATOM 3097 O O . GLN A 1 398 ? -57.769 -0.252 -0.910 1.00 31.33 398 GLN A O 1
ATOM 3102 N N . PRO A 1 399 ? -56.819 -1.413 0.752 1.00 53.00 399 PRO A N 1
ATOM 3103 C CA . PRO A 1 399 ? -55.834 -2.179 1.546 1.00 53.00 399 PRO A CA 1
ATOM 3104 C C . PRO A 1 399 ? -56.356 -3.589 1.978 1.00 53.00 399 PRO A C 1
ATOM 3106 O O . PRO A 1 399 ? -57.500 -3.954 1.736 1.00 53.00 399 PRO A O 1
ATOM 3109 N N . GLY A 1 400 ? -55.543 -4.355 2.720 1.00 32.94 400 GLY A N 1
ATOM 3110 C CA . GLY A 1 400 ? -55.983 -5.478 3.577 1.00 32.94 400 GLY A CA 1
ATOM 3111 C C . GLY A 1 400 ? -54.758 -6.197 4.171 1.00 32.94 400 GLY A C 1
ATOM 3112 O O . GLY A 1 400 ? -53.928 -6.667 3.407 1.00 32.94 400 GLY A O 1
ATOM 3113 N N . ALA A 1 401 ? -54.392 -6.120 5.457 1.00 31.75 401 ALA A N 1
ATOM 3114 C CA . ALA A 1 401 ? -55.066 -6.442 6.723 1.00 31.75 401 ALA A CA 1
ATOM 3115 C C . ALA A 1 401 ? -54.899 -7.920 7.166 1.00 31.75 401 ALA A C 1
ATOM 3117 O O . ALA A 1 401 ? -55.455 -8.825 6.562 1.00 31.75 401 ALA A O 1
ATOM 3118 N N . VAL A 1 402 ? -54.214 -8.071 8.314 1.00 33.56 402 VAL A N 1
ATOM 3119 C CA . VAL A 1 402 ? -54.443 -9.046 9.408 1.00 33.56 402 VAL A CA 1
ATOM 3120 C C . VAL A 1 402 ? -53.919 -10.486 9.258 1.00 33.56 402 VAL A C 1
ATOM 3122 O O . VAL A 1 402 ? -54.227 -11.204 8.317 1.00 33.56 402 VAL A O 1
ATOM 3125 N N . GLY A 1 403 ? -53.200 -10.944 10.296 1.00 32.00 403 GLY A N 1
ATOM 3126 C CA . GLY A 1 403 ? -52.919 -12.364 10.529 1.00 32.00 403 GLY A CA 1
ATOM 3127 C C . GLY A 1 403 ? -51.885 -12.650 11.625 1.00 32.00 403 GLY A C 1
ATOM 3128 O O . GLY A 1 403 ? -50.746 -12.985 11.325 1.00 32.00 403 GLY A O 1
ATOM 3129 N N . ASN A 1 404 ? -52.289 -12.528 12.893 1.00 33.56 404 ASN A N 1
ATOM 3130 C CA . ASN A 1 404 ? -51.572 -13.011 14.085 1.00 33.56 404 ASN A CA 1
ATOM 3131 C C . ASN A 1 404 ? -51.311 -14.531 14.044 1.00 33.56 404 ASN A C 1
ATOM 3133 O O . ASN A 1 404 ? -52.209 -15.281 13.668 1.00 33.56 404 ASN A O 1
ATOM 3137 N N . ARG A 1 405 ? -50.187 -14.991 14.620 1.00 33.00 405 ARG A N 1
ATOM 3138 C CA . ARG A 1 405 ? -50.173 -16.173 15.509 1.00 33.00 405 ARG A CA 1
ATOM 3139 C C . ARG A 1 405 ? -48.928 -16.235 16.403 1.00 33.00 405 ARG A C 1
ATOM 3141 O O . ARG A 1 405 ? -47.791 -16.171 15.951 1.00 33.00 405 ARG A O 1
ATOM 3148 N N . THR A 1 406 ? -49.235 -16.341 17.686 1.00 34.00 406 THR A N 1
ATOM 3149 C CA . THR A 1 406 ? -48.436 -16.616 18.883 1.00 34.00 406 THR A CA 1
ATOM 3150 C C . THR A 1 406 ? -48.118 -18.111 19.042 1.00 34.00 406 THR A C 1
ATOM 3152 O O . THR A 1 406 ? -48.668 -18.923 18.301 1.00 34.00 406 THR A O 1
ATOM 3155 N N . LEU A 1 407 ? -47.350 -18.414 20.111 1.00 34.81 407 LEU A N 1
ATOM 3156 C CA . LEU A 1 407 ? -47.141 -19.698 20.827 1.00 34.81 407 LEU A CA 1
ATOM 3157 C C . LEU A 1 407 ? -45.805 -20.405 20.508 1.00 34.81 407 LEU A C 1
ATOM 3159 O O . LEU A 1 407 ? -45.449 -20.506 19.344 1.00 34.81 407 LEU A O 1
ATOM 3163 N N . THR A 1 408 ? -45.004 -20.976 21.421 1.00 32.53 408 THR A N 1
ATOM 3164 C CA . THR A 1 408 ? -44.802 -21.008 22.899 1.00 32.53 408 THR A CA 1
ATOM 3165 C C . THR A 1 408 ? -43.634 -21.995 23.145 1.00 32.53 408 THR A C 1
ATOM 3167 O O . THR A 1 408 ? -43.351 -22.804 22.265 1.00 32.53 408 THR A O 1
ATOM 3170 N N . GLY A 1 409 ? -43.040 -22.012 24.349 1.00 30.16 409 GLY A N 1
ATOM 3171 C CA . GLY A 1 409 ? -42.280 -23.164 24.886 1.00 30.16 409 GLY A CA 1
ATOM 3172 C C . GLY A 1 409 ? -40.755 -22.957 24.891 1.00 30.16 409 GLY A C 1
ATOM 3173 O O . GLY A 1 409 ? -40.160 -22.923 23.824 1.00 30.16 409 GLY A O 1
ATOM 3174 N N . GLU A 1 410 ? -40.026 -22.658 25.972 1.00 32.16 410 GLU A N 1
ATOM 3175 C CA . GLU A 1 410 ? -39.977 -23.150 27.366 1.00 32.16 410 GLU A CA 1
ATOM 3176 C C . GLU A 1 410 ? -38.918 -24.257 27.595 1.00 32.16 410 GLU A C 1
ATOM 3178 O O . GLU A 1 410 ? -38.876 -25.252 26.882 1.00 32.16 410 GLU A O 1
ATOM 3183 N N . ALA A 1 411 ? -38.112 -24.031 28.651 1.00 32.12 411 ALA A N 1
ATOM 3184 C CA . ALA A 1 411 ? -37.284 -24.958 29.444 1.00 32.12 411 ALA A CA 1
ATOM 3185 C C . ALA A 1 411 ? -36.055 -25.647 28.799 1.00 32.12 411 ALA A C 1
ATOM 3187 O O . ALA A 1 411 ? -36.029 -25.948 27.619 1.00 32.12 411 ALA A O 1
ATOM 3188 N N . ALA A 1 412 ? -34.991 -26.042 29.508 1.00 33.44 412 ALA A N 1
ATOM 3189 C CA . ALA A 1 412 ? -34.371 -25.728 30.803 1.00 33.44 412 ALA A CA 1
ATOM 3190 C C . ALA A 1 412 ? -33.121 -26.644 30.934 1.00 33.44 412 ALA A C 1
ATOM 3192 O O . ALA A 1 412 ? -33.063 -27.674 30.269 1.00 33.44 412 ALA A O 1
ATOM 3193 N N . ARG A 1 413 ? -32.233 -26.342 31.907 1.00 32.84 413 ARG A N 1
ATOM 3194 C CA . ARG A 1 413 ? -31.312 -27.279 32.619 1.00 32.84 413 ARG A CA 1
ATOM 3195 C C . ARG A 1 413 ? -30.087 -27.821 31.844 1.00 32.84 413 ARG A C 1
ATOM 3197 O O . ARG A 1 413 ? -30.163 -28.083 30.661 1.00 32.84 413 ARG A O 1
ATOM 3204 N N . ASN A 1 414 ? -28.927 -28.110 32.444 1.00 33.00 414 ASN A N 1
ATOM 3205 C CA . ASN A 1 414 ? -28.276 -27.827 33.738 1.00 33.00 414 ASN A CA 1
ATOM 3206 C C . ASN A 1 414 ? -26.859 -28.458 33.665 1.00 33.00 414 ASN A C 1
ATOM 3208 O O . ASN A 1 414 ? -26.767 -29.524 33.073 1.00 33.00 414 ASN A O 1
ATOM 3212 N N . ARG A 1 415 ? -25.866 -27.887 34.382 1.00 33.03 415 ARG A N 1
ATOM 3213 C CA . ARG A 1 415 ? -24.735 -28.561 35.100 1.00 33.03 415 ARG A CA 1
ATOM 3214 C C . ARG A 1 415 ? -23.765 -29.477 34.304 1.00 33.03 415 ARG A C 1
ATOM 3216 O O . ARG A 1 415 ? -24.128 -30.062 33.307 1.00 33.03 415 ARG A O 1
ATOM 3223 N N . SER A 1 416 ? -22.504 -29.709 34.669 1.00 29.59 416 SER A N 1
ATOM 3224 C CA . SER A 1 416 ? -21.596 -29.302 35.757 1.00 29.59 416 SER A CA 1
ATOM 3225 C C . SER A 1 416 ? -20.198 -29.885 35.459 1.00 29.59 416 SER A C 1
ATOM 3227 O O . SER A 1 416 ? -20.106 -30.817 34.668 1.00 29.59 416 SER A O 1
ATOM 3229 N N . SER A 1 417 ? -19.183 -29.409 36.206 1.00 29.98 417 SER A N 1
ATOM 3230 C CA . SER A 1 417 ? -17.944 -30.111 36.643 1.00 29.98 417 SER A CA 1
ATOM 3231 C C . SER A 1 417 ? -16.971 -30.593 35.552 1.00 29.98 417 SER A C 1
ATOM 3233 O O . SER A 1 417 ? -17.363 -31.262 34.616 1.00 29.98 417 SER A O 1
ATOM 3235 N N . GLY A 1 418 ? -15.665 -30.326 35.585 1.00 28.30 418 GLY A N 1
ATOM 3236 C CA . GLY A 1 418 ? -14.741 -30.183 36.714 1.00 28.30 418 GLY A CA 1
ATOM 3237 C C . GLY A 1 418 ? -13.629 -31.231 36.535 1.00 28.30 418 GLY A C 1
ATOM 3238 O O . GLY A 1 418 ? -13.940 -32.365 36.194 1.00 28.30 418 GLY A O 1
ATOM 3239 N N . GLY A 1 419 ? -12.353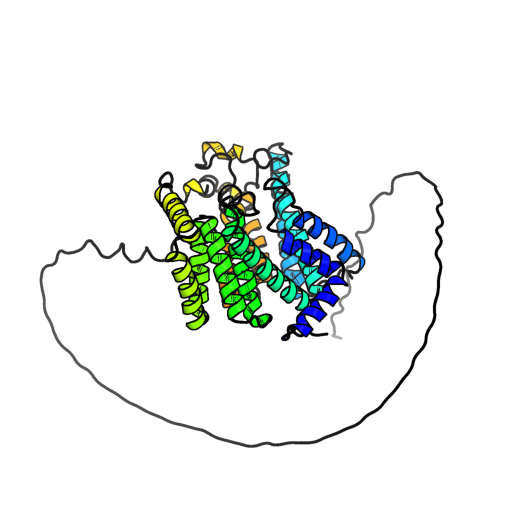 -30.878 36.729 1.00 29.77 419 GLY A N 1
ATOM 3240 C CA . GLY A 1 419 ? -11.278 -31.883 36.771 1.00 29.77 419 GLY A CA 1
ATOM 3241 C C . GLY A 1 419 ? -9.886 -31.391 36.372 1.00 29.77 419 GLY A C 1
ATOM 3242 O O . GLY A 1 419 ? -9.636 -31.068 35.220 1.00 29.77 419 GLY A O 1
ATOM 3243 N N . HIS A 1 420 ? -9.005 -31.340 37.367 1.00 30.62 420 HIS A N 1
ATOM 3244 C CA . HIS A 1 420 ? -7.586 -30.978 37.365 1.00 30.62 420 HIS A CA 1
ATOM 3245 C C . HIS A 1 420 ? -6.616 -32.047 36.812 1.00 30.62 420 HIS A C 1
ATOM 3247 O O . HIS A 1 420 ? -6.976 -33.214 36.738 1.00 30.62 420 HIS A O 1
ATOM 3253 N N . MET A 1 421 ? -5.347 -31.607 36.658 1.00 29.34 421 MET A N 1
ATOM 3254 C CA . MET A 1 421 ? -4.032 -32.287 36.854 1.00 29.34 421 MET A CA 1
ATOM 3255 C C . MET A 1 421 ? -3.206 -32.387 35.559 1.00 29.34 421 MET A C 1
ATOM 3257 O O . MET A 1 421 ? -3.695 -32.900 34.565 1.00 29.34 421 MET A O 1
ATOM 3261 N N . ARG A 1 422 ? -2.063 -31.692 35.412 1.00 29.48 422 ARG A N 1
ATOM 3262 C CA . ARG A 1 422 ? -0.724 -31.735 36.073 1.00 29.48 422 ARG A CA 1
ATOM 3263 C C . ARG A 1 422 ? 0.275 -32.598 35.283 1.00 29.48 422 ARG A C 1
ATOM 3265 O O . ARG A 1 422 ? 0.044 -33.786 35.147 1.00 29.48 422 ARG A O 1
ATOM 3272 N N . GLY A 1 423 ? 1.404 -31.960 34.940 1.00 28.34 423 GLY A N 1
ATOM 3273 C CA . GLY A 1 423 ? 2.756 -32.530 34.779 1.00 28.34 423 GLY A CA 1
ATOM 3274 C C . GLY A 1 423 ? 2.983 -33.457 33.581 1.00 28.34 423 GLY A C 1
ATOM 3275 O O . GLY A 1 423 ? 2.055 -34.074 33.092 1.00 28.34 423 GLY A O 1
ATOM 3276 N N . SER A 1 424 ? 4.181 -33.633 33.043 1.00 29.95 424 SER A N 1
ATOM 3277 C CA . SER A 1 424 ? 5.478 -32.963 33.152 1.00 29.95 424 SER A CA 1
ATOM 3278 C C . SER A 1 424 ? 6.397 -33.648 32.112 1.00 29.95 424 SER A C 1
ATOM 3280 O O . SER A 1 424 ? 6.058 -34.702 31.581 1.00 29.95 424 SER A O 1
ATOM 3282 N N . ASP A 1 425 ? 7.536 -33.020 31.827 1.00 30.06 425 ASP A N 1
ATOM 3283 C CA . ASP A 1 425 ? 8.801 -33.657 31.424 1.00 30.06 425 ASP A CA 1
ATOM 3284 C C . ASP A 1 425 ? 9.021 -34.180 29.982 1.00 30.06 425 ASP A C 1
ATOM 3286 O O . ASP A 1 425 ? 8.617 -35.255 29.549 1.00 30.06 425 ASP A O 1
ATOM 3290 N N . LEU A 1 426 ? 9.814 -33.365 29.274 1.00 32.66 426 LEU A N 1
ATOM 3291 C CA . LEU A 1 426 ? 10.937 -33.715 28.384 1.00 32.66 426 LEU A CA 1
ATOM 3292 C C . LEU A 1 426 ? 11.811 -34.867 28.960 1.00 32.66 426 LEU A C 1
ATOM 3294 O O . LEU A 1 426 ? 11.879 -34.979 30.182 1.00 32.66 426 LEU A O 1
ATOM 3298 N N . PRO A 1 427 ? 12.569 -35.655 28.153 1.00 45.59 427 PRO A N 1
ATOM 3299 C CA . PRO A 1 427 ? 13.683 -35.084 27.393 1.00 45.59 427 PRO A CA 1
ATOM 3300 C C . PRO A 1 427 ? 14.056 -35.718 26.043 1.00 45.59 427 PRO A C 1
ATOM 3302 O O . PRO A 1 427 ? 13.555 -36.739 25.581 1.00 45.59 427 PRO A O 1
ATOM 3305 N N . ALA A 1 428 ? 14.988 -34.992 25.429 1.00 31.28 428 ALA A N 1
ATOM 3306 C CA . ALA A 1 428 ? 15.713 -35.227 24.200 1.00 31.28 428 ALA A CA 1
ATOM 3307 C C . ALA A 1 428 ? 16.309 -36.635 24.047 1.00 31.28 428 ALA A C 1
ATOM 3309 O O . ALA A 1 428 ? 16.868 -37.208 24.981 1.00 31.28 428 ALA A O 1
ATOM 3310 N N . ARG A 1 429 ? 16.343 -37.107 22.795 1.00 30.50 429 ARG A N 1
ATOM 3311 C CA . ARG A 1 429 ? 17.355 -38.060 22.336 1.00 30.50 429 ARG A CA 1
ATOM 3312 C C . ARG A 1 429 ? 17.935 -37.606 21.002 1.00 30.50 429 ARG A C 1
ATOM 3314 O O . ARG A 1 429 ? 17.259 -37.539 19.982 1.00 30.50 429 ARG A O 1
ATOM 3321 N N . GLN A 1 430 ? 19.210 -37.265 21.084 1.00 29.80 430 GLN A N 1
ATOM 3322 C CA . GLN A 1 430 ? 20.146 -36.961 20.019 1.00 29.80 430 GLN A CA 1
ATOM 3323 C C . GLN A 1 430 ? 20.810 -38.281 19.612 1.00 29.80 430 GLN A C 1
ATOM 3325 O O . GLN A 1 430 ? 21.432 -38.917 20.457 1.00 29.80 430 GLN A O 1
ATOM 3330 N N . VAL A 1 431 ? 20.708 -38.693 18.346 1.00 33.56 431 VAL A N 1
ATOM 3331 C CA . VAL A 1 431 ? 21.610 -39.695 17.756 1.00 33.56 431 VAL A CA 1
ATOM 3332 C C . VAL A 1 431 ? 21.968 -39.263 16.335 1.00 33.56 431 VAL A C 1
ATOM 3334 O O . VAL A 1 431 ? 21.104 -38.987 15.506 1.00 33.56 431 VAL A O 1
ATOM 3337 N N . ARG A 1 432 ? 23.282 -39.162 16.119 1.00 29.59 432 ARG A N 1
ATOM 3338 C CA . ARG A 1 432 ? 23.991 -38.966 14.852 1.00 29.59 432 ARG A CA 1
ATOM 3339 C C . ARG A 1 432 ? 23.837 -40.189 13.942 1.00 29.59 432 ARG A C 1
ATOM 3341 O O . ARG A 1 432 ? 23.846 -41.310 14.432 1.00 29.59 432 ARG A O 1
ATOM 3348 N N . GLY A 1 433 ? 23.880 -39.979 12.631 1.00 27.05 433 GLY A N 1
ATOM 3349 C CA . GLY A 1 433 ? 24.165 -41.041 11.663 1.00 27.05 433 GLY A CA 1
ATOM 3350 C C . GLY A 1 433 ? 23.910 -40.558 10.246 1.00 27.05 433 GLY A C 1
ATOM 3351 O O . GLY A 1 433 ? 22.776 -40.253 9.905 1.00 27.05 433 GLY A O 1
ATOM 3352 N N . GLY A 1 434 ? 24.977 -40.385 9.470 1.00 25.19 434 GLY A N 1
ATOM 3353 C CA . GLY A 1 434 ? 24.941 -39.738 8.166 1.00 25.19 434 GLY A CA 1
ATOM 3354 C C . GLY A 1 434 ? 24.742 -40.666 6.967 1.00 25.19 434 GLY A C 1
ATOM 3355 O O . GLY A 1 434 ? 24.618 -41.877 7.093 1.00 25.19 434 GLY A O 1
ATOM 3356 N N . MET A 1 435 ? 24.867 -40.004 5.814 1.00 26.61 435 MET A N 1
ATOM 3357 C CA . MET A 1 435 ? 25.266 -40.493 4.490 1.00 26.61 435 MET A CA 1
ATOM 3358 C C . MET A 1 435 ? 24.239 -41.158 3.555 1.00 26.61 435 MET A C 1
ATOM 3360 O O . MET A 1 435 ? 23.470 -42.039 3.912 1.00 26.61 435 MET A O 1
ATOM 3364 N N . THR A 1 436 ? 24.395 -40.745 2.287 1.00 27.91 436 THR A N 1
ATOM 3365 C CA . THR A 1 436 ? 23.910 -41.284 0.997 1.00 27.91 436 THR A CA 1
ATOM 3366 C C . THR A 1 436 ? 22.437 -41.028 0.648 1.00 27.91 436 THR A C 1
ATOM 3368 O O . THR A 1 436 ? 21.529 -41.508 1.303 1.00 27.91 436 THR A O 1
ATOM 3371 N N . ALA A 1 437 ? 22.125 -40.078 -0.240 1.00 27.53 437 ALA A N 1
ATOM 3372 C CA . ALA A 1 437 ? 22.338 -40.020 -1.698 1.00 27.53 437 ALA A CA 1
ATOM 3373 C C . ALA A 1 437 ? 21.225 -40.717 -2.507 1.00 27.53 437 ALA A C 1
ATOM 3375 O O . ALA A 1 437 ? 20.980 -41.903 -2.352 1.00 27.53 437 ALA A O 1
ATOM 3376 N N . ARG A 1 438 ? 20.643 -39.926 -3.425 1.00 26.98 438 ARG A N 1
ATOM 3377 C CA . ARG A 1 438 ? 19.844 -40.288 -4.613 1.00 26.98 438 ARG A CA 1
ATOM 3378 C C . ARG A 1 438 ? 18.599 -41.156 -4.399 1.00 26.98 438 ARG A C 1
ATOM 3380 O O . ARG A 1 438 ? 18.687 -42.371 -4.306 1.00 26.98 438 ARG A O 1
ATOM 3387 N N . TRP A 1 439 ? 17.430 -40.530 -4.550 1.00 27.47 439 TRP A N 1
ATOM 3388 C CA . TRP A 1 439 ? 16.228 -41.222 -5.015 1.00 27.47 439 TRP A CA 1
ATOM 3389 C C . TRP A 1 439 ? 15.620 -40.509 -6.223 1.00 27.47 439 TRP A C 1
ATOM 3391 O O . TRP A 1 439 ? 15.324 -39.316 -6.187 1.00 27.47 439 TRP A O 1
ATOM 3401 N N . ASN A 1 440 ? 15.501 -41.297 -7.292 1.00 29.38 440 ASN A N 1
ATOM 3402 C CA . ASN A 1 440 ? 14.835 -41.014 -8.554 1.00 29.38 440 ASN A CA 1
ATOM 3403 C C . ASN A 1 440 ? 13.365 -40.653 -8.337 1.00 29.38 440 ASN A C 1
ATOM 3405 O O . ASN A 1 440 ? 12.632 -41.367 -7.654 1.00 29.38 440 ASN A O 1
ATOM 3409 N N . LEU A 1 441 ? 12.939 -39.576 -8.990 1.00 25.98 441 LEU A N 1
ATOM 3410 C CA . LEU A 1 441 ? 11.568 -39.082 -9.029 1.00 25.98 441 LEU A CA 1
ATOM 3411 C C . LEU A 1 441 ? 10.968 -39.425 -10.401 1.00 25.98 441 LEU A C 1
ATOM 3413 O O . LEU A 1 441 ? 10.718 -38.562 -11.230 1.00 25.98 441 LEU A O 1
ATOM 3417 N N . GLU A 1 442 ? 10.750 -40.716 -10.638 1.00 28.20 442 GLU A N 1
ATOM 3418 C CA . GLU A 1 442 ? 9.868 -41.207 -11.697 1.00 28.20 442 GLU A CA 1
ATOM 3419 C C . GLU A 1 442 ? 8.873 -42.189 -11.080 1.00 28.20 442 GLU A C 1
ATOM 3421 O O . GLU A 1 442 ? 9.257 -43.052 -10.293 1.00 28.20 442 GLU A O 1
ATOM 3426 N N . ARG A 1 443 ? 7.605 -42.072 -11.496 1.00 28.91 443 ARG A N 1
ATOM 3427 C CA . ARG A 1 443 ? 6.391 -42.790 -11.044 1.00 28.91 443 ARG A CA 1
ATOM 3428 C C . ARG A 1 443 ? 5.583 -42.085 -9.951 1.00 28.91 443 ARG A C 1
ATOM 3430 O O . ARG A 1 443 ? 5.629 -42.460 -8.789 1.00 28.91 443 ARG A O 1
ATOM 3437 N N . MET A 1 444 ? 4.710 -41.165 -10.368 1.00 28.27 444 MET A N 1
ATOM 3438 C CA . MET A 1 444 ? 3.319 -41.109 -9.875 1.00 28.27 444 MET A CA 1
ATOM 3439 C C . MET A 1 444 ? 2.436 -40.220 -10.777 1.00 28.27 444 MET A C 1
ATOM 3441 O O . MET A 1 444 ? 1.780 -39.286 -10.333 1.00 28.27 444 MET A O 1
ATOM 3445 N N . PHE A 1 445 ? 2.383 -40.542 -12.072 1.00 29.28 445 PHE A N 1
ATOM 3446 C CA . PHE A 1 445 ? 1.285 -40.147 -12.960 1.00 29.28 445 PHE A CA 1
ATOM 3447 C C . PHE A 1 445 ? 0.710 -41.413 -13.590 1.00 29.28 445 PHE A C 1
ATOM 3449 O O . PHE A 1 445 ? 1.274 -41.930 -14.542 1.00 29.28 445 PHE A O 1
ATOM 3456 N N . ALA A 1 446 ? -0.368 -41.939 -13.006 1.00 29.86 446 ALA A N 1
ATOM 3457 C CA . ALA A 1 446 ? -1.404 -42.736 -13.673 1.00 29.86 446 ALA A CA 1
ATOM 3458 C C . ALA A 1 446 ? -2.319 -43.342 -12.604 1.00 29.86 446 ALA A C 1
ATOM 3460 O O . ALA A 1 446 ? -1.918 -44.280 -11.919 1.00 29.86 446 ALA A O 1
ATOM 3461 N N . ARG A 1 447 ? -3.535 -42.796 -12.465 1.00 30.75 447 ARG A N 1
ATOM 3462 C CA . ARG A 1 447 ? -4.800 -43.491 -12.129 1.00 30.75 447 ARG A CA 1
ATOM 3463 C C . ARG A 1 447 ? -5.823 -42.477 -11.615 1.00 30.75 447 ARG A C 1
ATOM 3465 O O . ARG A 1 447 ? -5.915 -42.223 -10.419 1.00 30.75 447 ARG A O 1
ATOM 3472 N N . ARG A 1 448 ? -6.630 -41.939 -12.531 1.00 30.19 448 ARG A N 1
ATOM 3473 C CA . ARG A 1 448 ? -8.053 -41.641 -12.298 1.00 30.19 448 ARG A CA 1
ATOM 3474 C C . ARG A 1 448 ? -8.719 -41.318 -13.633 1.00 30.19 448 ARG A C 1
ATOM 3476 O O . ARG A 1 448 ? -8.769 -40.173 -14.057 1.00 30.19 448 ARG A O 1
ATOM 3483 N N . ALA A 1 449 ? -9.224 -42.359 -14.278 1.00 29.44 449 ALA A N 1
ATOM 3484 C CA . ALA A 1 449 ? -10.250 -42.252 -15.298 1.00 29.44 449 ALA A CA 1
ATOM 3485 C C . ALA A 1 449 ? -11.234 -43.409 -15.097 1.00 29.44 449 ALA A C 1
ATOM 3487 O O . ALA A 1 449 ? -10.826 -44.524 -14.776 1.00 29.44 449 ALA A O 1
ATOM 3488 N N . ASN A 1 450 ? -12.508 -43.093 -15.314 1.00 30.77 450 ASN A N 1
ATOM 3489 C CA . ASN A 1 450 ? -13.660 -43.980 -15.468 1.00 30.77 450 ASN A CA 1
ATOM 3490 C C . ASN A 1 450 ? -14.337 -44.486 -14.187 1.00 30.77 450 ASN A C 1
ATOM 3492 O O . ASN A 1 450 ? -13.896 -45.439 -13.550 1.00 30.77 450 ASN A O 1
ATOM 3496 N N . ARG A 1 451 ? -15.500 -43.886 -13.893 1.00 31.73 451 ARG A N 1
ATOM 3497 C CA . ARG A 1 451 ? -16.813 -44.562 -13.955 1.00 31.73 451 ARG A CA 1
ATOM 3498 C C . ARG A 1 451 ? -17.946 -43.535 -13.796 1.00 31.73 451 ARG A C 1
ATOM 3500 O O . ARG A 1 451 ? -18.119 -42.961 -12.728 1.00 31.73 451 ARG A O 1
ATOM 3507 N N . CYS A 1 452 ? -18.711 -43.339 -14.866 1.00 33.12 452 CYS A N 1
ATOM 3508 C CA . CYS A 1 452 ? -20.126 -42.959 -14.832 1.00 33.12 452 CYS A CA 1
ATOM 3509 C C . CYS A 1 452 ? -20.924 -44.175 -15.325 1.00 33.12 452 CYS A C 1
ATOM 3511 O O . CYS A 1 452 ? -20.461 -44.815 -16.271 1.00 33.12 452 CYS A O 1
ATOM 3513 N N . PRO A 1 453 ? -22.101 -44.483 -14.762 1.00 49.34 453 PRO A N 1
ATOM 3514 C CA . PRO A 1 453 ? -23.109 -45.276 -15.445 1.00 49.34 453 PRO A CA 1
ATOM 3515 C C . PRO A 1 453 ? -24.278 -44.379 -15.883 1.00 49.34 453 PRO A C 1
ATOM 3517 O O . PRO A 1 453 ? -24.774 -43.559 -15.110 1.00 49.34 453 PRO A O 1
ATOM 3520 N N . ALA A 1 454 ? -24.700 -44.547 -17.134 1.00 39.06 454 ALA A N 1
ATOM 3521 C CA . ALA A 1 454 ? -25.953 -44.032 -17.677 1.00 39.06 454 ALA A CA 1
ATOM 3522 C C . ALA A 1 454 ? -26.937 -45.206 -17.831 1.00 39.06 454 ALA A C 1
ATOM 3524 O O . ALA A 1 454 ? -26.520 -46.362 -17.892 1.00 39.06 454 ALA A O 1
ATOM 3525 N N . GLY A 1 455 ? -28.229 -44.889 -17.799 1.00 35.12 455 GLY A N 1
ATOM 3526 C CA . GLY A 1 455 ? -29.331 -45.808 -17.527 1.00 35.12 455 GLY A CA 1
ATOM 3527 C C . GLY A 1 455 ? -29.905 -46.600 -18.707 1.00 35.12 455 GLY A C 1
ATOM 3528 O O . GLY A 1 455 ? -29.576 -46.370 -19.863 1.00 35.12 455 GLY A O 1
ATOM 3529 N N . SER A 1 456 ? -30.830 -47.488 -18.323 1.00 37.09 456 SER A N 1
ATOM 3530 C CA . SER A 1 456 ? -32.127 -47.813 -18.949 1.00 37.09 456 SER A CA 1
ATOM 3531 C C . SER A 1 456 ? -32.218 -48.055 -20.462 1.00 37.09 456 SER A C 1
ATOM 3533 O O . SER A 1 456 ? -32.192 -47.108 -21.245 1.00 37.09 456 SER A O 1
ATOM 3535 N N . SER A 1 457 ? -32.525 -49.296 -20.848 1.00 36.06 457 SER A N 1
ATOM 3536 C CA . SER A 1 457 ? -33.714 -49.721 -21.626 1.00 36.06 457 SER A CA 1
ATOM 3537 C C . SER A 1 457 ? -33.538 -51.183 -22.066 1.00 36.06 457 SER A C 1
ATOM 3539 O O . SER A 1 457 ? -32.448 -51.557 -22.495 1.00 36.06 457 SER A O 1
ATOM 3541 N N . GLY A 1 458 ? -34.594 -51.993 -21.930 1.00 39.75 458 GLY A N 1
ATOM 3542 C CA . GLY A 1 458 ? -34.619 -53.422 -22.266 1.00 39.75 458 GLY A CA 1
ATOM 3543 C C . GLY A 1 458 ? -35.224 -54.261 -21.160 1.00 39.75 458 GLY A C 1
ATOM 3544 O O . GLY A 1 458 ? -34.451 -54.628 -20.249 1.00 39.75 458 GLY A O 1
#

Sequence (458 aa):
MKFRTPRTLRATLEEAARIRRDPQLALWSLVVLLVPFYVFPSGVPQPADLLGFALLPMLWRGWNGRLPPPLVKPLKYLIVFIIYVTIVNVVWSFAIVTFSTDAKQGFLLAPTYYIFNGLAFFTFLLMFQRYGERLLWLTVRLVLLSVIVQAAIALILPKSLARATVMFNNANQLGYYAVLSACIVLLGQKRLKLSTLQVTAGLAACNYLALLSASKAALASIAALGAALLISKLRTIAMTLAVLGLLITTDNPFSRAIEHAEQRIVNDQSLGFIEERGYDRIGAFPEYWIMGAGEGDYDRFREISAIGAHELHSSMATLFFCYGIFGTLLFLLYLWGTMWGAGLRAWLTVAVARDGRGAARARHARTAGQACGAARPARARSADPARRRSRESATGGQPGAVGNRTLTGEAARNRSSGGHMRGSDLPARQVRGGMTARWNLERMFARRANRCPAGSSG

Secondary structure (DSSP, 8-state):
-------SHHHHHHHHHHHHH-HHHHHHHHHHHHTT---SPTTS--HHHHHHHHHHHHHHTT--S---HHHHHHHHHHHHHHHHHHHHHHHHHHHHT-B-SSSSSBSSHHHHHHHHHHHHHHHHHHHHHHHTHHHHHHHHHHHHHHHHHHHHHHHHS-TTTS-TTTTSSSHHHHHHHHHHHHHHHHHHHHHHT--HHHHHHHHHHHHHHHHHTT-HHHHHHHHHHHHHHHTS-HHHHHHHHHHHHHHHHSSSHHHHHHHHHHHHHHS--SS-TTGGGTTHHHHH-GGGTTT---S--GGGGTTT-TTTTSPPS-HHHHHHHHHHHHHHHHHHHHHHHHHTT--HHHHHHHHHHHHTTT---SSSSSSSSSSS--------------------------------------------------------------------------------------

Foldseek 3Di:
DPDDQDPDPVSVVVVVVVLCVDVLSVLLLCLLLCVLAADDDPLDQGPSLVSLVVSLVVLVVPDPPDADPLLVQLLVLLVVLLVLLQVLQVVLCVVVVFPDCDQLGGFNVVSVVSVSVSSSVVSVRSVCRVQPVNSLLSSLVSLLVNLLVQLVQLQPDDPVQCDLSSNDPALLSQLLSLLVSLLSNQVCCPVSVDDLVSNLSSLLSSQQSNLSSLDPLSNVLNVLSLVLCVVVDPVSNCSSVVVVVVVCPDPGVRVVSNVSSVCVVVVPPDDPPCLCQQVQLCVVCVVQQAAADHRGNQCVCQVRGSNGSDGGPAPLSCQRHHGHPVSNVSVVSSVCSVCPPPDPSSVSSVVSSRCSPPPPDDPPPPPVPPPDDPDDDDDDDDDDDDDDDDDDDDDDDDDDDDDDDDDDDDDDDDDDDDDDDDDDDDDDDDDDDDDDDDDDPDDDPDDDDDDDDDDDDD

pLDDT: mean 71.9, std 24.21, range [25.19, 98.5]